Protein AF-0000000066107422 (afdb_homodimer)

Solvent-accessible surface area (backbone atoms only — not comparable to full-atom values): 24363 Å² total; per-residue (Å²): 136,74,78,77,64,65,78,74,56,81,79,60,90,39,56,41,41,38,56,50,73,49,75,28,47,34,22,47,46,73,51,20,26,34,22,22,33,38,38,25,23,24,18,35,95,63,80,58,91,77,55,90,57,65,76,21,37,43,51,81,55,18,46,81,39,45,39,67,58,49,44,53,58,54,55,72,66,58,49,52,28,36,38,39,27,55,30,27,40,70,81,46,43,70,44,45,31,53,36,49,46,55,38,44,73,72,71,43,47,47,34,39,40,36,50,34,53,62,72,50,64,48,86,89,39,56,61,48,77,38,35,34,43,28,33,40,37,42,50,56,67,51,38,82,88,44,48,62,31,70,48,43,58,53,47,24,71,74,63,70,39,45,33,40,39,29,52,30,80,49,68,68,34,48,52,49,43,55,53,51,34,57,73,71,66,51,60,50,72,38,32,29,43,24,66,55,71,68,86,87,60,50,70,71,57,47,40,51,50,45,22,52,49,45,52,49,18,49,76,68,49,26,17,31,21,75,44,44,22,68,72,37,68,48,106,134,74,77,73,64,61,72,69,59,75,71,68,80,34,57,41,42,37,56,50,75,51,74,28,47,34,22,49,47,73,49,20,26,34,20,21,33,37,39,26,22,26,17,36,96,63,79,59,91,76,56,91,56,63,74,21,37,43,49,79,55,19,47,82,39,44,39,68,59,50,44,55,56,52,56,74,65,60,49,52,28,36,38,39,27,55,30,26,39,71,81,45,42,71,44,45,30,54,36,49,46,55,37,45,73,73,70,46,45,48,35,37,40,35,50,34,52,63,74,49,66,50,86,89,38,56,61,47,77,36,35,35,43,29,32,39,36,41,50,57,70,51,38,82,91,44,47,62,30,69,49,43,60,54,46,25,71,74,64,69,39,44,33,38,39,29,52,29,80,48,70,68,36,48,52,49,43,55,52,52,34,57,74,71,66,49,58,49,72,37,32,30,42,22,65,54,70,67,88,86,61,50,71,70,56,47,38,52,50,45,22,53,48,45,51,48,18,49,75,68,50,27,17,32,21,75,44,43,22,69,72,37,70,49,106

Foldseek 3Di:
DPPVPPPVPPLWADKFFWLDWDWDADQWDDRGGFTEIETAGAAAPFDDPLDPQVCRNHNVSGDIDGLVRVLVVRVVSVGQEYEYHHHACCVSVVNVLSNLVSNVVVVHAYEYEHCQQDAQDDPPTSSLQHAYEHEFCCAPVNGPPTDHDLNLLVSCVVHVRYAYEYEDAALVRVVRVLVVCVVSVNDLARYEYEYSDHPPDDLVRLVVSQVRVVVSCVVSVHHYRNSVCVNVVHD/DPVVPPVVPPLFAQKFFWLDWDWDADQWDDRGGFTEIETAGAAAPFDDPLDPQVCRHHNVSGDIDTLVRVLVVRVVSVGQEYEYHHHACCVSVVNVLSNLVSNVVVVHAYEYEHCQQDAQDDPPGSSLQHAYEHEFCCAPVNGPPTDHDLNLLVSCVVHVRYAYEYEDAALVSVVRVLVVCVVSVNDLARYEYEYSDHPPDDLVRLVVSQVRVCVSCVVSVHHYRNSVCVNVVHD

Radius of gyration: 22.93 Å; Cα contacts (8 Å, |Δi|>4): 1049; chains: 2; bounding box: 52×71×66 Å

Structure (mmCIF, N/CA/C/O backbone):
data_AF-0000000066107422-model_v1
#
loop_
_entity.id
_entity.type
_entity.pdbx_description
1 polymer '7-carboxy-7-deazaguanine synthase'
#
loop_
_atom_site.group_PDB
_atom_site.id
_atom_site.type_symbol
_atom_site.label_atom_id
_atom_site.label_alt_id
_atom_site.label_comp_id
_atom_site.label_asym_id
_atom_site.label_entity_id
_atom_site.label_seq_id
_atom_site.pdbx_PDB_ins_code
_atom_site.Cartn_x
_atom_site.Cartn_y
_atom_site.Cartn_z
_atom_site.occupancy
_atom_site.B_iso_or_equiv
_atom_site.auth_seq_id
_atom_site.auth_comp_id
_atom_site.auth_asym_id
_atom_site.auth_atom_id
_atom_site.pdbx_PDB_model_num
ATOM 1 N N . MET A 1 1 ? -28.156 -6.242 -41.25 1 27.08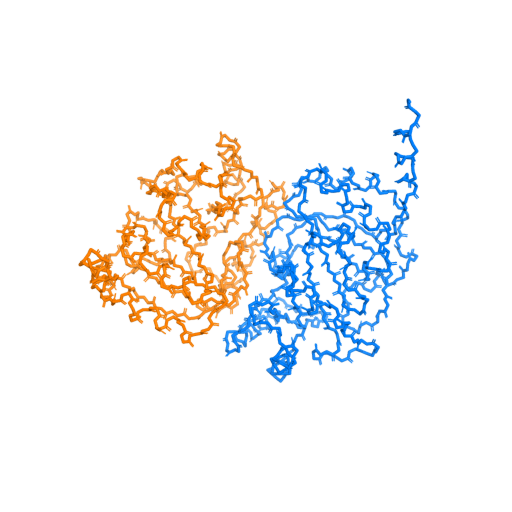 1 MET A N 1
ATOM 2 C CA . MET A 1 1 ? -28.812 -6.539 -39.969 1 27.08 1 MET A CA 1
ATOM 3 C C . MET A 1 1 ? -27.922 -7.426 -39.125 1 27.08 1 MET A C 1
ATOM 5 O O . MET A 1 1 ? -27.969 -7.332 -37.875 1 27.08 1 MET A O 1
ATOM 9 N N . SER A 1 2 ? -27.312 -8.57 -39.625 1 25.22 2 SER A N 1
ATOM 10 C CA . SER A 1 2 ? -27.094 -9.828 -38.938 1 25.22 2 SER A CA 1
ATOM 11 C C . SER A 1 2 ? -25.766 -9.836 -38.188 1 25.22 2 SER A C 1
ATOM 13 O O . SER A 1 2 ? -25.344 -10.867 -37.656 1 25.22 2 SER A O 1
ATOM 15 N N . ARG A 1 3 ? -24.75 -9.016 -38.5 1 35.38 3 ARG A N 1
ATOM 16 C CA . ARG A 1 3 ? -23.375 -9.227 -38.062 1 35.38 3 ARG A CA 1
ATOM 17 C C . ARG A 1 3 ? -23.266 -9.055 -36.531 1 35.38 3 ARG A C 1
ATOM 19 O O . ARG A 1 3 ? -22.172 -9.18 -35.969 1 35.38 3 ARG A O 1
ATOM 26 N N . SER A 1 4 ? -24.156 -8.242 -35.969 1 34.03 4 SER A N 1
ATOM 27 C CA . SER A 1 4 ? -23.953 -7.848 -34.562 1 34.03 4 SER A CA 1
ATOM 28 C C . SER A 1 4 ? -24.141 -9.031 -33.625 1 34.03 4 SER A C 1
ATOM 30 O O . SER A 1 4 ? -23.906 -8.914 -32.438 1 34.03 4 SER A O 1
ATOM 32 N N . ALA A 1 5 ? -24.812 -10.242 -34.125 1 34.47 5 ALA A N 1
ATOM 33 C CA . ALA A 1 5 ? -25.25 -11.344 -33.281 1 34.47 5 ALA A CA 1
ATOM 34 C C . ALA A 1 5 ? -24.062 -12.172 -32.781 1 34.47 5 ALA A C 1
ATOM 36 O O . ALA A 1 5 ? -24.172 -12.891 -31.797 1 34.47 5 ALA A O 1
ATOM 37 N N . ARG A 1 6 ? -22.984 -12.461 -33.625 1 32.84 6 ARG A N 1
ATOM 38 C CA . ARG A 1 6 ? -22.125 -13.625 -33.438 1 32.84 6 ARG A CA 1
ATOM 39 C C . ARG A 1 6 ? -21.172 -13.422 -32.281 1 32.84 6 ARG A C 1
ATOM 41 O O . ARG A 1 6 ? -20.578 -14.375 -31.781 1 32.84 6 ARG A O 1
ATOM 48 N N . ARG A 1 7 ? -20.656 -12.203 -32.125 1 32.81 7 ARG A N 1
ATOM 49 C CA . ARG A 1 7 ? -19.531 -12.172 -31.219 1 32.81 7 ARG A CA 1
ATOM 50 C C . ARG A 1 7 ? -20.016 -12.242 -29.766 1 32.81 7 ARG A C 1
ATOM 52 O O . ARG A 1 7 ? -19.219 -12.172 -28.828 1 32.81 7 ARG A O 1
ATOM 59 N N . LYS A 1 8 ? -21.25 -11.945 -29.562 1 41.28 8 LYS A N 1
ATOM 60 C CA . LYS A 1 8 ? -21.812 -11.992 -28.234 1 41.28 8 LYS A CA 1
ATOM 61 C C . LYS A 1 8 ? -21.781 -13.406 -27.656 1 41.28 8 LYS A C 1
ATOM 63 O O . LYS A 1 8 ? -22.297 -13.656 -26.562 1 41.28 8 LYS A O 1
ATOM 68 N N . THR A 1 9 ? -21.719 -14.438 -28.516 1 36.22 9 THR A N 1
ATOM 69 C CA . THR A 1 9 ? -22.047 -15.82 -28.203 1 36.22 9 THR A CA 1
ATOM 70 C C . THR A 1 9 ? -20.984 -16.422 -27.281 1 36.22 9 THR A C 1
ATOM 72 O O . THR A 1 9 ? -21.312 -17.219 -26.406 1 36.22 9 THR A O 1
ATOM 75 N N . SER A 1 10 ? -19.625 -16.625 -27.734 1 38.47 10 SER A N 1
ATOM 76 C CA . SER A 1 10 ? -18.672 -17.609 -27.25 1 38.47 10 SER A CA 1
ATOM 77 C C . SER A 1 10 ? -18.125 -17.219 -25.875 1 38.47 10 SER A C 1
ATOM 79 O O . SER A 1 10 ? -17.125 -17.797 -25.422 1 38.47 10 SER A O 1
ATOM 81 N N . ALA A 1 11 ? -18.281 -16.109 -25.469 1 44.56 11 ALA A N 1
ATOM 82 C CA . ALA A 1 11 ? -17.766 -15.727 -24.156 1 44.56 11 ALA A CA 1
ATOM 83 C C . ALA A 1 11 ? -18.312 -16.656 -23.062 1 44.56 11 ALA A C 1
ATOM 85 O O . ALA A 1 11 ? -18.266 -16.312 -21.891 1 44.56 11 ALA A O 1
ATOM 86 N N . LEU A 1 12 ? -19.312 -17.438 -23.266 1 48.5 12 LEU A N 1
ATOM 87 C CA . LEU A 1 12 ? -20.203 -18.156 -22.359 1 48.5 12 LEU A CA 1
ATOM 88 C C . LEU A 1 12 ? -19.391 -18.953 -21.328 1 48.5 12 LEU A C 1
ATOM 90 O O . LEU A 1 12 ? -19.625 -18.812 -20.125 1 48.5 12 LEU A O 1
ATOM 94 N N . ASN A 1 13 ? -19.141 -20.391 -21.656 1 58.91 13 ASN A N 1
ATOM 95 C CA . ASN A 1 13 ? -18.938 -21.5 -20.719 1 58.91 13 ASN A CA 1
ATOM 96 C C . ASN A 1 13 ? -17.516 -21.547 -20.203 1 58.91 13 ASN A C 1
ATOM 98 O O . ASN A 1 13 ? -16.922 -22.625 -20.078 1 58.91 13 ASN A O 1
ATOM 102 N N . THR A 1 14 ? -16.875 -20.375 -20.031 1 89 14 THR A N 1
ATOM 103 C CA . THR A 1 14 ? -15.5 -20.484 -19.547 1 89 14 THR A CA 1
ATOM 104 C C . THR A 1 14 ? -15.477 -20.75 -18.047 1 89 14 THR A C 1
ATOM 106 O O . THR A 1 14 ? -16.234 -20.125 -17.297 1 89 14 THR A O 1
ATOM 109 N N . VAL A 1 15 ? -14.766 -21.734 -17.766 1 96.12 15 VAL A N 1
ATOM 110 C CA . VAL A 1 15 ? -14.695 -22.219 -16.391 1 96.12 15 VAL A CA 1
ATOM 111 C C . VAL A 1 15 ? -13.281 -22.031 -15.844 1 96.12 15 VAL A C 1
ATOM 113 O O . VAL A 1 15 ? -12.297 -22.141 -16.578 1 96.12 15 VAL A O 1
ATOM 116 N N . LEU A 1 16 ? -13.25 -21.609 -14.578 1 98.31 16 LEU A N 1
ATOM 117 C CA . LEU A 1 16 ? -12 -21.578 -13.82 1 98.31 16 LEU A CA 1
ATOM 118 C C . LEU A 1 16 ? -12.023 -22.594 -12.695 1 98.31 16 LEU A C 1
ATOM 120 O O . LEU A 1 16 ? -13.078 -22.891 -12.133 1 98.31 16 LEU A O 1
ATOM 124 N N . ARG A 1 17 ? -10.852 -23.156 -12.461 1 98.5 17 ARG A N 1
ATOM 125 C CA . ARG A 1 17 ? -10.695 -23.984 -11.273 1 98.5 17 ARG A CA 1
ATOM 126 C C . ARG A 1 17 ? -10.297 -23.141 -10.07 1 98.5 17 ARG A C 1
ATOM 128 O O . ARG A 1 17 ? -9.164 -22.656 -9.984 1 98.5 17 ARG A O 1
ATOM 135 N N . VAL A 1 18 ? -11.242 -22.984 -9.109 1 98.81 18 VAL A N 1
ATOM 136 C CA . VAL A 1 18 ? -11.102 -22.062 -7.996 1 98.81 18 VAL A CA 1
ATOM 137 C C . VAL A 1 18 ? -11.016 -22.828 -6.684 1 98.81 18 VAL A C 1
ATOM 139 O O . VAL A 1 18 ? -11.875 -23.672 -6.391 1 98.81 18 VAL A O 1
ATOM 142 N N . VAL A 1 19 ? -9.977 -22.578 -5.902 1 98.69 19 VAL A N 1
ATOM 143 C CA . VAL A 1 19 ? -9.789 -23.219 -4.605 1 98.69 19 VAL A CA 1
ATOM 144 C C . VAL A 1 19 ? -10.656 -22.531 -3.555 1 98.69 19 VAL A C 1
ATOM 146 O O . VAL A 1 19 ? -11.344 -23.188 -2.775 1 98.69 19 VAL A O 1
ATOM 149 N N . GLU A 1 20 ? -10.648 -21.188 -3.514 1 98.44 20 GLU A N 1
ATOM 150 C CA . GLU A 1 20 ? -11.438 -20.438 -2.545 1 98.44 20 GLU A CA 1
ATOM 151 C C . GLU A 1 20 ? -11.578 -18.969 -2.969 1 98.44 20 GLU A C 1
ATOM 153 O O . GLU A 1 20 ? -10.781 -18.469 -3.77 1 98.44 20 GLU A O 1
ATOM 158 N N . VAL A 1 21 ? -12.609 -18.359 -2.562 1 98.69 21 VAL A N 1
ATOM 159 C CA . VAL A 1 21 ? -12.883 -16.922 -2.65 1 98.69 21 VAL A CA 1
ATOM 160 C C . VAL A 1 21 ? -13.188 -16.375 -1.26 1 98.69 21 VAL A C 1
ATOM 162 O O . VAL A 1 21 ? -14.062 -16.891 -0.562 1 98.69 21 VAL A O 1
ATOM 165 N N . PHE A 1 22 ? -12.438 -15.336 -0.84 1 98.56 22 PHE A N 1
ATOM 166 C CA . PHE A 1 22 ? -12.68 -14.781 0.489 1 98.56 22 PHE A CA 1
ATOM 167 C C . PHE A 1 22 ? -12.266 -13.32 0.552 1 98.56 22 PHE A C 1
ATOM 169 O O . PHE A 1 22 ? -11.492 -12.852 -0.285 1 98.56 22 PHE A O 1
ATOM 176 N N . ALA A 1 23 ? -12.789 -12.594 1.532 1 98.75 23 ALA A N 1
ATOM 177 C CA . ALA A 1 23 ? -12.453 -11.195 1.757 1 98.75 23 ALA A CA 1
ATOM 178 C C . ALA A 1 23 ? -11.43 -11.047 2.879 1 98.75 23 ALA A C 1
ATOM 180 O O . ALA A 1 23 ? -11.477 -11.773 3.873 1 98.75 23 ALA A O 1
ATOM 181 N N . SER A 1 24 ? -10.508 -10.18 2.732 1 98.81 24 SER A N 1
ATOM 182 C CA . SER A 1 24 ? -9.492 -9.836 3.721 1 98.81 24 SER A CA 1
ATOM 183 C C . SER A 1 24 ? -8.797 -8.523 3.369 1 98.81 24 SER A C 1
ATOM 185 O O . SER A 1 24 ? -9.32 -7.73 2.58 1 98.81 24 SER A O 1
ATOM 187 N N . ILE A 1 25 ? -7.738 -8.219 4.074 1 98.81 25 ILE A N 1
ATOM 188 C CA . ILE A 1 25 ? -6.844 -7.117 3.758 1 98.81 25 ILE A CA 1
ATOM 189 C C . ILE A 1 25 ? -5.645 -7.637 2.969 1 98.81 25 ILE A C 1
ATOM 191 O O . ILE A 1 25 ? -5.043 -8.648 3.334 1 98.81 25 ILE A O 1
ATOM 195 N N . GLN A 1 26 ? -5.395 -7.008 1.803 1 98.81 26 GLN A N 1
ATOM 196 C CA . GLN A 1 26 ? -4.156 -7.332 1.104 1 98.81 26 GLN A CA 1
ATOM 197 C C . GLN A 1 26 ? -2.939 -7.082 1.993 1 98.81 26 GLN A C 1
ATOM 199 O O . GLN A 1 26 ? -2.713 -5.953 2.439 1 98.81 26 GLN A O 1
ATOM 204 N N . GLY A 1 27 ? -2.184 -8.109 2.219 1 98.38 27 GLY A N 1
ATOM 205 C CA . GLY A 1 27 ? -1.102 -7.988 3.184 1 98.38 27 GLY A CA 1
ATOM 206 C C . GLY A 1 27 ? 0.265 -7.875 2.535 1 98.38 27 GLY A C 1
ATOM 207 O O . GLY A 1 27 ? 1.274 -7.719 3.225 1 98.38 27 GLY A O 1
ATOM 208 N N . GLU A 1 28 ? 0.296 -7.93 1.252 1 98.31 28 GLU A N 1
ATOM 209 C CA . GLU A 1 28 ? 1.578 -8.008 0.558 1 98.31 28 GLU A CA 1
ATOM 210 C C . GLU A 1 28 ? 1.649 -6.996 -0.583 1 98.31 28 GLU A C 1
ATOM 212 O O . GLU A 1 28 ? 0.623 -6.621 -1.153 1 98.31 28 GLU A O 1
ATOM 217 N N . GLY A 1 29 ? 2.867 -6.539 -0.801 1 98.44 29 GLY A N 1
ATOM 218 C CA . GLY A 1 29 ? 3.137 -5.805 -2.027 1 98.44 29 GLY A CA 1
ATOM 219 C C . GLY A 1 29 ? 2.646 -4.371 -1.981 1 98.44 29 GLY A C 1
ATOM 220 O O . GLY A 1 29 ? 2.523 -3.783 -0.904 1 98.44 29 GLY A O 1
ATOM 221 N N . PRO A 1 30 ? 2.387 -3.809 -3.188 1 98.62 30 PRO A N 1
ATOM 222 C CA . PRO A 1 30 ? 2.156 -2.367 -3.299 1 98.62 30 PRO A CA 1
ATOM 223 C C . PRO A 1 30 ? 0.781 -1.947 -2.785 1 98.62 30 PRO A C 1
ATOM 225 O O . PRO A 1 30 ? 0.541 -0.76 -2.553 1 98.62 30 PRO A O 1
ATOM 228 N N . PHE A 1 31 ? -0.101 -2.898 -2.596 1 98.69 31 PHE A N 1
ATOM 229 C CA . PHE A 1 31 ? -1.452 -2.529 -2.193 1 98.69 31 PHE A CA 1
ATOM 230 C C . PHE A 1 31 ? -1.746 -3.006 -0.777 1 98.69 31 PHE A C 1
ATOM 232 O O . PHE A 1 31 ? -2.9 -3.26 -0.428 1 98.69 31 PHE A O 1
ATOM 239 N N . THR A 1 32 ? -0.656 -3.133 -0.005 1 98.81 32 THR A N 1
ATOM 240 C CA . THR A 1 32 ? -0.801 -3.508 1.397 1 98.81 32 THR A CA 1
ATOM 241 C C . THR A 1 32 ? -1.798 -2.594 2.102 1 98.81 32 THR A C 1
ATOM 243 O O . THR A 1 32 ? -1.737 -1.371 1.956 1 98.81 32 THR A O 1
ATOM 246 N N . GLY A 1 33 ? -2.793 -3.232 2.799 1 98.81 33 GLY A N 1
ATOM 247 C CA . GLY A 1 33 ? -3.773 -2.482 3.568 1 98.81 33 GLY A CA 1
ATOM 248 C C . GLY A 1 33 ? -5.125 -2.387 2.887 1 98.81 33 GLY A C 1
ATOM 249 O O . GLY A 1 33 ? -6.117 -2.018 3.514 1 98.81 33 GLY A O 1
ATOM 250 N N . THR A 1 34 ? -5.242 -2.734 1.665 1 98.88 34 THR A N 1
ATOM 251 C CA . THR A 1 34 ? -6.453 -2.553 0.872 1 98.88 34 THR A CA 1
ATOM 252 C C . THR A 1 34 ? -7.453 -3.67 1.151 1 98.88 34 THR A C 1
ATOM 254 O O . THR A 1 34 ? -7.086 -4.848 1.188 1 98.88 34 THR A O 1
ATOM 257 N N . TYR A 1 35 ? -8.68 -3.291 1.396 1 98.94 35 TYR A N 1
ATOM 258 C CA . TYR A 1 35 ? -9.75 -4.277 1.477 1 98.94 35 TYR A CA 1
ATOM 259 C C . TYR A 1 35 ? -9.914 -5.016 0.152 1 98.94 35 TYR A C 1
ATOM 261 O O . TYR A 1 35 ? -10.203 -4.398 -0.875 1 98.94 35 TYR A O 1
ATOM 269 N N . SER A 1 36 ? -9.766 -6.375 0.215 1 98.94 36 SER A N 1
ATOM 270 C CA . SER A 1 36 ? -9.664 -7.133 -1.029 1 98.94 36 SER A CA 1
ATOM 271 C C . SER A 1 36 ? -10.469 -8.43 -0.958 1 98.94 36 SER A C 1
ATOM 273 O O . SER A 1 36 ? -10.688 -8.969 0.128 1 98.94 36 SER A O 1
ATOM 275 N N . VAL A 1 37 ? -10.922 -8.828 -2.102 1 98.94 37 VAL A N 1
ATOM 276 C CA . VAL A 1 37 ? -11.398 -10.195 -2.291 1 98.94 37 VAL A CA 1
ATOM 277 C C . VAL A 1 37 ? -10.328 -11.016 -3.012 1 98.94 37 VAL A C 1
ATOM 279 O O . VAL A 1 37 ? -9.82 -10.602 -4.051 1 98.94 37 VAL A O 1
ATOM 282 N N . PHE A 1 38 ? -10.023 -12.109 -2.434 1 98.88 38 PHE A N 1
ATOM 283 C CA . PHE A 1 38 ? -9.016 -13.008 -2.975 1 98.88 38 PHE A CA 1
ATOM 284 C C . PHE A 1 38 ? -9.672 -14.156 -3.742 1 98.88 38 PHE A C 1
ATOM 286 O O . PHE A 1 38 ? -10.609 -14.781 -3.25 1 98.88 38 PHE A O 1
ATOM 293 N N . VAL A 1 39 ? -9.195 -14.32 -4.914 1 98.88 39 VAL A N 1
ATOM 294 C CA . VAL A 1 39 ? -9.547 -15.477 -5.727 1 98.88 39 VAL A CA 1
ATOM 295 C C . VAL A 1 39 ? -8.336 -16.391 -5.895 1 98.88 39 VAL A C 1
ATOM 297 O O . VAL A 1 39 ? -7.414 -16.062 -6.648 1 98.88 39 VAL A O 1
ATOM 300 N N . ARG A 1 40 ? -8.383 -17.469 -5.207 1 98.75 40 ARG A N 1
ATOM 301 C CA . ARG A 1 40 ? -7.273 -18.422 -5.273 1 98.75 40 ARG A CA 1
ATOM 302 C C . ARG A 1 40 ? -7.539 -19.516 -6.305 1 98.75 40 ARG A C 1
ATOM 304 O O . ARG A 1 40 ? -8.445 -20.328 -6.133 1 98.75 40 ARG A O 1
ATOM 311 N N . LEU A 1 41 ? -6.734 -19.531 -7.328 1 98.75 41 LEU A N 1
ATOM 312 C CA . LEU A 1 41 ? -6.91 -20.5 -8.398 1 98.75 41 LEU A CA 1
ATOM 313 C C . LEU A 1 41 ? -6.055 -21.75 -8.148 1 98.75 41 LEU A C 1
ATOM 315 O O . LEU A 1 41 ? -5.031 -21.672 -7.465 1 98.75 41 LEU A O 1
ATOM 319 N N . ALA A 1 42 ? -6.492 -22.781 -8.742 1 98.62 42 ALA A N 1
ATOM 320 C CA . ALA A 1 42 ? -5.816 -24.062 -8.555 1 98.62 42 ALA A CA 1
ATOM 321 C C . ALA A 1 42 ? -4.742 -24.281 -9.625 1 98.62 42 ALA A C 1
ATOM 323 O O . ALA A 1 42 ? -4.812 -23.703 -10.711 1 98.62 42 ALA A O 1
ATOM 324 N N . GLY A 1 43 ? -3.736 -25.125 -9.234 1 98.62 43 GLY A N 1
ATOM 325 C CA . GLY A 1 43 ? -2.676 -25.5 -10.148 1 98.62 43 GLY A CA 1
ATOM 326 C C . GLY A 1 43 ? -1.467 -24.594 -10.078 1 98.62 43 GLY A C 1
ATOM 327 O O . GLY A 1 43 ? -1.605 -23.375 -10.094 1 98.62 43 GLY A O 1
ATOM 328 N N . CYS A 1 44 ? -0.314 -25.188 -9.961 1 98.56 44 CYS A N 1
ATOM 329 C CA . CYS A 1 44 ? 0.926 -24.422 -9.977 1 98.56 44 CYS A CA 1
ATOM 330 C C . CYS A 1 44 ? 2.025 -25.172 -10.719 1 98.56 44 CYS A C 1
ATOM 332 O O . CYS A 1 44 ? 2.123 -26.406 -10.617 1 98.56 44 CYS A O 1
ATOM 334 N N . ASN A 1 45 ? 2.84 -24.516 -11.422 1 98.31 45 ASN A N 1
ATOM 335 C CA . ASN A 1 45 ? 3.932 -25.125 -12.172 1 98.31 45 ASN A CA 1
ATOM 336 C C . ASN A 1 45 ? 5.223 -25.141 -11.367 1 98.31 45 ASN A C 1
ATOM 338 O O . ASN A 1 45 ? 6.281 -25.516 -11.883 1 98.31 45 ASN A O 1
ATOM 342 N N . LEU A 1 46 ? 5.207 -24.672 -10.078 1 98 46 LEU A N 1
ATOM 343 C CA . LEU A 1 46 ? 6.336 -24.734 -9.156 1 98 46 LEU A CA 1
ATOM 344 C C . LEU A 1 46 ? 5.973 -25.516 -7.902 1 98 46 LEU A C 1
ATOM 346 O O . LEU A 1 46 ? 4.793 -25.688 -7.59 1 98 46 LEU A O 1
ATOM 350 N N . ARG A 1 47 ? 6.973 -26.062 -7.328 1 97.38 47 ARG A N 1
ATOM 351 C CA . ARG A 1 47 ? 6.844 -26.719 -6.035 1 97.38 47 ARG A CA 1
ATOM 352 C C . ARG A 1 47 ? 7.762 -26.094 -4.996 1 97.38 47 ARG A C 1
ATOM 354 O O . ARG A 1 47 ? 8.672 -26.75 -4.488 1 97.38 47 ARG A O 1
ATOM 361 N N . CYS A 1 48 ? 7.426 -24.891 -4.672 1 97.25 48 CYS A N 1
ATOM 362 C CA . CYS A 1 48 ? 8.25 -24.156 -3.715 1 97.25 48 CYS A CA 1
ATOM 363 C C . CYS A 1 48 ? 8.219 -24.828 -2.346 1 97.25 48 CYS A C 1
ATOM 365 O O . CYS A 1 48 ? 7.145 -25.094 -1.804 1 97.25 48 CYS A O 1
ATOM 367 N N . PRO A 1 49 ? 9.336 -25.047 -1.731 1 95.44 49 PRO A N 1
ATOM 368 C CA . PRO A 1 49 ? 9.375 -25.734 -0.434 1 95.44 49 PRO A CA 1
ATOM 369 C C . PRO A 1 49 ? 8.781 -24.875 0.69 1 95.44 49 PRO A C 1
ATOM 371 O O . PRO A 1 49 ? 8.383 -25.422 1.729 1 95.44 49 PRO A O 1
ATOM 374 N N . PHE A 1 50 ? 8.672 -23.656 0.541 1 94.94 50 PHE A N 1
ATOM 375 C CA . PHE A 1 50 ? 8.195 -22.734 1.573 1 94.94 50 PHE A CA 1
ATOM 376 C C . PHE A 1 50 ? 6.793 -22.25 1.255 1 94.94 50 PHE A C 1
ATOM 378 O O . PHE A 1 50 ? 6.324 -21.266 1.838 1 94.94 50 PHE A O 1
ATOM 385 N N . CYS A 1 51 ? 6.105 -22.844 0.306 1 95.31 51 CYS A N 1
ATOM 386 C CA . CYS A 1 51 ? 4.781 -22.391 -0.11 1 95.31 51 CYS A CA 1
ATOM 387 C C . CYS A 1 51 ? 3.771 -22.547 1.021 1 95.31 51 CYS A C 1
ATOM 389 O O . CYS A 1 51 ? 3.652 -23.625 1.607 1 95.31 51 CYS A O 1
ATOM 391 N N . ASP A 1 52 ? 3.039 -21.531 1.243 1 90.31 52 ASP A N 1
ATOM 392 C CA . ASP A 1 52 ? 2.066 -21.578 2.33 1 90.31 52 ASP A CA 1
ATOM 393 C C . ASP A 1 52 ? 0.697 -22.016 1.819 1 90.31 52 ASP A C 1
ATOM 395 O O . ASP A 1 52 ? -0.273 -22.062 2.58 1 90.31 52 ASP A O 1
ATOM 399 N N . THR A 1 53 ? 0.559 -22.312 0.521 1 93.06 53 THR A N 1
ATOM 400 C CA . THR A 1 53 ? -0.71 -22.719 -0.075 1 93.06 53 THR A CA 1
ATOM 401 C C . THR A 1 53 ? -0.539 -23.984 -0.918 1 93.06 53 THR A C 1
ATOM 403 O O . THR A 1 53 ? -1.05 -24.062 -2.037 1 93.06 53 THR A O 1
ATOM 406 N N . ARG A 1 54 ? 0.127 -24.906 -0.401 1 94.44 54 ARG A N 1
ATOM 407 C CA . ARG A 1 54 ? 0.401 -26.156 -1.084 1 94.44 54 ARG A CA 1
ATOM 408 C C . ARG A 1 54 ? -0.893 -26.844 -1.506 1 94.44 54 ARG A C 1
ATOM 410 O O . ARG A 1 54 ? -0.92 -27.578 -2.502 1 94.44 54 ARG A O 1
ATOM 417 N N . TYR A 1 55 ? -1.893 -26.578 -0.776 1 95.31 55 TYR A N 1
ATOM 418 C CA . TYR A 1 55 ? -3.186 -27.188 -1.051 1 95.31 55 TYR A CA 1
ATOM 419 C C . TYR A 1 55 ? -3.756 -26.688 -2.375 1 95.31 55 TYR A C 1
ATOM 421 O O . TYR A 1 55 ? -4.719 -27.266 -2.893 1 95.31 55 TYR A O 1
ATOM 429 N N . ALA A 1 56 ? -3.127 -25.703 -2.998 1 96.31 56 ALA A N 1
ATOM 430 C CA . ALA A 1 56 ? -3.592 -25.172 -4.277 1 96.31 56 ALA A CA 1
ATOM 431 C C . ALA A 1 56 ? -2.738 -25.688 -5.43 1 96.31 56 ALA A C 1
ATOM 433 O O . ALA A 1 56 ? -2.969 -25.344 -6.59 1 96.31 56 ALA A O 1
ATOM 434 N N . TRP A 1 57 ? -1.825 -26.562 -5.188 1 97.25 57 TRP A N 1
ATOM 435 C CA . TRP A 1 57 ? -0.844 -27 -6.18 1 97.25 57 TRP A CA 1
ATOM 436 C C . TRP A 1 57 ? -1.518 -27.734 -7.328 1 97.25 57 TRP A C 1
ATOM 438 O O . TRP A 1 57 ? -1.127 -27.594 -8.484 1 97.25 57 TRP A O 1
ATOM 448 N N . SER A 1 58 ? -2.482 -28.547 -6.977 1 97.38 58 SER A N 1
ATOM 449 C CA . SER A 1 58 ? -3.131 -29.391 -7.977 1 97.38 58 SER A CA 1
ATOM 450 C C . SER A 1 58 ? -4.336 -28.688 -8.594 1 97.38 58 SER A C 1
ATOM 452 O O . SER A 1 58 ? -5.098 -28.016 -7.895 1 97.38 58 SER A O 1
ATOM 454 N N . LEU A 1 59 ? -4.473 -28.922 -9.812 1 95.44 59 LEU A N 1
ATOM 455 C CA . LEU A 1 59 ? -5.652 -28.391 -10.484 1 95.44 59 LEU A CA 1
ATOM 456 C C . LEU A 1 59 ? -6.926 -28.969 -9.891 1 95.44 59 LEU A C 1
ATOM 458 O O . LEU A 1 59 ? -7.957 -28.297 -9.828 1 95.44 59 LEU A O 1
ATOM 462 N N . GLU A 1 60 ? -6.816 -30.141 -9.477 1 95.94 60 GLU A N 1
ATOM 463 C CA . GLU A 1 60 ? -7.965 -30.875 -8.945 1 95.94 60 GLU A CA 1
ATOM 464 C C . GLU A 1 60 ? -8.398 -30.312 -7.598 1 95.94 60 GLU A C 1
ATOM 466 O O . GLU A 1 60 ? -9.5 -30.609 -7.121 1 95.94 60 GLU A O 1
ATOM 471 N N . ALA A 1 61 ? -7.535 -29.562 -6.957 1 96.31 61 ALA A N 1
ATOM 472 C CA . ALA A 1 61 ? -7.871 -28.953 -5.672 1 96.31 61 ALA A CA 1
ATOM 473 C C . ALA A 1 61 ? -8.938 -27.875 -5.844 1 96.31 61 ALA A C 1
ATOM 475 O O . ALA A 1 61 ? -9.562 -27.438 -4.867 1 96.31 61 ALA A O 1
ATOM 476 N N . GLY A 1 62 ? -9.18 -27.453 -7.062 1 97.88 62 GLY A N 1
ATOM 477 C CA . GLY A 1 62 ? -10.141 -26.391 -7.32 1 97.88 62 GLY A CA 1
ATOM 478 C C . GLY A 1 62 ? -11.484 -26.906 -7.805 1 97.88 62 GLY A C 1
ATOM 479 O O . GLY A 1 62 ? -11.555 -27.953 -8.469 1 97.88 62 GLY A O 1
ATOM 480 N N . LYS A 1 63 ? -12.492 -26.188 -7.566 1 97.94 63 LYS A N 1
ATOM 481 C CA . LYS A 1 63 ? -13.828 -26.438 -8.117 1 97.94 63 LYS A CA 1
ATOM 482 C C . LYS A 1 63 ? -14.062 -25.641 -9.391 1 97.94 63 LYS A C 1
ATOM 484 O O . LYS A 1 63 ? -13.68 -24.469 -9.461 1 97.94 63 LYS A O 1
ATOM 489 N N . PRO A 1 64 ? -14.695 -26.328 -10.336 1 97.88 64 PRO A N 1
ATOM 490 C CA . PRO A 1 64 ? -15.031 -25.562 -11.547 1 97.88 64 PRO A CA 1
ATOM 491 C C . PRO A 1 64 ? -16.109 -24.516 -11.297 1 97.88 64 PRO A C 1
ATOM 493 O O . PRO A 1 64 ? -17.188 -24.828 -10.789 1 97.88 64 PRO A O 1
ATOM 496 N N . LEU A 1 65 ? -15.844 -23.266 -11.578 1 97.75 65 LEU A N 1
ATOM 497 C CA . LEU A 1 65 ? -16.797 -22.156 -11.484 1 97.75 65 LEU A CA 1
ATOM 498 C C . LEU A 1 65 ? -16.859 -21.375 -12.789 1 97.75 65 LEU A C 1
ATOM 500 O O . LEU A 1 65 ? -15.82 -21.078 -13.391 1 97.75 65 LEU A O 1
ATOM 504 N N . GLY A 1 66 ? -18.078 -21.109 -13.234 1 98 66 GLY A N 1
ATOM 505 C CA . GLY A 1 66 ? -18.234 -20.25 -14.391 1 98 66 GLY A CA 1
ATOM 506 C C . GLY A 1 66 ? -17.781 -18.828 -14.133 1 98 66 GLY A C 1
ATOM 507 O O . GLY A 1 66 ? -17.922 -18.312 -13.016 1 98 66 GLY A O 1
ATOM 508 N N . VAL A 1 67 ? -17.266 -18.203 -15.156 1 98.12 67 VAL A N 1
ATOM 509 C CA . VAL A 1 67 ? -16.734 -16.859 -15.039 1 98.12 67 VAL A CA 1
ATOM 510 C C . VAL A 1 67 ? -17.828 -15.898 -14.578 1 98.12 67 VAL A C 1
ATOM 512 O O . VAL A 1 67 ? -17.609 -15.078 -13.688 1 98.12 67 VAL A O 1
ATOM 515 N N . GLU A 1 68 ? -18.984 -15.992 -15.156 1 97.12 68 GLU A N 1
ATOM 516 C CA . GLU A 1 68 ? -20.094 -15.109 -14.797 1 97.12 68 GLU A CA 1
ATOM 517 C C . GLU A 1 68 ? -20.484 -15.281 -13.328 1 97.12 68 GLU A C 1
ATOM 519 O O . GLU A 1 68 ? -20.703 -14.297 -12.617 1 97.12 68 GLU A O 1
ATOM 524 N N . GLU A 1 69 ? -20.547 -16.516 -12.961 1 97.56 69 GLU A N 1
ATOM 525 C CA . GLU A 1 69 ? -20.859 -16.812 -11.57 1 97.56 69 GLU A CA 1
ATOM 526 C C . GLU A 1 69 ? -19.812 -16.234 -10.633 1 97.56 69 GLU A C 1
ATOM 528 O O . GLU A 1 69 ? -20.141 -15.672 -9.586 1 97.56 69 GLU A O 1
ATOM 533 N N . LEU A 1 70 ? -18.656 -16.406 -10.961 1 98.5 70 LEU A N 1
ATOM 534 C CA . LEU A 1 70 ? -17.547 -15.922 -10.148 1 98.5 70 LEU A CA 1
ATOM 535 C C . LEU A 1 70 ? -17.562 -14.398 -10.078 1 98.5 70 LEU A C 1
ATOM 537 O O . LEU A 1 70 ? -17.328 -13.82 -9.016 1 98.5 70 LEU A O 1
ATOM 541 N N . VAL A 1 71 ? -17.812 -13.695 -11.172 1 98.69 71 VAL A N 1
ATOM 542 C CA . VAL A 1 71 ? -17.906 -12.242 -11.203 1 98.69 71 VAL A CA 1
ATOM 543 C C . VAL A 1 71 ? -19 -11.773 -10.242 1 98.69 71 VAL A C 1
ATOM 545 O O . VAL A 1 71 ? -18.781 -10.844 -9.453 1 98.69 71 VAL A O 1
ATOM 548 N N . GLU A 1 72 ? -20.109 -12.438 -10.297 1 98.25 72 GLU A N 1
ATOM 549 C CA . GLU A 1 72 ? -21.219 -12.078 -9.422 1 98.25 72 GLU A CA 1
ATOM 550 C C . GLU A 1 72 ? -20.859 -12.281 -7.953 1 98.25 72 GLU A C 1
ATOM 552 O O . GLU A 1 72 ? -21.172 -11.438 -7.109 1 98.25 72 GLU A O 1
ATOM 557 N N . GLU A 1 73 ? -20.234 -13.375 -7.703 1 98.5 73 GLU A N 1
ATOM 558 C CA . GLU A 1 73 ? -19.812 -13.664 -6.336 1 98.5 73 GLU A CA 1
ATOM 559 C C . GLU A 1 73 ? -18.859 -12.602 -5.812 1 98.5 73 GLU A C 1
ATOM 561 O O . GLU A 1 73 ? -19.047 -12.086 -4.707 1 98.5 73 GLU A O 1
ATOM 566 N N . ILE A 1 74 ? -17.891 -12.258 -6.566 1 98.81 74 ILE A N 1
ATOM 567 C CA . ILE A 1 74 ? -16.891 -11.281 -6.18 1 98.81 74 ILE A CA 1
ATOM 568 C C . ILE A 1 74 ? -17.547 -9.922 -5.957 1 98.81 74 ILE A C 1
ATOM 570 O O . ILE A 1 74 ? -17.234 -9.234 -4.977 1 98.81 74 ILE A O 1
ATOM 574 N N . ALA A 1 75 ? -18.469 -9.555 -6.812 1 98.5 75 ALA A N 1
ATOM 575 C CA . ALA A 1 75 ? -19.109 -8.242 -6.777 1 98.5 75 ALA A CA 1
ATOM 576 C C . ALA A 1 75 ? -19.891 -8.055 -5.477 1 98.5 75 ALA A C 1
ATOM 578 O O . ALA A 1 75 ? -19.984 -6.934 -4.969 1 98.5 75 ALA A O 1
ATOM 579 N N . ARG A 1 76 ? -20.344 -9.133 -4.918 1 98.12 76 ARG A N 1
ATOM 580 C CA . ARG A 1 76 ? -21.156 -9.062 -3.701 1 98.12 76 ARG A CA 1
ATOM 581 C C . ARG A 1 76 ? -20.312 -8.586 -2.518 1 98.12 76 ARG A C 1
ATOM 583 O O . ARG A 1 76 ? -20.859 -8.016 -1.565 1 98.12 76 ARG A O 1
ATOM 590 N N . TYR A 1 77 ? -19.047 -8.75 -2.566 1 98.5 77 TYR A N 1
ATOM 591 C CA . TYR A 1 77 ? -18.156 -8.336 -1.488 1 98.5 77 TYR A CA 1
ATOM 592 C C . TYR A 1 77 ? -17.891 -6.836 -1.555 1 98.5 77 TYR A C 1
ATOM 594 O O . TYR A 1 77 ? -17.375 -6.246 -0.601 1 98.5 77 TYR A O 1
ATOM 602 N N . GLU A 1 78 ? -18.141 -6.152 -2.75 1 97.94 78 GLU A N 1
ATOM 603 C CA . GLU A 1 78 ? -17.859 -4.738 -2.969 1 97.94 78 GLU A CA 1
ATOM 604 C C . GLU A 1 78 ? -16.406 -4.398 -2.623 1 97.94 78 GLU A C 1
ATOM 606 O O . GLU A 1 78 ? -16.156 -3.475 -1.852 1 97.94 78 GLU A O 1
ATOM 611 N N . PRO A 1 79 ? -15.508 -5.117 -3.27 1 98.56 79 PRO A N 1
ATOM 612 C CA . PRO A 1 79 ? -14.102 -4.953 -2.9 1 98.56 79 PRO A CA 1
ATOM 613 C C . PRO A 1 79 ? -13.492 -3.668 -3.455 1 98.56 79 PRO A C 1
ATOM 615 O O . PRO A 1 79 ? -13.93 -3.168 -4.492 1 98.56 79 PRO A O 1
ATOM 618 N N . SER A 1 80 ? -12.477 -3.16 -2.705 1 98.62 80 SER A N 1
ATOM 619 C CA . SER A 1 80 ? -11.617 -2.113 -3.256 1 98.62 80 SER A CA 1
ATOM 620 C C . SER A 1 80 ? -10.633 -2.684 -4.273 1 98.62 80 SER A C 1
ATOM 622 O O . SER A 1 80 ? -10.141 -1.959 -5.137 1 98.62 80 SER A O 1
ATOM 624 N N . LEU A 1 81 ? -10.344 -3.922 -4.172 1 98.88 81 LEU A N 1
ATOM 625 C CA . LEU A 1 81 ? -9.367 -4.617 -5.004 1 98.88 81 LEU A CA 1
ATOM 626 C C . LEU A 1 81 ? -9.695 -6.102 -5.098 1 98.88 81 LEU A C 1
ATOM 628 O O . LEU A 1 81 ? -10.078 -6.723 -4.105 1 98.88 81 LEU A O 1
ATOM 632 N N . VAL A 1 82 ? -9.617 -6.664 -6.258 1 98.94 82 VAL A N 1
ATOM 633 C CA . VAL A 1 82 ? -9.672 -8.109 -6.441 1 98.94 82 VAL A CA 1
ATOM 634 C C . VAL A 1 82 ? -8.266 -8.656 -6.664 1 98.94 82 VAL A C 1
ATOM 636 O O . VAL A 1 82 ? -7.551 -8.211 -7.566 1 98.94 82 VAL A O 1
ATOM 639 N N . VAL A 1 83 ? -7.891 -9.555 -5.805 1 98.94 83 VAL A N 1
ATOM 640 C CA . VAL A 1 83 ? -6.57 -10.164 -5.914 1 98.94 83 VAL A CA 1
ATOM 641 C C . VAL A 1 83 ? -6.711 -11.594 -6.43 1 98.94 83 VAL A C 1
ATOM 643 O O . VAL A 1 83 ? -7.281 -12.453 -5.75 1 98.94 83 VAL A O 1
ATOM 646 N N . ILE A 1 84 ? -6.219 -11.812 -7.621 1 98.94 84 ILE A N 1
ATOM 647 C CA . ILE A 1 84 ? -6.188 -13.156 -8.195 1 98.94 84 ILE A CA 1
ATOM 648 C C . ILE A 1 84 ? -4.844 -13.82 -7.883 1 98.94 84 ILE A C 1
ATOM 650 O O . ILE A 1 84 ? -3.791 -13.305 -8.273 1 98.94 84 ILE A O 1
ATOM 654 N N . THR A 1 85 ? -4.93 -14.844 -7.121 1 98.5 85 THR A N 1
ATOM 655 C CA . THR A 1 85 ? -3.75 -15.547 -6.637 1 98.5 85 THR A CA 1
ATOM 656 C C . THR A 1 85 ? -3.957 -17.062 -6.703 1 98.5 85 THR A C 1
ATOM 658 O O . THR A 1 85 ? -4.738 -17.547 -7.52 1 98.5 85 THR A O 1
ATOM 661 N N . GLY A 1 86 ? -3.172 -17.859 -6.008 1 97.38 86 GLY A N 1
ATOM 662 C CA . GLY A 1 86 ? -3.297 -19.297 -5.965 1 97.38 86 GLY A CA 1
ATOM 663 C C . GLY A 1 86 ? -1.996 -20.031 -6.266 1 97.38 86 GLY A C 1
ATOM 664 O O . GLY A 1 86 ? -0.957 -19.703 -5.684 1 97.38 86 GLY A O 1
ATOM 665 N N . GLY A 1 87 ? -2.273 -21.172 -6.941 1 97.19 87 GLY A N 1
ATOM 666 C CA . GLY A 1 87 ? -1.032 -21.672 -7.52 1 97.19 87 GLY A CA 1
ATOM 667 C C . GLY A 1 87 ? -0.387 -20.688 -8.477 1 97.19 87 GLY A C 1
ATOM 668 O O . GLY A 1 87 ? 0.106 -19.641 -8.062 1 97.19 87 GLY A O 1
ATOM 669 N N . GLU A 1 88 ? -0.45 -21.016 -9.695 1 98.62 88 GLU A N 1
ATOM 670 C CA . GLU A 1 88 ? -0.069 -20.078 -10.75 1 98.62 88 GLU A CA 1
ATOM 671 C C . GLU A 1 88 ? -1.267 -19.703 -11.625 1 98.62 88 GLU A C 1
ATOM 673 O O . GLU A 1 88 ? -1.629 -20.453 -12.531 1 98.62 88 GLU A O 1
ATOM 678 N N . PRO A 1 89 ? -1.842 -18.5 -11.328 1 98.62 89 PRO A N 1
ATOM 679 C CA . PRO A 1 89 ? -3.068 -18.109 -12.023 1 98.62 89 PRO A CA 1
ATOM 680 C C . PRO A 1 89 ? -2.918 -18.141 -13.547 1 98.62 89 PRO A C 1
ATOM 682 O O . PRO A 1 89 ? -3.875 -18.453 -14.258 1 98.62 89 PRO A O 1
ATOM 685 N N . LEU A 1 90 ? -1.762 -17.859 -14.039 1 98.69 90 LEU A N 1
ATOM 686 C CA . LEU A 1 90 ? -1.573 -17.734 -15.477 1 98.69 90 LEU A CA 1
ATOM 687 C C . LEU A 1 90 ? -1.678 -19.078 -16.172 1 98.69 90 LEU A C 1
ATOM 689 O O . LEU A 1 90 ? -1.755 -19.156 -17.406 1 98.69 90 LEU A O 1
ATOM 693 N N . LEU A 1 91 ? -1.699 -20.188 -15.422 1 98.38 91 LEU A N 1
ATOM 694 C CA . LEU A 1 91 ? -1.985 -21.5 -16 1 98.38 91 LEU A CA 1
ATOM 695 C C . LEU A 1 91 ? -3.406 -21.547 -16.547 1 98.38 91 LEU A C 1
ATOM 697 O O . LEU A 1 91 ? -3.719 -22.406 -17.391 1 98.38 91 LEU A O 1
ATOM 701 N N . GLN A 1 92 ? -4.223 -20.703 -16.062 1 98.12 92 GLN A N 1
ATOM 702 C CA . GLN A 1 92 ? -5.602 -20.594 -16.531 1 98.12 92 GLN A CA 1
ATOM 703 C C . GLN A 1 92 ? -5.844 -19.266 -17.25 1 98.12 92 GLN A C 1
ATOM 705 O O . GLN A 1 92 ? -6.895 -18.656 -17.094 1 98.12 92 GLN A O 1
ATOM 710 N N . ARG A 1 93 ? -4.953 -18.906 -18.047 1 97.88 93 ARG A N 1
ATOM 711 C CA . ARG A 1 93 ? -4.816 -17.594 -18.656 1 97.88 93 ARG A CA 1
ATOM 712 C C . ARG A 1 93 ? -6.059 -17.234 -19.469 1 97.88 93 ARG A C 1
ATOM 714 O O . ARG A 1 93 ? -6.582 -16.125 -19.359 1 97.88 93 ARG A O 1
ATOM 721 N N . HIS A 1 94 ? -6.586 -18.125 -20.297 1 96.25 94 HIS A N 1
ATOM 722 C CA . HIS A 1 94 ? -7.699 -17.812 -21.188 1 96.25 94 HIS A CA 1
ATOM 723 C C . HIS A 1 94 ? -8.953 -17.453 -20.391 1 96.25 94 HIS A C 1
ATOM 725 O O . HIS A 1 94 ? -9.484 -16.359 -20.531 1 96.25 94 HIS A O 1
ATOM 731 N N . PRO A 1 95 ? -9.391 -18.375 -19.578 1 97.56 95 PRO A N 1
ATOM 732 C CA . PRO A 1 95 ? -10.57 -18 -18.797 1 97.56 95 PRO A CA 1
ATOM 733 C C . PRO A 1 95 ? -10.297 -16.828 -17.844 1 97.56 95 PRO A C 1
ATOM 735 O O . PRO A 1 95 ? -11.211 -16.078 -17.5 1 97.56 95 PRO A O 1
ATOM 738 N N . LEU A 1 96 ? -9.094 -16.672 -17.422 1 98.12 96 LEU A N 1
ATOM 739 C CA . LEU A 1 96 ? -8.719 -15.562 -16.547 1 98.12 96 LEU A CA 1
ATOM 740 C C . LEU A 1 96 ? -8.953 -14.227 -17.25 1 98.12 96 LEU A C 1
ATOM 742 O O . LEU A 1 96 ? -9.414 -13.266 -16.625 1 98.12 96 LEU A O 1
ATOM 746 N N . ASN A 1 97 ? -8.594 -14.141 -18.5 1 98.62 97 ASN A N 1
ATOM 747 C CA . ASN A 1 97 ? -8.875 -12.922 -19.266 1 98.62 97 ASN A CA 1
ATOM 748 C C . ASN A 1 97 ? -10.367 -12.594 -19.266 1 98.62 97 ASN A C 1
ATOM 750 O O . ASN A 1 97 ? -10.75 -11.43 -19.141 1 98.62 97 ASN A O 1
ATOM 754 N N . SER A 1 98 ? -11.188 -13.594 -19.391 1 98.31 98 SER A N 1
ATOM 755 C CA . SER A 1 98 ? -12.633 -13.391 -19.359 1 98.31 98 SER A CA 1
ATOM 756 C C . SER A 1 98 ? -13.078 -12.883 -17.984 1 98.31 98 SER A C 1
ATOM 758 O O . SER A 1 98 ? -13.938 -12.008 -17.891 1 98.31 98 SER A O 1
ATOM 760 N N . LEU A 1 99 ? -12.523 -13.461 -16.984 1 98.69 99 LEU A N 1
ATOM 761 C CA . LEU A 1 99 ? -12.844 -13.016 -15.633 1 98.69 99 LEU A CA 1
ATOM 762 C C . LEU A 1 99 ? -12.5 -11.547 -15.453 1 98.69 99 LEU A C 1
ATOM 764 O O . LEU A 1 99 ? -13.32 -10.766 -14.961 1 98.69 99 LEU A O 1
ATOM 768 N N . VAL A 1 100 ? -11.32 -11.156 -15.859 1 98.62 100 VAL A N 1
ATOM 769 C CA . VAL A 1 100 ? -10.844 -9.789 -15.711 1 98.62 100 VAL A CA 1
ATOM 770 C C . VAL A 1 100 ? -11.758 -8.836 -16.484 1 98.62 100 VAL A C 1
ATOM 772 O O . VAL A 1 100 ? -12.094 -7.758 -16 1 98.62 100 VAL A O 1
ATOM 775 N N . GLU A 1 101 ? -12.18 -9.234 -17.641 1 98.25 101 GLU A N 1
ATOM 776 C CA . GLU A 1 101 ? -13.109 -8.43 -18.438 1 98.25 101 GLU A CA 1
ATOM 777 C C . GLU A 1 101 ? -14.398 -8.164 -17.672 1 98.25 101 GLU A C 1
ATOM 779 O O . GLU A 1 101 ? -14.883 -7.027 -17.641 1 98.25 101 GLU A O 1
ATOM 784 N N . GLY A 1 102 ? -14.922 -9.203 -17.156 1 98.19 102 GLY A N 1
ATOM 785 C CA . GLY A 1 102 ? -16.141 -9.055 -16.359 1 98.19 102 GLY A CA 1
ATOM 786 C C . GLY A 1 102 ? -15.969 -8.148 -15.164 1 98.19 102 GLY A C 1
ATOM 787 O O . GLY A 1 102 ? -16.828 -7.305 -14.891 1 98.19 102 GLY A O 1
ATOM 788 N N . LEU A 1 103 ? -14.867 -8.289 -14.438 1 98.56 103 LEU A N 1
ATOM 789 C CA . LEU A 1 103 ? -14.609 -7.48 -13.25 1 98.56 103 LEU A CA 1
ATOM 790 C C . LEU A 1 103 ? -14.398 -6.02 -13.625 1 98.56 103 LEU A C 1
ATOM 792 O O . LEU A 1 103 ? -14.914 -5.121 -12.953 1 98.56 103 LEU A O 1
ATOM 796 N N . GLU A 1 104 ? -13.656 -5.793 -14.703 1 97.81 104 GLU A N 1
ATOM 797 C CA . GLU A 1 104 ? -13.398 -4.43 -15.164 1 97.81 104 GLU A CA 1
ATOM 798 C C . GLU A 1 104 ? -14.688 -3.742 -15.594 1 97.81 104 GLU A C 1
ATOM 800 O O . GLU A 1 104 ? -14.836 -2.529 -15.43 1 97.81 104 GLU A O 1
ATOM 805 N N . SER A 1 105 ? -15.578 -4.469 -16.172 1 97.75 105 SER A N 1
ATOM 806 C CA . SER A 1 105 ? -16.844 -3.898 -16.609 1 97.75 105 SER A CA 1
ATOM 807 C C . SER A 1 105 ? -17.641 -3.352 -15.438 1 97.75 105 SER A C 1
ATOM 809 O O . SER A 1 105 ? -18.516 -2.492 -15.609 1 97.75 105 SER A O 1
ATOM 811 N N . LEU A 1 106 ? -17.359 -3.85 -14.281 1 97.69 106 LEU A N 1
ATOM 812 C CA . LEU A 1 106 ? -18.031 -3.381 -13.07 1 97.69 106 LEU A CA 1
ATOM 813 C C . LEU A 1 106 ? -17.219 -2.273 -12.398 1 97.69 106 LEU A C 1
ATOM 815 O O . LEU A 1 106 ? -17.562 -1.812 -11.312 1 97.69 106 LEU A O 1
ATOM 819 N N . GLY A 1 107 ? -16.062 -1.888 -12.961 1 96.62 107 GLY A N 1
ATOM 820 C CA . GLY A 1 107 ? -15.227 -0.833 -12.406 1 96.62 107 GLY A CA 1
ATOM 821 C C . GLY A 1 107 ? -14.312 -1.315 -11.305 1 96.62 107 GLY A C 1
ATOM 822 O O . GLY A 1 107 ? -13.766 -0.51 -10.547 1 96.62 107 GLY A O 1
ATOM 823 N N . LEU A 1 108 ? -14.109 -2.615 -11.18 1 98 108 LEU A N 1
ATOM 824 C CA . LEU A 1 108 ? -13.289 -3.16 -10.102 1 98 108 LEU A CA 1
ATOM 825 C C . LEU A 1 108 ? -11.82 -3.188 -10.5 1 98 108 LEU A C 1
ATOM 827 O O . LEU A 1 108 ? -11.484 -3.486 -11.648 1 98 108 LEU A O 1
ATOM 831 N N . ARG A 1 109 ? -10.992 -2.811 -9.547 1 98.06 109 ARG A N 1
ATOM 832 C CA . ARG A 1 109 ? -9.539 -2.91 -9.711 1 98.06 109 ARG A CA 1
ATOM 833 C C . ARG A 1 109 ? -9.062 -4.34 -9.484 1 98.06 109 ARG A C 1
ATOM 835 O O . ARG A 1 109 ? -9.523 -5.016 -8.562 1 98.06 109 ARG A O 1
ATOM 842 N N . VAL A 1 110 ? -8.102 -4.832 -10.344 1 98.88 110 VAL A N 1
ATOM 843 C CA . VAL A 1 110 ? -7.668 -6.223 -10.281 1 98.88 110 VAL A CA 1
ATOM 844 C C . VAL A 1 110 ? -6.145 -6.281 -10.188 1 98.88 110 VAL A C 1
ATOM 846 O O . VAL A 1 110 ? -5.445 -5.551 -10.891 1 98.88 110 VAL A O 1
ATOM 849 N N . GLN A 1 111 ? -5.668 -7.074 -9.297 1 98.94 111 GLN A N 1
ATOM 850 C CA . GLN A 1 111 ? -4.258 -7.422 -9.172 1 98.94 111 GLN A CA 1
ATOM 851 C C . GLN A 1 111 ? -4.039 -8.922 -9.352 1 98.94 111 GLN A C 1
ATOM 853 O O . GLN A 1 111 ? -4.766 -9.734 -8.773 1 98.94 111 GLN A O 1
ATOM 858 N N . LEU A 1 112 ? -3.104 -9.305 -10.148 1 98.88 112 LEU A N 1
ATOM 859 C CA . LEU A 1 112 ? -2.697 -10.695 -10.305 1 98.88 112 LEU A CA 1
ATOM 860 C C . LEU A 1 112 ? -1.352 -10.953 -9.633 1 98.88 112 LEU A C 1
ATOM 862 O O . LEU A 1 112 ? -0.411 -10.172 -9.805 1 98.88 112 LEU A O 1
ATOM 866 N N . GLU A 1 113 ? -1.281 -11.984 -8.844 1 98.75 113 GLU A N 1
ATOM 867 C CA . GLU A 1 113 ? -0.021 -12.484 -8.305 1 98.75 113 GLU A CA 1
ATOM 868 C C . GLU A 1 113 ? 0.504 -13.664 -9.117 1 98.75 113 GLU A C 1
ATOM 870 O O . GLU A 1 113 ? -0.217 -14.633 -9.344 1 98.75 113 GLU A O 1
ATOM 875 N N . THR A 1 114 ? 1.729 -13.648 -9.547 1 98.88 114 THR A N 1
ATOM 876 C CA . THR A 1 114 ? 2.295 -14.672 -10.422 1 98.88 114 THR A CA 1
ATOM 877 C C . THR A 1 114 ? 3.758 -14.93 -10.07 1 98.88 114 THR A C 1
ATOM 879 O O . THR A 1 114 ? 4.453 -14.039 -9.578 1 98.88 114 THR A O 1
ATOM 882 N N . ASN A 1 115 ? 4.191 -16.172 -10.328 1 98.69 115 ASN A N 1
ATOM 883 C CA . ASN A 1 115 ? 5.605 -16.469 -10.133 1 98.69 115 ASN A CA 1
ATOM 884 C C . ASN A 1 115 ? 6.449 -15.969 -11.305 1 98.69 115 ASN A C 1
ATOM 886 O O . ASN A 1 115 ? 7.68 -15.961 -11.227 1 98.69 115 ASN A O 1
ATOM 890 N N . GLY A 1 116 ? 5.859 -15.531 -12.359 1 98.81 116 GLY A N 1
ATOM 891 C CA . GLY A 1 116 ? 6.531 -14.82 -13.43 1 98.81 116 GLY A CA 1
ATOM 892 C C . GLY A 1 116 ? 7.238 -15.742 -14.406 1 98.81 116 GLY A C 1
ATOM 893 O O . GLY A 1 116 ? 7.988 -15.281 -15.273 1 98.81 116 GLY A O 1
ATOM 894 N N . ILE A 1 117 ? 6.973 -17.062 -14.289 1 98.75 117 ILE A N 1
ATOM 895 C CA . ILE A 1 117 ? 7.613 -18.031 -15.18 1 98.75 117 ILE A CA 1
ATOM 896 C C . ILE A 1 117 ? 6.965 -17.969 -16.562 1 98.75 117 ILE A C 1
ATOM 898 O O . ILE A 1 117 ? 7.656 -18.047 -17.578 1 98.75 117 ILE A O 1
ATOM 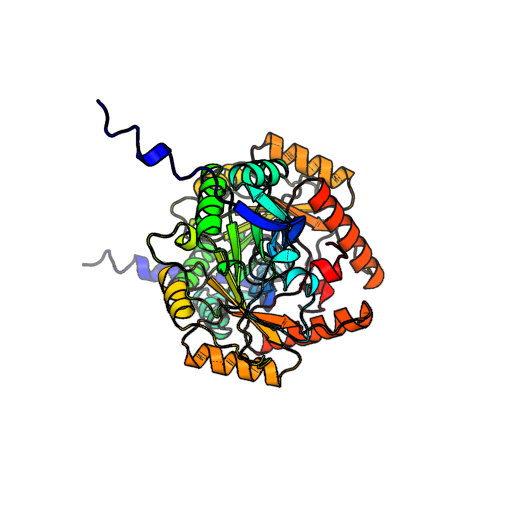902 N N . LEU A 1 118 ? 5.641 -17.875 -16.609 1 98.81 118 LEU A N 1
ATOM 903 C CA . LEU A 1 118 ? 4.914 -17.734 -17.875 1 98.81 118 LEU A CA 1
ATOM 904 C C . LEU A 1 118 ? 4.988 -16.297 -18.391 1 98.81 118 LEU A C 1
ATOM 906 O O . LEU A 1 118 ? 5.195 -15.359 -17.609 1 98.81 118 LEU A O 1
ATOM 910 N N . PRO A 1 119 ? 4.785 -16.094 -19.625 1 98.81 119 PRO A N 1
ATOM 911 C CA . PRO A 1 119 ? 4.945 -14.758 -20.203 1 98.81 119 PRO A CA 1
ATOM 912 C C . PRO A 1 119 ? 3.941 -13.75 -19.656 1 98.81 119 PRO A C 1
ATOM 914 O O . PRO A 1 119 ? 2.826 -14.125 -19.297 1 98.81 119 PRO A O 1
ATOM 917 N N . ALA A 1 120 ? 4.418 -12.477 -19.656 1 98.88 120 ALA A N 1
ATOM 918 C CA . ALA A 1 120 ? 3.523 -11.375 -19.312 1 98.88 120 ALA A CA 1
ATOM 919 C C . ALA A 1 120 ? 2.406 -11.234 -20.344 1 98.88 120 ALA A C 1
ATOM 921 O O . ALA A 1 120 ? 2.512 -11.758 -21.453 1 98.88 120 ALA A O 1
ATOM 922 N N . PRO A 1 121 ? 1.33 -10.586 -19.938 1 98.69 121 PRO A N 1
ATOM 923 C CA . PRO A 1 121 ? 0.215 -10.422 -20.875 1 98.69 121 PRO A CA 1
ATOM 924 C C . PRO A 1 121 ? 0.605 -9.641 -22.125 1 98.69 121 PRO A C 1
ATOM 926 O O . PRO A 1 121 ? 1.418 -8.719 -22.062 1 98.69 121 PRO A O 1
ATOM 929 N N . ALA A 1 122 ? -0.025 -10.016 -23.172 1 98.12 122 ALA A N 1
ATOM 930 C CA . ALA A 1 122 ? 0.112 -9.273 -24.422 1 98.12 122 ALA A CA 1
ATOM 931 C C . ALA A 1 122 ? -0.82 -8.062 -24.453 1 98.12 122 ALA A C 1
ATOM 933 O O . ALA A 1 122 ? -1.786 -8 -23.688 1 98.12 122 ALA A O 1
ATOM 934 N N . ARG A 1 123 ? -0.581 -7.164 -25.359 1 97.69 123 ARG A N 1
ATOM 935 C CA . ARG A 1 123 ? -1.281 -5.883 -25.406 1 97.69 123 ARG A CA 1
ATOM 936 C C . ARG A 1 123 ? -2.77 -6.086 -25.672 1 97.69 123 ARG A C 1
ATOM 938 O O . ARG A 1 123 ? -3.598 -5.281 -25.25 1 97.69 123 ARG A O 1
ATOM 945 N N . ASP A 1 124 ? -3.162 -7.113 -26.344 1 97.38 124 ASP A N 1
ATOM 946 C CA . ASP A 1 124 ? -4.555 -7.324 -26.734 1 97.38 124 ASP A CA 1
ATOM 947 C C . ASP A 1 124 ? -5.301 -8.133 -25.672 1 97.38 124 ASP A C 1
ATOM 949 O O . ASP A 1 124 ? -6.5 -8.383 -25.797 1 97.38 124 ASP A O 1
ATOM 953 N N . GLU A 1 125 ? -4.602 -8.555 -24.656 1 98.12 125 GLU A N 1
ATOM 954 C CA . GLU A 1 125 ? -5.211 -9.281 -23.547 1 98.12 125 GLU A CA 1
ATOM 955 C C . GLU A 1 125 ? -5.773 -8.32 -22.5 1 98.12 125 GLU A C 1
ATOM 957 O O . GLU A 1 125 ? -5.188 -7.266 -22.234 1 98.12 125 GLU A O 1
ATOM 962 N N . GLN A 1 126 ? -6.902 -8.734 -21.875 1 98.12 126 GLN A N 1
ATOM 963 C CA . GLN A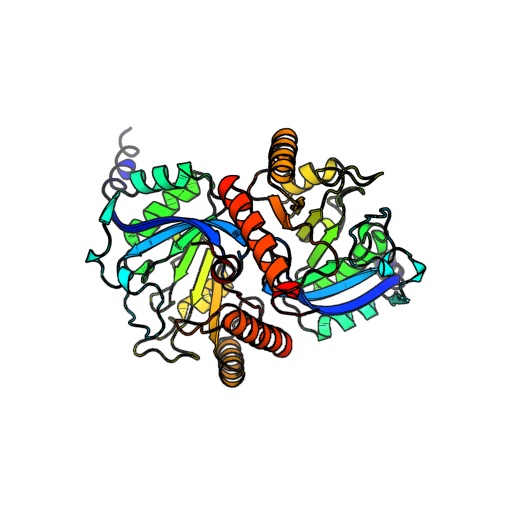 1 126 ? -7.457 -7.949 -20.766 1 98.12 126 GLN A CA 1
ATOM 964 C C . GLN A 1 126 ? -6.477 -7.863 -19.609 1 98.12 126 GLN A C 1
ATOM 966 O O . GLN A 1 126 ? -6.398 -6.836 -18.922 1 98.12 126 GLN A O 1
ATOM 971 N N . LEU A 1 127 ? -5.699 -8.867 -19.422 1 98.69 127 LEU A N 1
ATOM 972 C CA . LEU A 1 127 ? -4.711 -8.938 -18.344 1 98.69 127 LEU A CA 1
ATOM 973 C C . LEU A 1 127 ? -3.656 -7.848 -18.5 1 98.69 127 LEU A C 1
ATOM 975 O O . LEU A 1 127 ? -2.93 -7.535 -17.562 1 98.69 127 LEU A O 1
ATOM 979 N N . TRP A 1 128 ? -3.551 -7.289 -19.641 1 98.62 128 TRP A N 1
ATOM 980 C CA . TRP A 1 128 ? -2.584 -6.227 -19.906 1 98.62 128 TRP A CA 1
ATOM 981 C C . TRP A 1 128 ? -2.924 -4.973 -19.109 1 98.62 128 TRP A C 1
ATOM 983 O O . TRP A 1 128 ? -2.043 -4.164 -18.797 1 98.62 128 TRP A O 1
ATOM 993 N N . ARG A 1 129 ? -4.141 -4.859 -18.688 1 97.81 129 ARG A N 1
ATOM 994 C CA . ARG A 1 129 ? -4.645 -3.596 -18.172 1 97.81 129 ARG A CA 1
ATOM 995 C C . ARG A 1 129 ? -4.719 -3.631 -16.641 1 97.81 129 ARG A C 1
ATOM 997 O O . ARG A 1 129 ? -5.082 -2.637 -16.016 1 97.81 129 ARG A O 1
ATOM 1004 N N . VAL A 1 130 ? -4.387 -4.734 -16.062 1 98.62 130 VAL A N 1
ATOM 1005 C CA . VAL A 1 130 ? -4.527 -4.84 -14.617 1 98.62 130 VAL A CA 1
ATOM 1006 C C . VAL A 1 130 ? -3.152 -4.801 -13.961 1 98.62 130 VAL A C 1
ATOM 1008 O O . VAL A 1 130 ? -2.133 -4.672 -14.641 1 98.62 130 VAL A O 1
ATOM 1011 N N . TYR A 1 131 ? -3.133 -4.758 -12.648 1 98.88 131 TYR A N 1
ATOM 1012 C CA . TYR A 1 131 ? -1.881 -4.715 -11.898 1 98.88 131 TYR A CA 1
ATOM 1013 C C . TYR A 1 131 ? -1.324 -6.117 -11.688 1 98.88 131 TYR A C 1
ATOM 1015 O O . TYR A 1 131 ? -2.084 -7.082 -11.555 1 98.88 131 TYR A O 1
ATOM 1023 N N . HIS A 1 132 ? 0.018 -6.199 -11.68 1 98.94 132 HIS A N 1
ATOM 1024 C CA . HIS A 1 132 ? 0.675 -7.484 -11.469 1 98.94 132 HIS A CA 1
ATOM 1025 C C . HIS A 1 132 ? 1.756 -7.387 -10.398 1 98.94 132 HIS A C 1
ATOM 1027 O O . HIS A 1 132 ? 2.539 -6.434 -10.391 1 98.94 132 HIS A O 1
ATOM 1033 N N . VAL A 1 133 ? 1.731 -8.281 -9.484 1 98.94 133 VAL A N 1
ATOM 1034 C CA . VAL A 1 133 ? 2.863 -8.5 -8.594 1 98.94 133 VAL A CA 1
ATOM 1035 C C . VAL A 1 133 ? 3.559 -9.812 -8.953 1 98.94 133 VAL A C 1
ATOM 1037 O O . VAL A 1 133 ? 2.979 -10.891 -8.805 1 98.94 133 VAL A O 1
ATOM 1040 N N . VAL A 1 134 ? 4.762 -9.68 -9.461 1 98.94 134 VAL A N 1
ATOM 1041 C CA . VAL A 1 134 ? 5.566 -10.812 -9.914 1 98.94 134 VAL A CA 1
ATOM 1042 C C . VAL A 1 134 ? 6.551 -11.219 -8.828 1 98.94 134 VAL A C 1
ATOM 1044 O O . VAL A 1 134 ? 7.297 -10.383 -8.305 1 98.94 134 VAL A O 1
ATOM 1047 N N . SER A 1 135 ? 6.504 -12.477 -8.477 1 98.81 135 SER A N 1
ATOM 1048 C CA . SER A 1 135 ? 7.395 -12.977 -7.434 1 98.81 135 SER A CA 1
ATOM 1049 C C . SER A 1 135 ? 8.367 -14.008 -7.988 1 98.81 135 SER A C 1
ATOM 1051 O O . SER A 1 135 ? 8.133 -15.219 -7.875 1 98.81 135 SER A O 1
ATOM 1053 N N . PRO A 1 136 ? 9.5 -13.508 -8.531 1 98.81 136 PRO A N 1
ATOM 1054 C CA . PRO A 1 136 ? 10.484 -14.461 -9.055 1 98.81 136 PRO A CA 1
ATOM 1055 C C . PRO A 1 136 ? 11.008 -15.414 -7.984 1 98.81 136 PRO A C 1
ATOM 1057 O O . PRO A 1 136 ? 11.234 -15.008 -6.84 1 98.81 136 PRO A O 1
ATOM 1060 N N . LYS A 1 137 ? 11.164 -16.672 -8.414 1 98.69 137 LYS A N 1
ATOM 1061 C CA . LYS A 1 137 ? 11.625 -17.688 -7.477 1 98.69 137 LYS A CA 1
ATOM 1062 C C . LYS A 1 137 ? 13 -18.203 -7.871 1 98.69 137 LYS A C 1
ATOM 1064 O O . LYS A 1 137 ? 13.5 -19.156 -7.27 1 98.69 137 LYS A O 1
ATOM 1069 N N . ASP A 1 138 ? 13.594 -17.641 -8.875 1 98.69 138 ASP A N 1
ATOM 1070 C CA . ASP A 1 138 ? 14.945 -18.016 -9.281 1 98.69 138 ASP A CA 1
ATOM 1071 C C . ASP A 1 138 ? 15.992 -17.297 -8.438 1 98.69 138 ASP A C 1
ATOM 1073 O O . ASP A 1 138 ? 17.109 -17.781 -8.273 1 98.69 138 ASP A O 1
ATOM 1077 N N . VAL A 1 139 ? 15.664 -16.094 -7.91 1 98.31 139 VAL A N 1
ATOM 1078 C CA . VAL A 1 139 ? 16.516 -15.336 -7 1 98.31 139 VAL A CA 1
ATOM 1079 C C . VAL A 1 139 ? 15.68 -14.758 -5.863 1 98.31 139 VAL A C 1
ATOM 1081 O O . VAL A 1 139 ? 14.57 -14.266 -6.086 1 98.31 139 VAL A O 1
ATOM 1084 N N . PRO A 1 140 ? 16.094 -14.711 -4.676 1 98.5 140 PRO A N 1
ATOM 1085 C CA . PRO A 1 140 ? 17.297 -15.383 -4.18 1 98.5 140 PRO A CA 1
ATOM 1086 C C . PRO A 1 140 ? 17.016 -16.812 -3.713 1 98.5 140 PRO A C 1
ATOM 1088 O O . PRO A 1 140 ? 17.953 -17.531 -3.336 1 98.5 140 PRO A O 1
ATOM 1091 N N . VAL A 1 141 ? 15.781 -17.281 -3.777 1 98.12 141 VAL A N 1
ATOM 1092 C CA . VAL A 1 141 ? 15.391 -18.516 -3.107 1 98.12 141 VAL A CA 1
ATOM 1093 C C . VAL A 1 141 ? 15.719 -19.719 -4 1 98.12 141 VAL A C 1
ATOM 1095 O O . VAL A 1 141 ? 15.766 -20.859 -3.529 1 98.12 141 VAL A O 1
ATOM 1098 N N . ARG A 1 142 ? 15.945 -19.594 -5.25 1 98.12 142 ARG A N 1
ATOM 1099 C CA . ARG A 1 142 ? 16.484 -20.578 -6.191 1 98.12 142 ARG A CA 1
ATOM 1100 C C . ARG A 1 142 ? 15.633 -21.844 -6.207 1 98.12 142 ARG A C 1
ATOM 1102 O O . ARG A 1 142 ? 16.156 -22.953 -6.059 1 98.12 142 ARG A O 1
ATOM 1109 N N . VAL A 1 143 ? 14.352 -21.719 -6.402 1 98.12 143 VAL A N 1
ATOM 1110 C CA . VAL A 1 143 ? 13.461 -22.859 -6.555 1 98.12 143 VAL A CA 1
ATOM 1111 C C . VAL A 1 143 ? 13.742 -23.562 -7.879 1 98.12 143 VAL A C 1
ATOM 1113 O O . VAL A 1 143 ? 13.828 -22.922 -8.93 1 98.12 143 VAL A O 1
ATOM 1116 N N . PRO A 1 144 ? 13.898 -24.891 -7.852 1 97.88 144 PRO A N 1
ATOM 1117 C CA . PRO A 1 144 ? 14.156 -25.609 -9.094 1 97.88 144 PRO A CA 1
ATOM 1118 C C . PRO A 1 144 ? 13.094 -25.359 -10.164 1 97.88 144 PRO A C 1
ATOM 1120 O O . PRO A 1 144 ? 11.898 -25.406 -9.859 1 97.88 144 PRO A O 1
ATOM 1123 N N . GLY A 1 145 ? 13.555 -25.016 -11.336 1 97.25 145 GLY A N 1
ATOM 1124 C CA . GLY A 1 145 ? 12.648 -24.812 -12.445 1 97.25 145 GLY A CA 1
ATOM 1125 C C . GLY A 1 145 ? 12.188 -23.375 -12.594 1 97.25 145 GLY A C 1
ATOM 1126 O O . GLY A 1 145 ? 11.547 -23.031 -13.594 1 97.25 145 GLY A O 1
ATOM 1127 N N . ALA A 1 146 ? 12.539 -22.594 -11.641 1 98.38 146 ALA A N 1
ATOM 1128 C CA . ALA A 1 146 ? 12.086 -21.203 -11.68 1 98.38 146 ALA A CA 1
ATOM 1129 C C . ALA A 1 146 ? 13.031 -20.344 -12.508 1 98.38 146 ALA A C 1
ATOM 1131 O O . ALA A 1 146 ? 14.258 -20.422 -12.352 1 98.38 146 ALA A O 1
ATOM 1132 N N . LYS A 1 147 ? 12.453 -19.625 -13.398 1 98.5 147 LYS A N 1
ATOM 1133 C CA . LYS A 1 147 ? 13.141 -18.594 -14.172 1 98.5 147 LYS A CA 1
ATOM 1134 C C . LYS A 1 147 ? 12.172 -17.5 -14.609 1 98.5 147 LYS A C 1
ATOM 1136 O O . LYS A 1 147 ? 11.172 -17.766 -15.281 1 98.5 147 LYS A O 1
ATOM 1141 N N . LEU A 1 148 ? 12.461 -16.312 -14.227 1 98.75 148 LEU A N 1
ATOM 1142 C CA . LEU A 1 148 ? 11.602 -15.188 -14.617 1 98.75 148 LEU A CA 1
ATOM 1143 C C . LEU A 1 148 ? 11.578 -15.023 -16.125 1 98.75 148 LEU A C 1
ATOM 1145 O O . LEU A 1 148 ? 12.625 -14.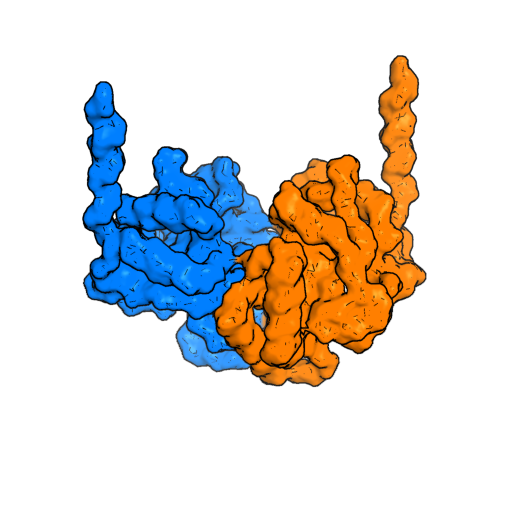961 -16.766 1 98.75 148 LEU A O 1
ATOM 1149 N N . HIS A 1 149 ? 10.406 -15.055 -16.688 1 98.81 149 HIS A N 1
ATOM 1150 C CA . HIS A 1 149 ? 10.289 -14.766 -18.109 1 98.81 149 HIS A CA 1
ATOM 1151 C C . HIS A 1 149 ? 10.688 -13.32 -18.406 1 98.81 149 HIS A C 1
ATOM 1153 O O . HIS A 1 149 ? 10.195 -12.391 -17.766 1 98.81 149 HIS A O 1
ATOM 1159 N N . PRO A 1 150 ? 11.477 -13.031 -19.391 1 97.94 150 PRO A N 1
ATOM 1160 C CA . PRO A 1 150 ? 12.016 -11.688 -19.641 1 97.94 150 PRO A CA 1
ATOM 1161 C C . PRO A 1 150 ? 10.93 -10.68 -20.016 1 97.94 150 PRO A C 1
ATOM 1163 O O . PRO A 1 150 ? 11.109 -9.477 -19.828 1 97.94 150 PRO A O 1
ATOM 1166 N N . SER A 1 151 ? 9.82 -11.164 -20.5 1 98.81 151 SER A N 1
ATOM 1167 C CA . SER A 1 151 ? 8.766 -10.258 -20.938 1 98.81 151 SER A CA 1
ATOM 1168 C C . SER A 1 151 ? 8.195 -9.445 -19.781 1 98.81 151 SER A C 1
ATOM 1170 O O . SER A 1 151 ? 7.535 -8.43 -19.984 1 98.81 151 SER A O 1
ATOM 1172 N N . TRP A 1 152 ? 8.422 -9.906 -18.562 1 98.88 152 TRP A N 1
ATOM 1173 C CA . TRP A 1 152 ? 7.855 -9.203 -17.422 1 98.88 152 TRP A CA 1
ATOM 1174 C C . TRP A 1 152 ? 8.555 -7.867 -17.203 1 98.88 152 TRP A C 1
ATOM 1176 O O . TRP A 1 152 ? 7.926 -6.891 -16.797 1 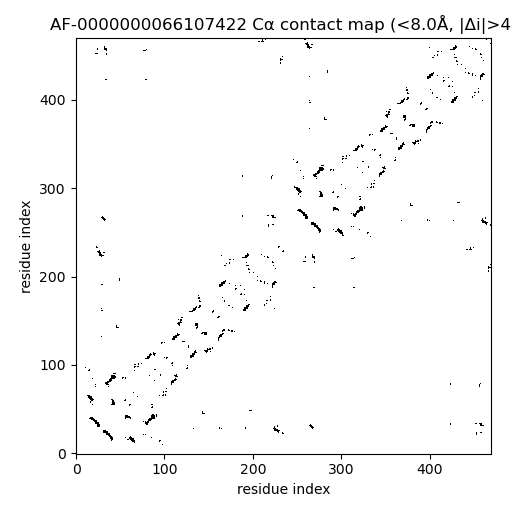98.88 152 TRP A O 1
ATOM 1186 N N . VAL A 1 153 ? 9.844 -7.828 -17.469 1 98.75 153 VAL A N 1
ATOM 1187 C CA . VAL A 1 153 ? 10.586 -6.578 -17.344 1 98.75 153 VAL A CA 1
ATOM 1188 C C . VAL A 1 153 ? 10.102 -5.586 -18.391 1 98.75 153 VAL A C 1
ATOM 1190 O O . VAL A 1 153 ? 9.859 -4.414 -18.094 1 98.75 153 VAL A O 1
ATOM 1193 N N . ASP A 1 154 ? 9.891 -6.07 -19.578 1 98.44 154 ASP A N 1
ATOM 1194 C CA . ASP A 1 154 ? 9.367 -5.23 -20.641 1 98.44 154 ASP A CA 1
ATOM 1195 C C . ASP A 1 154 ? 7.961 -4.742 -20.328 1 98.44 154 ASP A C 1
ATOM 1197 O O . ASP A 1 154 ? 7.633 -3.576 -20.547 1 98.44 154 ASP A O 1
ATOM 1201 N N . TYR A 1 155 ? 7.195 -5.645 -19.875 1 98.75 155 TYR A N 1
ATOM 1202 C CA . TYR A 1 155 ? 5.828 -5.309 -19.5 1 98.75 155 TYR A CA 1
ATOM 1203 C C . TYR A 1 155 ? 5.805 -4.215 -18.438 1 98.75 155 TYR A C 1
ATOM 1205 O O . TYR A 1 155 ? 5.055 -3.242 -18.547 1 98.75 155 TYR A O 1
ATOM 1213 N N . ALA A 1 156 ? 6.648 -4.379 -17.422 1 98.5 156 ALA A N 1
ATOM 1214 C CA . ALA A 1 156 ? 6.719 -3.387 -16.344 1 98.5 156 ALA A CA 1
ATOM 1215 C C . ALA A 1 156 ? 7.121 -2.02 -16.891 1 98.5 156 ALA A C 1
ATOM 1217 O O . ALA A 1 156 ? 6.539 -0.999 -16.516 1 98.5 156 ALA A O 1
ATOM 1218 N N . ARG A 1 157 ? 8.031 -1.996 -17.75 1 97.31 157 ARG A N 1
ATOM 1219 C CA . ARG A 1 157 ? 8.516 -0.758 -18.344 1 97.31 157 ARG A CA 1
ATOM 1220 C C . ARG A 1 157 ? 7.438 -0.101 -19.203 1 97.31 157 ARG A C 1
ATOM 1222 O O . ARG A 1 157 ? 7.254 1.116 -19.141 1 97.31 157 ARG A O 1
ATOM 1229 N N . ALA A 1 158 ? 6.707 -0.895 -19.891 1 98 158 ALA A N 1
ATOM 1230 C CA . ALA A 1 158 ? 5.734 -0.392 -20.859 1 98 158 ALA A CA 1
ATOM 1231 C C . ALA A 1 158 ? 4.48 0.121 -20.156 1 98 158 ALA A C 1
ATOM 1233 O O . ALA A 1 158 ? 3.842 1.067 -20.625 1 98 158 ALA A O 1
ATOM 1234 N N . THR A 1 159 ? 4.129 -0.492 -19.062 1 98 159 THR A N 1
ATOM 1235 C CA . THR A 1 159 ? 2.795 -0.229 -18.531 1 98 159 THR A CA 1
ATOM 1236 C C . THR A 1 159 ? 2.881 0.47 -17.188 1 98 159 THR A C 1
ATOM 1238 O O . THR A 1 159 ? 1.924 1.114 -16.75 1 98 159 THR A O 1
ATOM 1241 N N . GLY A 1 160 ? 3.934 0.29 -16.5 1 97.19 160 GLY A N 1
ATOM 1242 C CA . GLY A 1 160 ? 4.016 0.763 -15.125 1 97.19 160 GLY A CA 1
ATOM 1243 C C . GLY A 1 160 ? 3.08 0.029 -14.18 1 97.19 160 GLY A C 1
ATOM 1244 O O . GLY A 1 160 ? 2.787 0.512 -13.086 1 97.19 160 GLY A O 1
ATOM 1245 N N . ARG A 1 161 ? 2.623 -1.192 -14.586 1 98.31 161 ARG A N 1
ATOM 1246 C CA . ARG A 1 161 ? 1.569 -1.854 -13.82 1 98.31 161 ARG A CA 1
ATOM 1247 C C . ARG A 1 161 ? 2.078 -3.145 -13.188 1 98.31 161 ARG A C 1
ATOM 1249 O O . ARG A 1 161 ? 1.29 -3.955 -12.695 1 98.31 161 ARG A O 1
ATOM 1256 N N . ALA A 1 162 ? 3.455 -3.344 -13.141 1 98.81 162 ALA A N 1
ATOM 1257 C CA . ALA A 1 162 ? 4.016 -4.539 -12.516 1 98.81 162 ALA A CA 1
ATOM 1258 C C . ALA A 1 162 ? 5.07 -4.172 -11.477 1 98.81 162 ALA A C 1
ATOM 1260 O O . ALA A 1 162 ? 5.859 -3.248 -11.68 1 98.81 162 ALA A O 1
ATOM 1261 N N . TRP A 1 163 ? 5.047 -4.863 -10.383 1 98.94 163 TRP A N 1
ATOM 1262 C CA . TRP A 1 163 ? 6.078 -4.836 -9.352 1 98.94 163 TRP A CA 1
ATOM 1263 C C . TRP A 1 163 ? 6.688 -6.223 -9.156 1 98.94 163 TRP A C 1
ATOM 1265 O O . TRP A 1 163 ? 6.062 -7.234 -9.484 1 98.94 163 TRP A O 1
ATOM 1275 N N . PHE A 1 164 ? 7.895 -6.219 -8.664 1 98.94 164 PHE A N 1
ATOM 1276 C CA . PHE A 1 164 ? 8.617 -7.457 -8.398 1 98.94 164 PHE A CA 1
ATOM 1277 C C . PHE A 1 164 ? 8.852 -7.641 -6.906 1 98.94 164 PHE A C 1
ATOM 1279 O O . PHE A 1 164 ? 9.414 -6.766 -6.246 1 98.94 164 PHE A O 1
ATOM 1286 N N . LYS A 1 165 ? 8.367 -8.734 -6.426 1 98.94 165 LYS A N 1
ATOM 1287 C CA . LYS A 1 165 ? 8.453 -9.039 -4.996 1 98.94 165 LYS A CA 1
ATOM 1288 C C . LYS A 1 165 ? 9.312 -10.273 -4.746 1 98.94 165 LYS A C 1
ATOM 1290 O O . LYS A 1 165 ? 9.008 -11.352 -5.254 1 98.94 165 LYS A O 1
ATOM 1295 N N . PHE A 1 166 ? 10.328 -10.109 -3.963 1 98.94 166 PHE A N 1
ATOM 1296 C CA . PHE A 1 166 ? 11.281 -11.18 -3.707 1 98.94 166 PHE A CA 1
ATOM 1297 C C . PHE A 1 166 ? 11.211 -11.625 -2.252 1 98.94 166 PHE A C 1
ATOM 1299 O O . PHE A 1 166 ? 11.102 -10.797 -1.348 1 98.94 166 PHE A O 1
ATOM 1306 N N . LEU A 1 167 ? 11.297 -12.93 -2.074 1 98.75 167 LEU A N 1
ATOM 1307 C CA . LEU A 1 167 ? 11.406 -13.492 -0.735 1 98.75 167 LEU A CA 1
ATOM 1308 C C . LEU A 1 167 ? 12.852 -13.484 -0.258 1 98.75 167 LEU A C 1
ATOM 1310 O O . LEU A 1 167 ? 13.75 -13.945 -0.967 1 98.75 167 LEU A O 1
ATOM 1314 N N . VAL A 1 168 ? 13.039 -12.93 0.997 1 98.88 168 VAL A N 1
ATOM 1315 C CA . VAL A 1 168 ? 14.414 -12.836 1.484 1 98.88 168 VAL A CA 1
ATOM 1316 C C . VAL A 1 168 ? 14.477 -13.297 2.938 1 98.88 168 VAL A C 1
ATOM 1318 O O . VAL A 1 168 ? 13.547 -13.055 3.715 1 98.88 168 VAL A O 1
ATOM 1321 N N . ALA A 1 169 ? 15.625 -13.875 3.301 1 97.25 169 ALA A N 1
ATOM 1322 C CA . ALA A 1 169 ? 15.805 -14.383 4.656 1 97.25 169 ALA A CA 1
ATOM 1323 C C . ALA A 1 169 ? 16.875 -13.594 5.402 1 97.25 169 ALA A C 1
ATOM 1325 O O . ALA A 1 169 ? 16.906 -13.586 6.633 1 97.25 169 ALA A O 1
ATOM 1326 N N . ASN A 1 170 ? 17.797 -13.008 4.668 1 97.75 170 ASN A N 1
ATOM 1327 C CA . ASN A 1 170 ? 18.953 -12.344 5.258 1 97.75 170 ASN A CA 1
ATOM 1328 C C . ASN A 1 170 ? 19.547 -11.297 4.312 1 97.75 170 ASN A C 1
ATOM 1330 O O . ASN A 1 170 ? 19.016 -11.07 3.223 1 97.75 170 ASN A O 1
ATOM 1334 N N . GLU A 1 171 ? 20.594 -10.625 4.742 1 98.69 171 GLU A N 1
ATOM 1335 C CA . GLU A 1 171 ? 21.156 -9.523 3.969 1 98.69 171 GLU A CA 1
ATOM 1336 C C . GLU A 1 171 ? 21.781 -10.031 2.674 1 98.69 171 GLU A C 1
ATOM 1338 O O . GLU A 1 171 ? 21.781 -9.328 1.659 1 98.69 171 GLU A O 1
ATOM 1343 N N . GLN A 1 172 ? 22.344 -11.234 2.768 1 98.75 172 GLN A N 1
ATOM 1344 C CA . GLN A 1 172 ? 22.891 -11.812 1.541 1 98.75 172 GLN A CA 1
ATOM 1345 C C . GLN A 1 172 ? 21.812 -11.945 0.469 1 98.75 172 GLN A C 1
ATOM 1347 O O . GLN A 1 172 ? 22.047 -11.625 -0.699 1 98.75 172 GLN A O 1
ATOM 1352 N N . HIS A 1 173 ? 20.641 -12.461 0.845 1 98.88 173 HIS A N 1
ATOM 1353 C CA . HIS A 1 173 ? 19.516 -12.523 -0.078 1 98.88 173 HIS A CA 1
ATOM 1354 C C . HIS A 1 173 ? 19.188 -11.156 -0.659 1 98.88 173 HIS A C 1
ATOM 1356 O O . HIS A 1 173 ? 18.953 -11.023 -1.862 1 98.88 173 HIS A O 1
ATOM 1362 N N . VAL A 1 174 ? 19.188 -10.125 0.177 1 98.94 174 VAL A N 1
ATOM 1363 C CA . VAL A 1 174 ? 18.844 -8.773 -0.251 1 98.94 174 VAL A CA 1
ATOM 1364 C C . VAL A 1 174 ? 19.875 -8.281 -1.258 1 98.94 174 VAL A C 1
ATOM 1366 O O . VAL A 1 174 ? 19.531 -7.676 -2.273 1 98.94 174 VAL A O 1
ATOM 1369 N N . ARG A 1 175 ? 21.109 -8.516 -0.949 1 98.81 175 ARG A N 1
ATOM 1370 C CA . ARG A 1 175 ? 22.188 -8.148 -1.865 1 98.81 175 ARG A CA 1
ATOM 1371 C C . ARG A 1 175 ? 22 -8.805 -3.227 1 98.81 175 ARG A C 1
ATOM 1373 O O . ARG A 1 175 ? 22.156 -8.156 -4.262 1 98.81 175 ARG A O 1
ATOM 1380 N N . GLU A 1 176 ? 21.672 -10.078 -3.248 1 98.88 176 GLU A N 1
ATOM 1381 C CA . GLU A 1 176 ? 21.438 -10.805 -4.492 1 98.88 176 GLU A CA 1
ATOM 1382 C C . GLU A 1 176 ? 20.266 -10.203 -5.273 1 98.88 176 GLU A C 1
ATOM 1384 O O . GLU A 1 176 ? 20.344 -10.086 -6.5 1 98.88 176 GLU A O 1
ATOM 1389 N N . VAL A 1 177 ? 19.234 -9.859 -4.578 1 98.94 177 VAL A N 1
ATOM 1390 C CA . VAL A 1 177 ? 18.094 -9.227 -5.211 1 98.94 177 VAL A CA 1
ATOM 1391 C C . VAL A 1 177 ? 18.5 -7.891 -5.828 1 98.94 177 VAL A C 1
ATOM 1393 O O . VAL A 1 177 ? 18.172 -7.602 -6.98 1 98.94 177 VAL A O 1
ATOM 1396 N N . ALA A 1 178 ? 19.234 -7.078 -5.031 1 98.81 178 ALA A N 1
ATOM 1397 C CA . ALA A 1 178 ? 19.688 -5.766 -5.496 1 98.81 178 ALA A CA 1
ATOM 1398 C C . ALA A 1 178 ? 20.5 -5.891 -6.773 1 98.81 178 ALA A C 1
ATOM 1400 O O . ALA A 1 178 ? 20.312 -5.133 -7.727 1 98.81 178 ALA A O 1
ATOM 1401 N N . GLU A 1 179 ? 21.375 -6.859 -6.832 1 98.75 179 GLU A N 1
ATOM 1402 C CA . GLU A 1 179 ? 22.219 -7.09 -8.008 1 98.75 179 GLU A CA 1
ATOM 1403 C C . GLU A 1 179 ? 21.375 -7.57 -9.188 1 98.75 179 GLU A C 1
ATOM 1405 O O . GLU A 1 179 ? 21.594 -7.129 -10.32 1 98.75 179 GLU A O 1
ATOM 1410 N N . TYR A 1 180 ? 20.5 -8.5 -8.93 1 98.81 180 TYR A N 1
ATOM 1411 C CA . TYR A 1 180 ? 19.625 -9.086 -9.938 1 98.81 180 TYR A CA 1
ATOM 1412 C C . TYR A 1 180 ? 18.797 -8.016 -10.633 1 98.81 180 TYR A C 1
ATOM 1414 O O . TYR A 1 180 ? 18.766 -7.953 -11.859 1 98.81 180 TYR A O 1
ATOM 1422 N N . VAL A 1 181 ? 18.141 -7.137 -9.852 1 98.56 181 VAL A N 1
ATOM 1423 C CA . VAL A 1 181 ? 17.234 -6.152 -10.43 1 98.56 181 VAL A CA 1
ATOM 1424 C C . VAL A 1 181 ? 18.047 -5.07 -11.148 1 98.56 181 VAL A C 1
ATOM 1426 O O . VAL A 1 181 ? 17.594 -4.523 -12.156 1 98.56 181 VAL A O 1
ATOM 1429 N N . ALA A 1 182 ? 19.234 -4.723 -10.648 1 98.44 182 ALA A N 1
ATOM 1430 C CA . ALA A 1 182 ? 20.109 -3.787 -11.344 1 98.44 182 ALA A CA 1
ATOM 1431 C C . ALA A 1 182 ? 20.5 -4.32 -12.719 1 98.44 182 ALA A C 1
ATOM 1433 O O . ALA A 1 182 ? 20.453 -3.588 -13.711 1 98.44 182 ALA A O 1
ATOM 1434 N N . LYS A 1 183 ? 20.828 -5.57 -12.805 1 98.44 183 LYS A N 1
ATOM 1435 C CA . LYS A 1 183 ? 21.234 -6.203 -14.055 1 98.44 183 LYS A CA 1
ATOM 1436 C C . LYS A 1 183 ? 20.094 -6.188 -15.07 1 98.44 183 LYS A C 1
ATOM 1438 O O . LYS A 1 183 ? 20.328 -6.008 -16.266 1 98.44 183 LYS A O 1
ATOM 1443 N N . LEU A 1 184 ? 18.906 -6.383 -14.609 1 98.31 184 LEU A N 1
ATOM 1444 C CA . LEU A 1 184 ? 17.75 -6.469 -15.492 1 98.31 184 LEU A CA 1
ATOM 1445 C C . LEU A 1 184 ? 17.203 -5.082 -15.805 1 98.31 184 LEU A C 1
ATOM 1447 O O . LEU A 1 184 ? 16.297 -4.938 -16.625 1 98.31 184 LEU A O 1
ATOM 1451 N N . GLY A 1 185 ? 17.672 -4.059 -15.086 1 97.69 185 GLY A N 1
ATOM 1452 C CA . GLY A 1 185 ? 17.203 -2.703 -15.297 1 97.69 185 GLY A CA 1
ATOM 1453 C C . GLY A 1 185 ? 15.852 -2.434 -14.664 1 97.69 185 GLY A C 1
ATOM 1454 O O . GLY A 1 185 ? 15.094 -1.595 -15.148 1 97.69 185 GLY A O 1
ATOM 1455 N N . ILE A 1 186 ? 15.5 -3.154 -13.68 1 98.12 186 ILE A N 1
ATOM 1456 C CA . ILE A 1 186 ? 14.266 -2.928 -12.938 1 98.12 186 ILE A CA 1
ATOM 1457 C C . ILE A 1 186 ? 14.477 -1.819 -11.906 1 98.12 186 ILE A C 1
ATOM 1459 O O . ILE A 1 186 ? 15.336 -1.935 -11.031 1 98.12 186 ILE A O 1
ATOM 1463 N N . PRO A 1 187 ? 13.711 -0.732 -12 1 96.81 187 PRO A N 1
ATOM 1464 C CA . PRO A 1 187 ? 13.875 0.322 -11 1 96.81 187 PRO A CA 1
ATOM 1465 C C . PRO A 1 187 ? 13.586 -0.163 -9.578 1 96.81 187 PRO A C 1
ATOM 1467 O O . PRO A 1 187 ? 12.672 -0.964 -9.367 1 96.81 187 PRO A O 1
ATOM 1470 N N . ARG A 1 188 ? 14.242 0.36 -8.617 1 97.31 188 ARG A N 1
ATOM 1471 C CA . ARG A 1 188 ? 14.094 -0.032 -7.215 1 97.31 188 ARG A CA 1
ATOM 1472 C C . ARG A 1 188 ? 12.695 0.302 -6.703 1 97.31 188 ARG A C 1
ATOM 1474 O O . ARG A 1 188 ? 12.164 -0.395 -5.832 1 97.31 188 ARG A O 1
ATOM 1481 N N . SER A 1 189 ? 12.102 1.311 -7.293 1 97.69 189 SER A N 1
ATOM 1482 C CA . SER A 1 189 ? 10.758 1.715 -6.879 1 97.69 189 SER A CA 1
ATOM 1483 C C . SER A 1 189 ? 9.734 0.636 -7.203 1 97.69 189 SER A C 1
ATOM 1485 O O . SER A 1 189 ? 8.609 0.662 -6.684 1 97.69 189 SER A O 1
ATOM 1487 N N . ARG A 1 190 ? 10.125 -0.326 -8.008 1 98.38 190 ARG A N 1
ATOM 1488 C CA . ARG A 1 190 ? 9.211 -1.391 -8.406 1 98.38 190 ARG A CA 1
ATOM 1489 C C . ARG A 1 190 ? 9.555 -2.699 -7.703 1 98.38 190 ARG A C 1
ATOM 1491 O O . ARG A 1 190 ? 9.008 -3.752 -8.039 1 98.38 190 ARG A O 1
ATOM 1498 N N . VAL A 1 191 ? 10.43 -2.645 -6.742 1 98.94 191 VAL A N 1
ATOM 1499 C CA . VAL A 1 191 ? 10.93 -3.863 -6.117 1 98.94 191 VAL A CA 1
ATOM 1500 C C . VAL A 1 191 ? 10.523 -3.893 -4.645 1 98.94 191 VAL A C 1
ATOM 1502 O O . VAL A 1 191 ? 10.758 -2.93 -3.91 1 98.94 191 VAL A O 1
ATOM 1505 N N . TYR A 1 192 ? 9.906 -4.949 -4.258 1 98.94 192 TYR A N 1
ATOM 1506 C CA . TYR A 1 192 ? 9.609 -5.238 -2.859 1 98.94 192 TYR A CA 1
ATOM 1507 C C . TYR A 1 192 ? 10.391 -6.449 -2.373 1 98.94 192 TYR A C 1
ATOM 1509 O O . TYR A 1 192 ? 10.555 -7.43 -3.105 1 98.94 192 TYR A O 1
ATOM 1517 N N . ILE A 1 193 ? 10.883 -6.359 -1.11 1 98.94 193 ILE A N 1
ATOM 1518 C CA . ILE A 1 193 ? 11.383 -7.559 -0.454 1 98.94 193 ILE A CA 1
ATOM 1519 C C . ILE A 1 193 ? 10.438 -7.965 0.674 1 98.94 193 ILE A C 1
ATOM 1521 O O . ILE A 1 193 ? 9.867 -7.109 1.352 1 98.94 193 ILE A O 1
ATOM 1525 N N . MET A 1 194 ? 10.273 -9.219 0.777 1 98.88 194 MET A N 1
ATOM 1526 C CA . MET A 1 194 ? 9.352 -9.812 1.738 1 98.88 194 MET A CA 1
ATOM 1527 C C . MET A 1 194 ? 10.047 -10.898 2.557 1 98.88 194 MET A C 1
ATOM 1529 O O . MET A 1 194 ? 10.789 -11.719 2.012 1 98.88 194 MET A O 1
ATOM 1533 N N . PRO A 1 195 ? 9.797 -10.914 3.904 1 98.38 195 PRO A N 1
ATOM 1534 C CA . PRO A 1 195 ? 10.422 -11.961 4.719 1 98.38 195 PRO A CA 1
ATOM 1535 C C . PRO A 1 195 ? 10.023 -13.367 4.273 1 98.38 195 PRO A C 1
ATOM 1537 O O . PRO A 1 195 ? 8.836 -13.656 4.113 1 98.38 195 PRO A O 1
ATOM 1540 N N . LEU A 1 196 ? 11.047 -14.117 3.963 1 97.44 196 LEU A N 1
ATOM 1541 C CA . LEU A 1 196 ? 10.82 -15.555 3.869 1 97.44 196 LEU A CA 1
ATOM 1542 C C . LEU A 1 196 ? 10.453 -16.141 5.23 1 97.44 196 LEU A C 1
ATOM 1544 O O . LEU A 1 196 ? 11.32 -16.328 6.086 1 97.44 196 LEU A O 1
ATOM 1548 N N . THR A 1 197 ? 9.203 -16.438 5.422 1 92.19 197 THR A N 1
ATOM 1549 C CA . THR A 1 197 ? 8.688 -16.766 6.746 1 92.19 197 THR A CA 1
ATOM 1550 C C . THR A 1 197 ? 8.578 -18.281 6.93 1 92.19 197 THR A C 1
ATOM 1552 O O . THR A 1 197 ? 7.727 -18.922 6.32 1 92.19 197 THR A O 1
ATOM 1555 N N . PRO A 1 198 ? 9.484 -18.75 7.723 1 87.06 198 PRO A N 1
ATOM 1556 C CA . PRO A 1 198 ? 9.344 -20.188 8.031 1 87.06 198 PRO A CA 1
ATOM 1557 C C . PRO A 1 198 ? 7.996 -20.516 8.68 1 87.06 198 PRO A C 1
ATOM 1559 O O . PRO A 1 198 ? 7.359 -19.641 9.266 1 87.06 198 PRO A O 1
ATOM 1562 N N . GLU A 1 199 ? 7.703 -21.781 8.523 1 82.75 199 GLU A N 1
ATOM 1563 C CA . GLU A 1 199 ? 6.48 -22.25 9.172 1 82.75 199 GLU A CA 1
ATOM 1564 C C . GLU A 1 199 ? 6.633 -22.281 10.688 1 82.75 199 GLU A C 1
ATOM 1566 O O . GLU A 1 199 ? 7.738 -22.453 11.203 1 82.75 199 GLU A O 1
ATOM 1571 N N . LYS A 1 200 ? 5.672 -21.906 11.516 1 84.31 200 LYS A N 1
ATOM 1572 C CA . LYS A 1 200 ? 5.551 -22.141 12.953 1 84.31 200 LYS A CA 1
ATOM 1573 C C . LYS A 1 200 ? 6.242 -21.047 13.75 1 84.31 200 LYS A C 1
ATOM 1575 O O . LYS A 1 200 ? 6.672 -21.281 14.883 1 84.31 200 LYS A O 1
ATOM 1580 N N . LEU A 1 201 ? 6.523 -19.953 13.172 1 90.75 201 LEU A N 1
ATOM 1581 C CA . LEU A 1 201 ? 7.027 -18.844 13.984 1 90.75 201 LEU A CA 1
ATOM 1582 C C . LEU A 1 201 ? 5.949 -18.328 14.93 1 90.75 201 LEU A C 1
ATOM 1584 O O . LEU A 1 201 ? 4.781 -18.219 14.547 1 90.75 201 LEU A O 1
ATOM 1588 N N . ASP A 1 202 ? 6.426 -18.109 16.125 1 93.94 202 ASP A N 1
ATOM 1589 C CA . ASP A 1 202 ? 5.492 -17.375 16.984 1 93.94 202 ASP A CA 1
ATOM 1590 C C . ASP A 1 202 ? 5.523 -15.875 16.672 1 93.94 202 ASP A C 1
ATOM 1592 O O . ASP A 1 202 ? 6.32 -15.43 15.844 1 93.94 202 ASP A O 1
ATOM 1596 N N . MET A 1 203 ? 4.664 -15.156 17.297 1 95.12 203 MET A N 1
ATOM 1597 C CA . MET A 1 203 ? 4.48 -13.75 16.953 1 95.12 203 MET A CA 1
ATOM 1598 C C . MET A 1 203 ? 5.738 -12.945 17.25 1 95.12 203 MET A C 1
ATOM 1600 O O . MET A 1 203 ? 6.098 -12.047 16.5 1 95.12 203 MET A O 1
ATOM 1604 N N . LYS A 1 204 ? 6.344 -13.25 18.359 1 95.31 204 LYS A N 1
ATOM 1605 C CA . LYS A 1 204 ? 7.57 -12.539 18.719 1 95.31 204 LYS A CA 1
ATOM 1606 C C . LYS A 1 204 ? 8.648 -12.758 17.656 1 95.31 204 LYS A C 1
ATOM 1608 O O . LYS A 1 204 ? 9.297 -11.805 17.219 1 95.31 204 LYS A O 1
ATOM 1613 N N . GLU A 1 205 ? 8.852 -13.984 17.281 1 96 205 GLU A N 1
ATOM 1614 C CA . GLU A 1 205 ? 9.828 -14.328 16.25 1 96 205 GLU A CA 1
ATOM 1615 C C . GLU A 1 20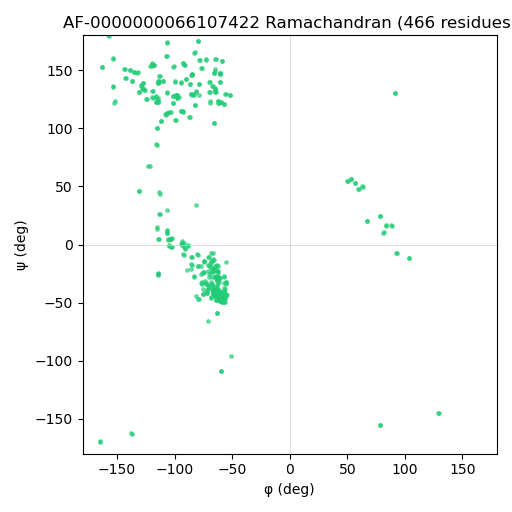5 ? 9.469 -13.703 14.914 1 96 205 GLU A C 1
ATOM 1617 O O . GLU A 1 205 ? 10.344 -13.234 14.18 1 96 205 GLU A O 1
ATOM 1622 N N . LEU A 1 206 ? 8.211 -13.75 14.602 1 96.44 206 LEU A N 1
ATOM 1623 C CA . LEU A 1 206 ? 7.723 -13.156 13.359 1 96.44 206 LEU A CA 1
ATOM 1624 C C . LEU A 1 206 ? 8.031 -11.664 13.312 1 96.44 206 LEU A C 1
ATOM 1626 O O . LEU A 1 206 ? 8.539 -11.164 12.297 1 96.44 206 LEU A O 1
ATOM 1630 N N . LEU A 1 207 ? 7.809 -10.977 14.391 1 97.06 207 LEU A N 1
ATOM 1631 C CA . LEU A 1 207 ? 8.047 -9.547 14.461 1 97.06 207 LEU A CA 1
ATOM 1632 C C . LEU A 1 207 ? 9.539 -9.234 14.344 1 97.06 207 LEU A C 1
ATOM 1634 O O . LEU A 1 207 ? 9.93 -8.258 13.703 1 97.06 207 LEU A O 1
ATOM 1638 N N . GLU A 1 208 ? 10.344 -10.039 14.953 1 97.25 208 GLU A N 1
ATOM 1639 C CA . GLU A 1 208 ? 11.789 -9.859 14.859 1 97.25 208 GLU A CA 1
ATOM 1640 C C . GLU A 1 208 ? 12.273 -10.008 13.422 1 97.25 208 GLU A C 1
ATOM 1642 O O . GLU A 1 208 ? 13.102 -9.219 12.953 1 97.25 208 GLU A O 1
ATOM 1647 N N . LEU A 1 209 ? 11.781 -11.031 12.797 1 97.31 209 LEU A N 1
ATOM 1648 C CA . LEU A 1 209 ? 12.125 -11.25 11.398 1 97.31 209 LEU A CA 1
ATOM 1649 C C . LEU A 1 209 ? 11.68 -10.062 10.547 1 97.31 209 LEU A C 1
ATOM 1651 O O . LEU A 1 209 ? 12.445 -9.57 9.711 1 97.31 209 LEU A O 1
ATOM 1655 N N . HIS A 1 210 ? 10.492 -9.602 10.758 1 98.19 210 HIS A N 1
ATOM 1656 C CA . HIS A 1 210 ? 9.953 -8.469 10.008 1 98.19 210 HIS A CA 1
ATOM 1657 C C . HIS A 1 210 ? 10.789 -7.215 10.234 1 98.19 210 HIS A C 1
ATOM 1659 O O . HIS A 1 210 ? 11.102 -6.488 9.289 1 98.19 210 HIS A O 1
ATOM 1665 N N . SER A 1 211 ? 11.125 -6.965 11.453 1 98.5 211 SER A N 1
ATOM 1666 C CA . SER A 1 211 ? 11.938 -5.797 11.781 1 98.5 211 SER A CA 1
ATOM 1667 C C . SER A 1 211 ? 13.297 -5.852 11.086 1 98.5 211 SER A C 1
ATOM 1669 O O . SER A 1 211 ? 13.758 -4.844 10.547 1 98.5 211 SER A O 1
ATOM 1671 N N . ARG A 1 212 ? 13.883 -6.98 11.125 1 98.38 212 ARG A N 1
ATOM 1672 C CA . ARG A 1 212 ? 15.18 -7.16 10.484 1 98.38 212 ARG A CA 1
ATOM 1673 C C . ARG A 1 212 ? 15.094 -6.91 8.984 1 98.38 212 ARG A C 1
ATOM 1675 O O . ARG A 1 212 ? 15.906 -6.164 8.43 1 98.38 212 ARG A O 1
ATOM 1682 N N . ILE A 1 213 ? 14.125 -7.492 8.359 1 98.75 213 ILE A N 1
ATOM 1683 C CA . ILE A 1 213 ? 14.008 -7.371 6.906 1 98.75 213 ILE A CA 1
ATOM 1684 C C . ILE A 1 213 ? 13.594 -5.949 6.539 1 98.75 213 ILE A C 1
ATOM 1686 O O . ILE A 1 213 ? 14.047 -5.406 5.527 1 98.75 213 ILE A O 1
ATOM 1690 N N . ALA A 1 214 ? 12.727 -5.328 7.312 1 98.88 214 ALA A N 1
ATOM 1691 C CA . ALA A 1 214 ? 12.352 -3.938 7.078 1 98.88 214 ALA A CA 1
ATOM 1692 C C . ALA A 1 214 ? 13.57 -3.023 7.156 1 98.88 214 ALA A C 1
ATOM 1694 O O . ALA A 1 214 ? 13.727 -2.117 6.336 1 98.88 214 ALA A O 1
ATOM 1695 N N . SER A 1 215 ? 14.391 -3.236 8.148 1 98.81 215 SER A N 1
ATOM 1696 C CA . SER A 1 215 ? 15.617 -2.457 8.281 1 98.81 215 SER A CA 1
ATOM 1697 C C . SER A 1 215 ? 16.531 -2.639 7.074 1 98.81 215 SER A C 1
ATOM 1699 O O . SER A 1 215 ? 17.156 -1.682 6.609 1 98.81 215 SER A O 1
ATOM 1701 N N . LEU A 1 216 ? 16.609 -3.854 6.609 1 98.88 216 LEU A N 1
ATOM 1702 C CA . LEU A 1 216 ? 17.422 -4.121 5.422 1 98.88 216 LEU A CA 1
ATOM 1703 C C . LEU A 1 216 ? 16.812 -3.439 4.199 1 98.88 216 LEU A C 1
ATOM 1705 O O . LEU A 1 216 ? 17.547 -2.982 3.316 1 98.88 216 LEU A O 1
ATOM 1709 N N . ALA A 1 217 ? 15.508 -3.412 4.102 1 98.94 217 ALA A N 1
ATOM 1710 C CA . ALA A 1 217 ? 14.859 -2.699 3.006 1 98.94 217 ALA A CA 1
ATOM 1711 C C . ALA A 1 217 ? 15.297 -1.236 2.971 1 98.94 217 ALA A C 1
ATOM 1713 O O . ALA A 1 217 ? 15.641 -0.712 1.91 1 98.94 217 ALA A O 1
ATOM 1714 N N . VAL A 1 218 ? 15.305 -0.582 4.094 1 98.81 218 VAL A N 1
ATOM 1715 C CA . VAL A 1 218 ? 15.719 0.815 4.176 1 98.81 218 VAL A CA 1
ATOM 1716 C C . VAL A 1 218 ? 17.188 0.941 3.793 1 98.81 218 VAL A C 1
ATOM 1718 O O . VAL A 1 218 ? 17.562 1.777 2.961 1 98.81 218 VAL A O 1
ATOM 1721 N N . LYS A 1 219 ? 18 0.084 4.363 1 98.62 219 LYS A N 1
ATOM 1722 C CA . LYS A 1 219 ? 19.453 0.111 4.121 1 98.62 219 LYS A CA 1
ATOM 1723 C C . LYS A 1 219 ? 19.75 -0.011 2.633 1 98.62 219 LYS A C 1
ATOM 1725 O O . LYS A 1 219 ? 20.656 0.656 2.125 1 98.62 219 LYS A O 1
ATOM 1730 N N . TRP A 1 220 ? 19 -0.803 1.957 1 98.69 220 TRP A N 1
ATOM 1731 C CA . TRP A 1 220 ? 19.297 -1.104 0.56 1 98.69 220 TRP A CA 1
ATOM 1732 C C . TRP A 1 220 ? 18.359 -0.341 -0.372 1 98.69 220 TRP A C 1
ATOM 1734 O O . TRP A 1 220 ? 18.344 -0.575 -1.583 1 98.69 220 TRP A O 1
ATOM 1744 N N . ARG A 1 221 ? 17.531 0.507 0.17 1 98.69 221 ARG A N 1
ATOM 1745 C CA . ARG A 1 221 ? 16.641 1.396 -0.571 1 98.69 221 ARG A CA 1
ATOM 1746 C C . ARG A 1 221 ? 15.672 0.602 -1.445 1 98.69 221 ARG A C 1
ATOM 1748 O O . ARG A 1 221 ? 15.523 0.891 -2.635 1 98.69 221 ARG A O 1
ATOM 1755 N N . LEU A 1 222 ? 15.062 -0.404 -0.852 1 98.88 222 LEU A N 1
ATOM 1756 C CA . LEU A 1 222 ? 14.023 -1.224 -1.464 1 98.88 222 LEU A CA 1
ATOM 1757 C C . LEU A 1 222 ? 12.711 -1.103 -0.694 1 98.88 222 LEU A C 1
ATOM 1759 O O . LEU A 1 222 ? 12.703 -0.723 0.479 1 98.88 222 LEU A O 1
ATOM 1763 N N . ASN A 1 223 ? 11.602 -1.337 -1.398 1 98.94 223 ASN A N 1
ATOM 1764 C CA . ASN A 1 223 ? 10.32 -1.377 -0.703 1 98.94 223 ASN A CA 1
ATOM 1765 C C . ASN A 1 223 ? 10.18 -2.646 0.129 1 98.94 223 ASN A C 1
ATOM 1767 O O . ASN A 1 223 ? 10.898 -3.623 -0.089 1 98.94 223 ASN A O 1
ATOM 1771 N N . PHE A 1 224 ? 9.305 -2.574 1.102 1 98.94 224 PHE A N 1
ATOM 1772 C CA . PHE A 1 224 ? 9.109 -3.652 2.062 1 98.94 224 PHE A CA 1
ATOM 1773 C C . PHE A 1 224 ? 7.688 -4.191 1.987 1 98.94 224 PHE A C 1
ATOM 1775 O O . PHE A 1 224 ? 6.727 -3.424 2.012 1 98.94 224 PHE A O 1
ATOM 1782 N N . SER A 1 225 ? 7.512 -5.48 1.802 1 98.88 225 SER A N 1
ATOM 1783 C CA . SER A 1 225 ? 6.23 -6.176 1.839 1 98.88 225 SER A CA 1
ATOM 1784 C C . SER A 1 225 ? 6.059 -6.941 3.146 1 98.88 225 SER A C 1
ATOM 1786 O O . SER A 1 225 ? 6.699 -7.973 3.357 1 98.88 225 SER A O 1
ATOM 1788 N N . PRO A 1 226 ? 5.133 -6.629 4.043 1 97.62 226 PRO A N 1
ATOM 1789 C CA . PRO A 1 226 ? 5.145 -7.094 5.434 1 97.62 226 PRO A CA 1
ATOM 1790 C C . PRO A 1 226 ? 4.348 -8.383 5.629 1 97.62 226 PRO A C 1
ATOM 1792 O O . PRO A 1 226 ? 4.402 -8.992 6.703 1 97.62 226 PRO A O 1
ATOM 1795 N N . ARG A 1 227 ? 3.604 -8.867 4.621 1 96.25 227 ARG A N 1
ATOM 1796 C CA . ARG A 1 227 ? 2.631 -9.922 4.898 1 96.25 227 ARG A CA 1
ATOM 1797 C C . ARG A 1 227 ? 1.744 -9.555 6.082 1 96.25 227 ARG A C 1
ATOM 1799 O O . ARG A 1 227 ? 1.596 -10.336 7.023 1 96.25 227 ARG A O 1
ATOM 1806 N N . LEU A 1 228 ? 1.139 -8.461 6.027 1 97.5 228 LEU A N 1
ATOM 1807 C CA . LEU A 1 228 ? 0.42 -7.785 7.098 1 97.5 228 LEU A CA 1
ATOM 1808 C C . LEU A 1 228 ? -0.655 -8.695 7.691 1 97.5 228 LEU A C 1
ATOM 1810 O O . LEU A 1 228 ? -0.913 -8.648 8.898 1 97.5 228 LEU A O 1
ATOM 1814 N N . HIS A 1 229 ? -1.281 -9.562 6.863 1 95.88 229 HIS A N 1
ATOM 1815 C CA . HIS A 1 229 ? -2.361 -10.438 7.316 1 95.88 229 HIS A CA 1
ATOM 1816 C C . HIS A 1 229 ? -1.883 -11.383 8.414 1 95.88 229 HIS A C 1
ATOM 1818 O O . HIS A 1 229 ? -2.65 -11.734 9.305 1 95.88 229 HIS A O 1
ATOM 1824 N N . LEU A 1 230 ? -0.615 -11.75 8.438 1 94.62 230 LEU A N 1
ATOM 1825 C CA . LEU A 1 230 ? -0.068 -12.594 9.5 1 94.62 230 LEU A CA 1
ATOM 1826 C C . LEU A 1 230 ? 0.037 -11.82 10.812 1 94.62 230 LEU A C 1
ATOM 1828 O O . LEU A 1 230 ? -0.279 -12.352 11.875 1 94.62 230 LEU A O 1
ATOM 1832 N N . LEU A 1 231 ? 0.477 -10.57 10.734 1 95.19 231 LEU A N 1
ATOM 1833 C CA . LEU A 1 231 ? 0.693 -9.742 11.914 1 95.19 231 LEU A CA 1
ATOM 1834 C C . LEU A 1 231 ? -0.631 -9.406 12.594 1 95.19 231 LEU A C 1
ATOM 1836 O O . LEU A 1 231 ? -0.705 -9.352 13.82 1 95.19 231 LEU A O 1
ATOM 1840 N N . VAL A 1 232 ? -1.672 -9.242 11.758 1 95.5 232 VAL A N 1
ATOM 1841 C CA . VAL A 1 232 ? -2.945 -8.828 12.336 1 95.5 232 VAL A CA 1
ATOM 1842 C C . VAL A 1 232 ? -3.908 -10.008 12.375 1 95.5 232 VAL A C 1
ATOM 1844 O O . VAL A 1 232 ? -5.102 -9.836 12.633 1 95.5 232 VAL A O 1
ATOM 1847 N N . GLN A 1 233 ? -3.48 -11.156 12.008 1 93.5 233 GLN A N 1
ATOM 1848 C CA . GLN A 1 233 ? -4.184 -12.43 12.148 1 93.5 233 GLN A CA 1
ATOM 1849 C C . GLN A 1 233 ? -5.48 -12.438 11.344 1 93.5 233 GLN A C 1
ATOM 1851 O O . GLN A 1 233 ? -6.543 -12.773 11.867 1 93.5 233 GLN A O 1
ATOM 1856 N N . LEU A 1 234 ? -5.363 -12.086 10.18 1 95.12 234 LEU A N 1
ATOM 1857 C CA . LEU A 1 234 ? -6.422 -12.203 9.188 1 95.12 234 LEU A CA 1
ATOM 1858 C C . LEU A 1 234 ? -6.117 -13.312 8.188 1 95.12 234 LEU A C 1
ATOM 1860 O O . LEU A 1 234 ? -4.98 -13.789 8.117 1 95.12 234 LEU A O 1
ATOM 1864 N N . PRO A 1 235 ? -7.219 -13.695 7.512 1 89.88 235 PRO A N 1
ATOM 1865 C CA . PRO A 1 235 ? -6.934 -14.672 6.461 1 89.88 235 PRO A CA 1
ATOM 1866 C C . PRO A 1 235 ? -6.055 -14.109 5.348 1 89.88 235 PRO A C 1
ATOM 1868 O O . PRO A 1 235 ? -6.074 -12.898 5.098 1 89.88 235 PRO A O 1
ATOM 1871 N N . MET B 1 1 ? 12.93 40.344 -25.766 1 29.56 1 MET B N 1
ATOM 1872 C CA . MET B 1 1 ? 13.992 39.5 -25.234 1 29.56 1 MET B CA 1
ATOM 1873 C C . MET B 1 1 ? 13.789 39.25 -23.734 1 29.56 1 MET B C 1
ATOM 1875 O O . MET B 1 1 ? 14.305 38.281 -23.188 1 29.56 1 MET B O 1
ATOM 1879 N N . SER B 1 2 ? 13.352 40.312 -22.953 1 26.17 2 SER B N 1
ATOM 1880 C CA . SER B 1 2 ? 13.648 40.531 -21.547 1 26.17 2 SER B CA 1
ATOM 1881 C C . SER B 1 2 ? 12.664 39.781 -20.656 1 26.17 2 SER B C 1
ATOM 1883 O O . SER B 1 2 ? 12.695 39.906 -19.438 1 26.17 2 SER B O 1
ATOM 1885 N N . ARG B 1 3 ? 11.43 39.375 -21.094 1 37.88 3 ARG B N 1
ATOM 1886 C CA . ARG B 1 3 ? 10.359 38.938 -20.203 1 37.88 3 ARG B CA 1
ATOM 1887 C C . ARG B 1 3 ? 10.656 37.562 -19.641 1 37.88 3 ARG B C 1
ATOM 1889 O O . ARG B 1 3 ? 9.93 37.062 -18.766 1 37.88 3 ARG B O 1
ATOM 1896 N N . SER B 1 4 ? 11.398 36.719 -20.484 1 34.72 4 SER B N 1
ATOM 1897 C CA . SER B 1 4 ? 11.516 35.312 -20.078 1 34.72 4 SER B CA 1
ATOM 1898 C C . SER B 1 4 ? 12.406 35.156 -18.859 1 34.72 4 SER B C 1
ATOM 1900 O O . SER B 1 4 ? 12.344 34.156 -18.156 1 34.72 4 SER B O 1
ATOM 1902 N N . ALA B 1 5 ? 13.422 36.188 -18.609 1 37.16 5 ALA B N 1
ATOM 1903 C CA . ALA B 1 5 ? 14.445 36.062 -17.578 1 37.16 5 ALA B CA 1
ATOM 1904 C C . ALA B 1 5 ? 13.867 36.344 -16.188 1 37.16 5 ALA B C 1
ATOM 1906 O O . ALA B 1 5 ? 14.508 36.094 -15.18 1 37.16 5 ALA B O 1
ATOM 1907 N N . ARG B 1 6 ? 12.914 37.031 -16.047 1 34.88 6 ARG B N 1
ATOM 1908 C CA . ARG B 1 6 ? 12.516 37.469 -14.711 1 34.88 6 ARG B CA 1
ATOM 1909 C C . ARG B 1 6 ? 11.844 36.312 -13.953 1 34.88 6 ARG B C 1
ATOM 1911 O O . ARG B 1 6 ? 11.648 36.406 -12.742 1 34.88 6 ARG B O 1
ATOM 1918 N N . ARG B 1 7 ? 11.094 35.406 -14.633 1 35.88 7 ARG B N 1
ATOM 1919 C CA . ARG B 1 7 ? 10.352 34.375 -13.914 1 35.88 7 ARG B CA 1
ATOM 1920 C C . ARG B 1 7 ? 11.297 33.344 -13.32 1 35.88 7 ARG B C 1
ATOM 1922 O O . ARG B 1 7 ? 10.859 32.438 -12.586 1 35.88 7 ARG B O 1
ATOM 1929 N N . LYS B 1 8 ? 12.461 33.188 -13.812 1 43.47 8 LYS B N 1
ATOM 1930 C CA . LYS B 1 8 ? 13.445 32.25 -13.312 1 43.47 8 LYS B CA 1
ATOM 1931 C C . LYS B 1 8 ? 13.992 32.688 -11.953 1 43.47 8 LYS B C 1
ATOM 1933 O O . LYS B 1 8 ? 14.688 31.906 -11.289 1 43.47 8 LYS B O 1
ATOM 1938 N N . THR B 1 9 ? 14.039 33.938 -11.594 1 37.06 9 THR B N 1
ATOM 1939 C CA . THR B 1 9 ? 14.781 34.531 -10.492 1 37.06 9 THR B CA 1
ATOM 1940 C C . THR B 1 9 ? 14.023 34.344 -9.172 1 37.06 9 THR B C 1
ATOM 1942 O O . THR B 1 9 ? 14.633 34.344 -8.102 1 37.06 9 THR B O 1
ATOM 1945 N N . SER B 1 10 ? 12.641 34.562 -9.023 1 38.72 10 SER B N 1
ATOM 1946 C CA . SER B 1 10 ? 11.906 34.688 -7.766 1 38.72 10 SER B CA 1
ATOM 1947 C C . SER B 1 10 ? 11.727 33.344 -7.086 1 38.72 10 SER B C 1
ATOM 1949 O O . SER B 1 10 ? 11.148 33.25 -6.004 1 38.72 10 SER B O 1
ATOM 1951 N N . ALA B 1 11 ? 11.766 32.281 -7.738 1 46.31 11 ALA B N 1
ATOM 1952 C CA . ALA B 1 11 ? 11.656 30.891 -7.277 1 46.31 11 ALA B CA 1
ATOM 1953 C C . ALA B 1 11 ? 12.797 30.531 -6.332 1 46.31 11 ALA B C 1
ATOM 1955 O O . ALA B 1 11 ? 12.773 29.484 -5.684 1 46.31 11 ALA B O 1
ATOM 1956 N N . LEU B 1 12 ? 13.977 31.141 -6.387 1 48.72 12 LEU B N 1
ATOM 1957 C CA . LEU B 1 12 ? 15.297 30.844 -5.852 1 48.72 12 LEU B CA 1
ATOM 1958 C C . LEU B 1 12 ? 15.312 31 -4.332 1 48.72 12 LEU B C 1
ATOM 1960 O O . LEU B 1 12 ? 16.094 30.328 -3.648 1 48.72 12 LEU B O 1
ATOM 1964 N N . ASN B 1 13 ? 14.609 31.938 -3.779 1 60.56 13 ASN B N 1
ATOM 1965 C CA . ASN B 1 13 ? 14.883 32.188 -2.367 1 60.56 13 ASN B CA 1
ATOM 1966 C C . ASN B 1 13 ? 13.75 31.656 -1.481 1 60.56 13 ASN B C 1
ATOM 1968 O O . ASN B 1 13 ? 13.453 32.25 -0.439 1 60.56 13 ASN B O 1
ATOM 1972 N N . THR B 1 14 ? 13.031 30.578 -1.917 1 89.25 14 THR B N 1
ATOM 1973 C CA . THR B 1 14 ? 11.922 30.094 -1.099 1 89.25 14 THR B CA 1
ATOM 1974 C C . THR B 1 14 ? 12.422 29.141 -0.019 1 89.25 14 THR B C 1
ATOM 1976 O O . THR B 1 14 ? 13.258 28.281 -0.286 1 89.25 14 THR B O 1
ATOM 1979 N N . VAL B 1 15 ? 11.992 29.469 1.158 1 96.12 15 VAL B N 1
ATOM 1980 C CA . VAL B 1 15 ? 12.445 28.75 2.34 1 96.12 15 VAL B CA 1
ATOM 1981 C C . VAL B 1 15 ? 11.266 28 2.965 1 96.12 15 VAL B C 1
ATOM 1983 O O . VAL B 1 15 ? 10.133 28.484 2.941 1 96.12 15 VAL B O 1
ATOM 1986 N N . LEU B 1 16 ? 11.586 26.766 3.412 1 98.31 16 LEU B N 1
ATOM 1987 C CA . LEU B 1 16 ? 10.656 26 4.223 1 98.31 16 LEU B CA 1
ATOM 1988 C C . LEU B 1 16 ? 11.195 25.812 5.637 1 98.31 16 LEU B C 1
ATOM 1990 O O . LEU B 1 16 ? 12.406 25.734 5.844 1 98.31 16 LEU B O 1
ATOM 1994 N N . ARG B 1 17 ? 10.258 25.828 6.562 1 98.5 17 ARG B N 1
ATOM 1995 C CA . ARG B 1 17 ? 10.609 25.438 7.926 1 98.5 17 ARG B CA 1
ATOM 1996 C C . ARG B 1 17 ? 10.5 23.922 8.117 1 98.5 17 ARG B C 1
ATOM 1998 O O . ARG B 1 17 ? 9.398 23.375 8.172 1 98.5 17 ARG B O 1
ATOM 2005 N N . VAL B 1 18 ? 11.68 23.266 8.258 1 98.81 18 VAL B N 1
ATOM 2006 C CA . VAL B 1 18 ? 11.766 21.812 8.242 1 98.81 18 VAL B CA 1
ATOM 2007 C C . VAL B 1 18 ? 12.219 21.297 9.609 1 98.81 18 VAL B C 1
ATOM 2009 O O . VAL B 1 18 ? 13.242 21.75 10.141 1 98.81 18 VAL B O 1
ATOM 2012 N N . VAL B 1 19 ? 11.453 20.406 10.219 1 98.69 19 VAL B N 1
ATOM 2013 C CA . VAL B 1 19 ? 11.789 19.812 11.508 1 98.69 19 VAL B CA 1
ATOM 2014 C C . VAL B 1 19 ? 12.828 18.703 11.312 1 98.69 19 VAL B C 1
ATOM 2016 O O . VAL B 1 19 ? 13.828 18.656 12.047 1 98.69 19 VAL B O 1
ATOM 2019 N N . GLU B 1 20 ? 12.633 17.812 10.336 1 98.38 20 GLU B N 1
ATOM 2020 C CA . GLU B 1 20 ? 13.562 16.719 10.07 1 98.38 20 GLU B CA 1
ATOM 2021 C C . GLU B 1 20 ? 13.336 16.125 8.688 1 98.38 20 GLU B C 1
ATOM 2023 O O . GLU B 1 20 ? 12.258 16.281 8.102 1 98.38 20 GLU B O 1
ATOM 2028 N N . VAL B 1 21 ? 14.344 15.586 8.125 1 98.69 21 VAL B N 1
ATOM 2029 C CA . VAL B 1 21 ? 14.344 14.766 6.914 1 98.69 21 VAL B CA 1
ATOM 2030 C C . VAL B 1 21 ? 14.992 13.414 7.207 1 98.69 21 VAL B C 1
ATOM 2032 O O . VAL B 1 21 ? 16.109 13.352 7.719 1 98.69 21 VAL B O 1
ATOM 2035 N N . PHE B 1 22 ? 14.273 12.328 6.914 1 98.56 22 PHE B N 1
ATOM 2036 C CA . PHE B 1 22 ? 14.836 11.016 7.191 1 98.56 22 PHE B CA 1
ATOM 2037 C C . PHE B 1 22 ? 14.25 9.961 6.258 1 98.56 22 PHE B C 1
ATOM 2039 O O . PHE B 1 22 ? 13.188 10.172 5.668 1 98.56 22 PHE B O 1
ATOM 2046 N N . ALA B 1 23 ? 14.945 8.836 6.113 1 98.75 23 ALA B N 1
ATOM 2047 C CA . ALA B 1 23 ? 14.492 7.715 5.297 1 98.75 23 ALA B CA 1
ATOM 2048 C C . ALA B 1 23 ? 13.867 6.621 6.16 1 98.75 23 ALA B C 1
ATOM 2050 O O . ALA B 1 23 ? 14.344 6.348 7.266 1 98.75 23 ALA B O 1
ATOM 2051 N N . SER B 1 24 ? 12.828 6.027 5.719 1 98.81 24 SER B N 1
ATOM 2052 C CA . SER B 1 24 ? 12.141 4.906 6.355 1 98.81 24 SER B CA 1
ATOM 2053 C C . SER B 1 24 ? 11.188 4.223 5.387 1 98.81 24 SER B C 1
ATOM 2055 O O . SER B 1 24 ? 11.305 4.387 4.172 1 98.81 24 SER B O 1
ATOM 2057 N N . ILE B 1 25 ? 10.359 3.346 5.906 1 98.81 25 ILE B N 1
ATOM 2058 C CA . ILE B 1 25 ? 9.258 2.736 5.172 1 98.81 25 ILE B CA 1
ATOM 2059 C C . ILE B 1 25 ? 7.961 3.479 5.488 1 98.81 25 ILE B C 1
ATOM 2061 O O . ILE B 1 25 ? 7.664 3.758 6.652 1 98.81 25 ILE B O 1
ATOM 2065 N N . GLN B 1 26 ? 7.266 3.904 4.426 1 98.81 26 GLN B N 1
ATOM 2066 C CA . GLN B 1 26 ? 5.934 4.449 4.66 1 98.81 26 GLN B CA 1
ATOM 2067 C C . GLN B 1 26 ? 5.043 3.434 5.371 1 98.81 26 GLN B C 1
ATOM 2069 O O . GLN B 1 26 ? 4.805 2.338 4.855 1 98.81 26 GLN B O 1
ATOM 2074 N N . GLY B 1 27 ? 4.562 3.812 6.527 1 98.44 27 GLY B N 1
ATOM 2075 C CA . GLY B 1 27 ? 3.846 2.846 7.344 1 98.44 27 GLY B CA 1
ATOM 2076 C C . GLY B 1 27 ? 2.342 3.051 7.328 1 98.44 27 GLY B C 1
ATOM 2077 O O . GLY B 1 27 ? 1.601 2.289 7.949 1 98.44 27 GLY B O 1
ATOM 2078 N N . GLU B 1 28 ? 1.904 4.035 6.621 1 98.38 28 GLU B N 1
ATOM 2079 C CA . GLU B 1 28 ? 0.495 4.41 6.688 1 98.38 28 GLU B CA 1
ATOM 2080 C C . GLU B 1 28 ? -0.09 4.609 5.293 1 98.38 28 GLU B C 1
ATOM 2082 O O . GLU B 1 28 ? 0.631 4.953 4.355 1 98.38 28 GLU B O 1
ATOM 2087 N N . GLY B 1 29 ? -1.365 4.285 5.211 1 98.5 29 GLY B N 1
ATOM 2088 C CA . GLY B 1 29 ? -2.123 4.695 4.039 1 98.5 29 GLY B CA 1
ATOM 2089 C C . GLY B 1 29 ? -1.867 3.818 2.828 1 98.5 29 GLY B C 1
ATOM 2090 O O . GLY B 1 29 ? -1.499 2.65 2.967 1 98.5 29 GLY B O 1
ATOM 2091 N N . PRO B 1 30 ? -2.092 4.41 1.625 1 98.62 30 PRO B N 1
ATOM 2092 C CA . PRO B 1 30 ? -2.131 3.609 0.401 1 98.62 30 PRO B CA 1
ATOM 2093 C C . PRO B 1 30 ? -0.743 3.164 -0.057 1 98.62 30 PRO B C 1
ATOM 2095 O O . PRO B 1 30 ? -0.624 2.27 -0.898 1 98.62 30 PRO B O 1
ATOM 2098 N N . PHE B 1 31 ? 0.289 3.756 0.489 1 98.69 31 PHE B N 1
ATOM 2099 C CA . PHE B 1 31 ? 1.625 3.424 0.011 1 98.69 31 PHE B CA 1
ATOM 2100 C C . PHE B 1 31 ? 2.426 2.709 1.094 1 98.69 31 PHE B C 1
ATOM 2102 O O . PHE B 1 31 ? 3.656 2.783 1.115 1 98.69 31 PHE B O 1
ATOM 2109 N N . THR B 1 32 ? 1.67 2.047 1.987 1 98.81 32 THR B N 1
ATOM 2110 C CA . THR B 1 32 ? 2.311 1.26 3.035 1 98.81 32 THR B CA 1
ATOM 2111 C C . THR B 1 32 ? 3.33 0.293 2.438 1 98.81 32 THR B C 1
ATOM 2113 O O . THR B 1 32 ? 3.041 -0.392 1.455 1 98.81 32 THR B O 1
ATOM 2116 N N . GLY B 1 33 ? 4.578 0.33 3.008 1 98.81 33 GLY B N 1
ATOM 2117 C CA . GLY B 1 33 ? 5.625 -0.581 2.576 1 98.81 33 GLY B CA 1
ATOM 2118 C C . GLY B 1 33 ? 6.652 0.078 1.678 1 98.81 33 GLY B C 1
ATOM 2119 O O . GLY B 1 33 ? 7.727 -0.48 1.443 1 98.81 33 GLY B O 1
ATOM 2120 N N . THR B 1 34 ? 6.43 1.235 1.191 1 98.88 34 THR B N 1
ATOM 2121 C CA . THR B 1 34 ? 7.281 1.899 0.21 1 98.88 34 THR B CA 1
ATOM 2122 C C . THR B 1 34 ? 8.477 2.562 0.89 1 98.88 34 THR B C 1
ATOM 2124 O O . THR B 1 34 ? 8.32 3.238 1.909 1 98.88 34 THR B O 1
ATOM 2127 N N . TYR B 1 35 ? 9.648 2.33 0.358 1 98.94 35 TYR B N 1
ATOM 2128 C CA . TYR B 1 35 ? 10.82 3.068 0.805 1 98.94 35 TYR B CA 1
ATOM 2129 C C . TYR B 1 35 ? 10.664 4.559 0.537 1 98.94 35 TYR B C 1
ATOM 2131 O O . TYR B 1 35 ? 10.508 4.977 -0.613 1 98.94 35 TYR B O 1
ATOM 2139 N N . SER B 1 36 ? 10.758 5.359 1.645 1 98.94 36 SER B N 1
ATOM 2140 C CA . SER B 1 36 ? 10.375 6.766 1.525 1 98.94 36 SER B CA 1
ATOM 2141 C C . SER B 1 36 ? 11.344 7.668 2.283 1 98.94 36 SER B C 1
ATOM 2143 O O . SER B 1 36 ? 11.977 7.234 3.252 1 98.94 36 SER B O 1
ATOM 2145 N N . VAL B 1 37 ? 11.469 8.859 1.774 1 98.94 37 VAL B N 1
ATOM 2146 C CA . VAL B 1 37 ? 12.055 9.953 2.539 1 98.94 37 VAL B CA 1
ATOM 2147 C C . VAL B 1 37 ? 10.953 10.859 3.08 1 98.94 37 VAL B C 1
ATOM 2149 O O . VAL B 1 37 ? 10.078 11.297 2.33 1 98.94 37 VAL B O 1
ATOM 2152 N N . PHE B 1 38 ? 11.016 11.07 4.34 1 98.88 38 PHE B N 1
ATOM 2153 C CA . PHE B 1 38 ? 10.039 11.906 5.027 1 98.88 38 PHE B CA 1
ATOM 2154 C C . PHE B 1 38 ? 10.578 13.32 5.234 1 98.88 38 PHE B C 1
ATOM 2156 O O . PHE B 1 38 ? 11.711 13.492 5.688 1 98.88 38 PHE B O 1
ATOM 2163 N N . VAL B 1 39 ? 9.781 14.234 4.832 1 98.88 39 VAL B N 1
ATOM 2164 C CA . VAL B 1 39 ? 10.031 15.648 5.117 1 98.88 39 VAL B CA 1
ATOM 2165 C C . VAL B 1 39 ? 8.984 16.172 6.094 1 98.88 39 VAL B C 1
ATOM 2167 O O . VAL B 1 39 ? 7.828 16.391 5.715 1 98.88 39 VAL B O 1
ATOM 2170 N N . ARG B 1 40 ? 9.414 16.359 7.297 1 98.75 40 ARG B N 1
ATOM 2171 C CA . ARG B 1 40 ? 8.492 16.844 8.32 1 98.75 40 ARG B CA 1
ATOM 2172 C C . ARG B 1 40 ? 8.57 18.359 8.461 1 98.75 40 ARG B C 1
ATOM 2174 O O . ARG B 1 40 ? 9.602 18.891 8.883 1 98.75 40 ARG B O 1
ATOM 2181 N N . LEU B 1 41 ? 7.504 19.016 8.133 1 98.75 41 LEU B N 1
ATOM 2182 C CA . LEU B 1 41 ? 7.469 20.469 8.188 1 98.75 41 LEU B CA 1
ATOM 2183 C C . LEU B 1 41 ? 6.938 20.953 9.539 1 98.75 41 LEU B C 1
ATOM 2185 O O . LEU B 1 41 ? 6.18 20.234 10.195 1 98.75 41 LEU B O 1
ATOM 2189 N N . ALA B 1 42 ? 7.316 22.125 9.844 1 98.62 42 ALA B N 1
ATOM 2190 C CA . ALA B 1 42 ? 6.934 22.703 11.133 1 98.62 42 ALA B CA 1
ATOM 2191 C C . ALA B 1 42 ? 5.625 23.484 11.016 1 98.62 42 ALA B C 1
ATOM 2193 O O . ALA B 1 42 ? 5.254 23.938 9.93 1 98.62 42 ALA B O 1
ATOM 2194 N N . GLY B 1 43 ? 4.938 23.578 12.195 1 98.62 43 GLY B N 1
ATOM 2195 C CA . GLY B 1 43 ? 3.711 24.344 12.289 1 98.62 43 GLY B CA 1
ATOM 2196 C C . GLY B 1 43 ? 2.463 23.531 12.031 1 98.62 43 GLY B C 1
ATOM 2197 O O . GLY B 1 43 ? 2.402 22.766 11.062 1 98.62 43 GLY B O 1
ATOM 2198 N N . CYS B 1 44 ? 1.515 23.656 12.914 1 98.56 44 CYS B N 1
ATOM 2199 C CA . CYS B 1 44 ? 0.234 22.984 12.727 1 98.56 44 CYS B CA 1
ATOM 2200 C C . CYS B 1 44 ? -0.917 23.859 13.219 1 98.56 44 CYS B C 1
ATOM 2202 O O . CYS B 1 44 ? -0.789 24.547 14.227 1 98.56 44 CYS B O 1
ATOM 2204 N N . ASN B 1 45 ? -2.006 23.844 12.57 1 98.25 45 ASN B N 1
ATOM 2205 C CA . ASN B 1 45 ? -3.174 24.625 12.945 1 98.25 45 ASN B CA 1
ATOM 2206 C C . ASN B 1 45 ? -4.117 23.844 13.852 1 98.25 45 ASN B C 1
ATOM 2208 O O . ASN B 1 45 ? -5.207 24.312 14.18 1 98.25 45 ASN B O 1
ATOM 2212 N N . LEU B 1 46 ? -3.764 22.578 14.219 1 98 46 LEU B N 1
ATOM 2213 C CA . LEU B 1 46 ? -4.516 21.734 15.156 1 98 46 LEU B CA 1
ATOM 2214 C C . LEU B 1 46 ? -3.656 21.359 16.359 1 98 46 LEU B C 1
ATOM 2216 O O . LEU B 1 46 ? -2.428 21.406 16.281 1 98 46 LEU B O 1
ATOM 2220 N N . ARG B 1 47 ? -4.344 21.109 17.406 1 97.38 47 ARG B N 1
ATOM 2221 C CA . ARG B 1 47 ? -3.705 20.594 18.609 1 97.38 47 ARG B CA 1
ATOM 2222 C C . ARG B 1 47 ? -4.332 19.266 19.031 1 97.38 47 ARG B C 1
ATOM 2224 O O . ARG B 1 47 ? -4.926 19.172 20.109 1 97.38 47 ARG B O 1
ATOM 2231 N N . CYS B 1 48 ? -4.102 18.297 18.219 1 97.25 48 CYS B N 1
ATOM 2232 C CA . CYS B 1 48 ? -4.68 16.984 18.484 1 97.25 48 CYS B CA 1
ATOM 2233 C C . CYS B 1 48 ? -4.117 16.391 19.766 1 97.25 48 CYS B C 1
ATOM 2235 O O . CYS B 1 48 ? -2.898 16.312 19.938 1 97.25 48 CYS B O 1
ATOM 2237 N N . PRO B 1 49 ? -4.926 15.906 20.641 1 95.5 49 PRO B N 1
ATOM 2238 C CA . PRO B 1 49 ? -4.441 15.359 21.906 1 95.5 49 PRO B CA 1
ATOM 2239 C C . PRO B 1 49 ? -3.654 14.062 21.734 1 95.5 49 PRO B C 1
ATOM 2241 O O . PRO B 1 49 ? -2.871 13.688 22.609 1 95.5 49 PRO B O 1
ATOM 2244 N N . PHE B 1 50 ? -3.789 13.398 20.688 1 95 50 PHE B N 1
ATOM 2245 C CA . PHE B 1 50 ? -3.15 12.109 20.438 1 95 50 PHE B CA 1
ATOM 2246 C C . PHE B 1 50 ? -2.014 12.25 19.438 1 95 50 PHE B C 1
ATOM 2248 O O . PHE B 1 50 ? -1.533 11.258 18.891 1 95 50 PHE B O 1
ATOM 2255 N N . CYS B 1 51 ? -1.59 13.445 19.125 1 95.38 51 CYS B N 1
ATOM 2256 C CA . CYS B 1 51 ? -0.552 13.672 18.125 1 95.38 51 CYS B CA 1
ATOM 2257 C C . CYS B 1 51 ? 0.777 13.078 18.578 1 95.38 51 CYS B C 1
ATOM 2259 O O . CYS B 1 51 ? 1.235 13.344 19.688 1 95.38 51 CYS B O 1
ATOM 2261 N N . ASP B 1 52 ? 1.39 12.375 17.688 1 90.38 52 ASP B N 1
ATOM 2262 C CA . ASP B 1 52 ? 2.654 11.742 18.047 1 90.38 52 ASP B CA 1
ATOM 2263 C C . ASP B 1 52 ? 3.84 12.617 17.656 1 90.38 52 ASP B C 1
ATOM 2265 O O . ASP B 1 52 ? 4.996 12.219 17.828 1 90.38 52 ASP B O 1
ATOM 2269 N N . THR B 1 53 ? 3.6 13.797 17.078 1 92.94 53 THR B N 1
ATOM 2270 C CA . THR B 1 53 ? 4.66 14.695 16.641 1 92.94 53 THR B CA 1
ATOM 2271 C C . THR B 1 53 ? 4.422 16.109 17.141 1 92.94 53 THR B C 1
ATOM 2273 O O . THR B 1 53 ? 4.562 17.078 16.391 1 92.94 53 THR B O 1
ATOM 2276 N N . ARG B 1 54 ? 4.102 16.219 18.359 1 94.38 54 ARG B N 1
ATOM 2277 C CA . ARG B 1 54 ? 3.818 17.5 18.984 1 94.38 54 ARG B CA 1
ATOM 2278 C C . ARG B 1 54 ? 5 18.453 18.844 1 94.38 54 ARG B C 1
ATOM 2280 O O . ARG B 1 54 ? 4.816 19.672 18.812 1 94.38 54 ARG B O 1
ATOM 2287 N N . TYR B 1 55 ? 6.125 17.859 18.734 1 95.25 55 TYR B N 1
ATOM 2288 C CA . TYR B 1 55 ? 7.34 18.672 18.641 1 95.25 55 TYR B CA 1
ATOM 2289 C C . TYR B 1 55 ? 7.379 19.438 17.312 1 95.25 55 TYR B C 1
ATOM 2291 O O . TYR B 1 55 ? 8.203 20.328 17.141 1 95.25 55 TYR B O 1
ATOM 2299 N N . ALA B 1 56 ? 6.441 19.156 16.422 1 96.25 56 ALA B N 1
ATOM 2300 C CA . ALA B 1 56 ? 6.391 19.844 15.133 1 96.25 56 ALA B CA 1
ATOM 2301 C C . ALA B 1 56 ? 5.305 20.922 15.133 1 96.25 56 ALA B C 1
ATOM 2303 O O . ALA B 1 56 ? 5.102 21.609 14.125 1 96.25 56 ALA B O 1
ATOM 2304 N N . TRP B 1 57 ? 4.668 21.172 16.219 1 97.19 57 TRP B N 1
ATOM 2305 C CA . TRP B 1 57 ? 3.498 22.047 16.281 1 97.19 57 TRP B CA 1
ATOM 2306 C C . TRP B 1 57 ? 3.877 23.484 15.961 1 97.19 57 TRP B C 1
ATOM 2308 O O . TRP B 1 57 ? 3.123 24.203 15.297 1 97.19 57 TRP B O 1
ATOM 2318 N N . SER B 1 58 ? 5.004 23.891 16.469 1 97.31 58 SER B N 1
ATOM 2319 C CA . SER B 1 58 ? 5.422 25.281 16.328 1 97.31 58 SER B CA 1
ATOM 2320 C C . SER B 1 58 ? 6.242 25.469 15.062 1 97.31 58 SER B C 1
ATOM 2322 O O . SER B 1 58 ? 7.074 24.641 14.719 1 97.31 58 SER B O 1
ATOM 2324 N N . LEU B 1 59 ? 6.012 26.562 14.477 1 95.38 59 LEU B N 1
ATOM 2325 C CA . LEU B 1 59 ? 6.82 26.891 13.312 1 95.38 59 LEU B CA 1
ATOM 2326 C C . LEU B 1 59 ? 8.297 27.031 13.695 1 95.38 59 LEU B C 1
ATOM 2328 O O . LEU B 1 59 ? 9.172 26.703 12.891 1 95.38 59 LEU B O 1
ATOM 2332 N N . GLU B 1 60 ? 8.5 27.438 14.844 1 95.88 60 GLU B N 1
ATOM 2333 C CA . GLU B 1 60 ? 9.852 27.672 15.336 1 95.88 60 GLU B CA 1
ATOM 2334 C C . GLU B 1 60 ? 10.609 26.375 15.555 1 95.88 60 GLU B C 1
ATOM 2336 O O . GLU B 1 60 ? 11.836 26.375 15.703 1 95.88 60 GLU B O 1
ATOM 2341 N N . ALA B 1 61 ? 9.891 25.281 15.633 1 96.31 61 ALA B N 1
ATOM 2342 C CA . ALA B 1 61 ? 10.523 23.969 15.797 1 96.31 61 ALA B CA 1
ATOM 2343 C C . ALA B 1 61 ? 11.305 23.578 14.547 1 96.31 61 ALA B C 1
ATOM 2345 O O . ALA B 1 61 ? 12.133 22.672 14.594 1 96.31 61 ALA B O 1
ATOM 2346 N N . GLY B 1 62 ? 11.078 24.266 13.453 1 97.75 62 GLY B N 1
ATOM 2347 C CA . GLY B 1 62 ? 11.734 23.922 12.195 1 97.75 62 GLY B CA 1
ATOM 2348 C C . GLY B 1 62 ? 12.906 24.828 11.875 1 97.75 62 GLY B C 1
ATOM 2349 O O . GLY B 1 62 ? 12.922 26 12.258 1 97.75 62 GLY B O 1
ATOM 2350 N N . LYS B 1 63 ? 13.828 24.344 11.156 1 97.88 63 LYS B N 1
ATOM 2351 C CA . LYS B 1 63 ? 14.93 25.125 10.609 1 97.88 63 LYS B CA 1
ATOM 2352 C C . LYS B 1 63 ? 14.625 25.594 9.188 1 97.88 63 LYS B C 1
ATOM 2354 O O . LYS B 1 63 ? 14.062 24.844 8.391 1 97.88 63 LYS B O 1
ATOM 2359 N N . PRO B 1 64 ? 15.023 26.844 8.945 1 97.81 64 PRO B N 1
ATOM 2360 C CA . PRO B 1 64 ? 14.836 27.312 7.57 1 97.81 64 PRO B CA 1
ATOM 2361 C C . PRO B 1 64 ? 15.758 26.625 6.574 1 97.81 64 PRO B C 1
ATOM 2363 O O . PRO B 1 64 ? 16.984 26.594 6.766 1 97.81 64 PRO B O 1
ATOM 2366 N N . LEU B 1 65 ? 15.227 25.984 5.574 1 97.75 65 LEU B N 1
ATOM 2367 C CA . LEU B 1 65 ? 15.977 25.344 4.5 1 97.75 65 LEU B CA 1
ATOM 2368 C C . LEU B 1 65 ? 15.5 25.844 3.137 1 97.75 65 LEU B C 1
ATOM 2370 O O . LEU B 1 65 ? 14.297 25.938 2.895 1 97.75 65 LEU B O 1
ATOM 2374 N N . GLY B 1 66 ? 16.469 26.188 2.291 1 98 66 GLY B N 1
ATOM 2375 C CA . GLY B 1 66 ? 16.109 26.531 0.923 1 98 66 GLY B CA 1
ATOM 2376 C C . GLY B 1 66 ? 15.555 25.344 0.148 1 98 66 GLY B C 1
ATOM 2377 O O . GLY B 1 66 ? 15.969 24.203 0.36 1 98 66 GLY B O 1
ATOM 2378 N N . VAL B 1 67 ? 14.656 25.641 -0.737 1 98.12 67 VAL B N 1
ATOM 2379 C CA . VAL B 1 67 ? 13.984 24.609 -1.522 1 98.12 67 VAL B CA 1
ATOM 2380 C C . VAL B 1 67 ? 15.023 23.828 -2.322 1 98.12 67 VAL B C 1
ATOM 2382 O O . VAL B 1 67 ? 14.977 22.594 -2.359 1 98.12 67 VAL B O 1
ATOM 2385 N N . GLU B 1 68 ? 15.938 24.5 -2.943 1 97.19 68 GLU B N 1
ATOM 2386 C CA . GLU B 1 68 ? 16.938 23.828 -3.754 1 97.19 68 GLU B CA 1
ATOM 2387 C C . GLU B 1 68 ? 17.797 22.891 -2.904 1 97.19 68 GLU B C 1
ATOM 2389 O O . GLU B 1 68 ? 18.094 21.766 -3.309 1 97.19 68 GLU B O 1
ATOM 2394 N N . GLU B 1 69 ? 18.156 23.422 -1.787 1 97.62 69 GLU B N 1
ATOM 2395 C CA . GLU B 1 69 ? 18.953 22.609 -0.858 1 97.62 69 GLU B CA 1
ATOM 2396 C C . GLU B 1 69 ? 18.172 21.375 -0.416 1 97.62 69 GLU B C 1
ATOM 2398 O O . GLU B 1 69 ? 18.734 20.281 -0.346 1 97.62 69 GLU B O 1
ATOM 2403 N N . LEU B 1 70 ? 17.016 21.547 -0.107 1 98.5 70 LEU B N 1
ATOM 2404 C CA . LEU B 1 70 ? 16.156 20.453 0.343 1 98.5 70 LEU B CA 1
ATOM 2405 C C . LEU B 1 70 ? 15.961 19.438 -0.766 1 98.5 70 LEU B C 1
ATOM 2407 O O . LEU B 1 70 ? 16.016 18.219 -0.515 1 98.5 70 LEU B O 1
ATOM 2411 N N . VAL B 1 71 ? 15.75 19.844 -2.002 1 98.69 71 VAL B N 1
ATOM 2412 C CA . VAL B 1 71 ? 15.609 18.953 -3.143 1 98.69 71 VAL B CA 1
ATOM 2413 C C . VAL B 1 71 ? 16.859 18.094 -3.289 1 98.69 71 VAL B C 1
ATOM 2415 O O . VAL B 1 71 ? 16.766 16.875 -3.467 1 98.69 71 VAL B O 1
ATOM 2418 N N . GLU B 1 72 ? 17.984 18.734 -3.17 1 98.31 72 GLU B N 1
ATOM 2419 C CA . GLU B 1 72 ? 19.25 18.016 -3.293 1 98.31 72 GLU B CA 1
ATOM 2420 C C . GLU B 1 72 ? 19.422 16.984 -2.176 1 98.31 72 GLU B C 1
ATOM 2422 O O . GLU B 1 72 ? 19.844 15.859 -2.422 1 98.31 72 GLU B O 1
ATOM 2427 N N . GLU B 1 73 ? 19.078 17.406 -1.007 1 98.5 73 GLU B N 1
ATOM 2428 C CA . GLU B 1 73 ? 19.156 16.5 0.134 1 98.5 73 GLU B CA 1
ATOM 2429 C C . GLU B 1 73 ? 18.266 15.273 -0.059 1 98.5 73 GLU B C 1
ATOM 2431 O O . GLU B 1 73 ? 18.719 14.141 0.136 1 98.5 73 GLU B O 1
ATOM 2436 N N . ILE B 1 74 ? 17.078 15.484 -0.445 1 98.81 74 ILE B N 1
ATOM 2437 C CA . ILE B 1 74 ? 16.109 14.406 -0.631 1 98.81 74 ILE B CA 1
ATOM 2438 C C . ILE B 1 74 ? 16.594 13.469 -1.735 1 98.81 74 ILE B C 1
ATOM 2440 O O . ILE B 1 74 ? 16.516 12.242 -1.592 1 98.81 74 ILE B O 1
ATOM 2444 N N . ALA B 1 75 ? 17.109 14.016 -2.801 1 98.5 75 ALA B N 1
ATOM 2445 C CA . ALA B 1 75 ? 17.531 13.242 -3.969 1 98.5 75 ALA B CA 1
ATOM 2446 C C . ALA B 1 75 ? 18.641 12.258 -3.611 1 98.5 75 ALA B C 1
ATOM 2448 O O . ALA B 1 75 ? 18.734 11.18 -4.191 1 98.5 75 ALA B O 1
ATOM 2449 N N . ARG B 1 76 ? 19.422 12.602 -2.623 1 98.12 76 ARG B N 1
ATOM 2450 C CA . ARG B 1 76 ? 20.547 11.766 -2.23 1 98.12 76 ARG B CA 1
ATOM 2451 C C . ARG B 1 76 ? 20.078 10.445 -1.641 1 98.12 76 ARG B C 1
ATOM 2453 O O . ARG B 1 76 ? 20.797 9.438 -1.693 1 98.12 76 ARG B O 1
ATOM 2460 N N . TYR B 1 77 ? 18.906 10.398 -1.142 1 98.5 77 TYR B N 1
ATOM 2461 C CA . TYR B 1 77 ? 18.359 9.18 -0.551 1 98.5 77 TYR B CA 1
ATOM 2462 C C . TYR B 1 77 ? 17.859 8.227 -1.63 1 98.5 77 TYR B C 1
ATOM 2464 O O . TYR B 1 77 ? 17.594 7.055 -1.354 1 98.5 77 TYR B O 1
ATOM 2472 N N . GLU B 1 78 ? 17.609 8.719 -2.902 1 97.94 78 GLU B N 1
ATOM 2473 C CA . GLU B 1 78 ? 17.062 7.938 -4.004 1 97.94 78 GLU B CA 1
ATOM 2474 C C . GLU B 1 78 ? 15.773 7.242 -3.598 1 97.94 78 GLU B C 1
ATOM 2476 O O . GLU B 1 78 ? 15.633 6.027 -3.768 1 97.94 78 GLU B O 1
ATOM 2481 N N . PRO B 1 79 ? 14.82 8.047 -3.148 1 98.56 79 PRO B N 1
ATOM 2482 C CA . PRO B 1 79 ? 13.602 7.449 -2.609 1 98.56 79 PRO B CA 1
ATOM 2483 C C . PRO B 1 79 ? 12.656 6.949 -3.701 1 98.56 79 PRO B C 1
ATOM 2485 O O . PRO B 1 79 ? 12.664 7.477 -4.816 1 98.56 79 PRO B O 1
ATOM 2488 N N . SER B 1 80 ? 11.867 5.906 -3.33 1 98.62 80 SER B N 1
ATOM 2489 C CA . SER B 1 80 ? 10.734 5.516 -4.16 1 98.62 80 SER B CA 1
ATOM 2490 C C . SER B 1 80 ? 9.57 6.492 -4 1 98.62 80 SER B C 1
ATOM 2492 O O . SER B 1 80 ? 8.711 6.594 -4.879 1 98.62 80 SER B O 1
ATOM 2494 N N . LEU B 1 81 ? 9.516 7.168 -2.91 1 98.88 81 LEU B N 1
ATOM 2495 C CA . LEU B 1 81 ? 8.445 8.094 -2.557 1 98.88 81 LEU B CA 1
ATOM 2496 C C . LEU B 1 81 ? 8.945 9.164 -1.6 1 98.88 81 LEU B C 1
ATOM 2498 O O . LEU B 1 81 ? 9.711 8.875 -0.68 1 98.88 81 LEU B O 1
ATOM 2502 N N . VAL B 1 82 ? 8.586 10.391 -1.822 1 98.94 82 VAL B N 1
ATOM 2503 C CA . VAL B 1 82 ? 8.797 11.469 -0.86 1 98.94 82 VAL B CA 1
ATOM 2504 C C . VAL B 1 82 ? 7.492 11.766 -0.128 1 98.94 82 VAL B C 1
ATOM 2506 O O . VAL B 1 82 ? 6.469 12.055 -0.759 1 98.94 82 VAL B O 1
ATOM 2509 N N . VAL B 1 83 ? 7.555 11.641 1.16 1 98.94 83 VAL B N 1
ATOM 2510 C CA . VAL B 1 83 ? 6.379 11.914 1.979 1 98.94 83 VAL B CA 1
ATOM 2511 C C . VAL B 1 83 ? 6.562 13.242 2.713 1 98.94 83 VAL B C 1
ATOM 2513 O O . VAL B 1 83 ? 7.445 13.367 3.566 1 98.94 83 VAL B O 1
ATOM 2516 N N . ILE B 1 84 ? 5.75 14.203 2.344 1 98.94 84 ILE B N 1
ATOM 2517 C CA . ILE B 1 84 ? 5.742 15.484 3.033 1 98.94 84 ILE B CA 1
ATOM 2518 C C . ILE B 1 84 ? 4.688 15.477 4.137 1 98.94 84 ILE B C 1
ATOM 2520 O O . ILE B 1 84 ? 3.5 15.281 3.863 1 98.94 84 ILE B O 1
ATOM 2524 N N . THR B 1 85 ? 5.168 15.562 5.32 1 98.5 85 THR B N 1
ATOM 2525 C CA . THR B 1 85 ? 4.324 15.469 6.508 1 98.5 85 THR B CA 1
ATOM 2526 C C . THR B 1 85 ? 4.727 16.516 7.539 1 98.5 85 THR B C 1
ATOM 2528 O O . THR B 1 85 ? 5.273 17.562 7.184 1 98.5 85 THR B O 1
ATOM 2531 N N . GLY B 1 86 ? 4.328 16.391 8.781 1 97.25 86 GLY B N 1
ATOM 2532 C CA . GLY B 1 86 ? 4.676 17.312 9.852 1 97.25 86 GLY B CA 1
ATOM 2533 C C . GLY B 1 86 ? 3.475 17.797 10.641 1 97.25 86 GLY B C 1
ATOM 2534 O O . GLY B 1 86 ? 2.648 17 11.078 1 97.25 86 GLY B O 1
ATOM 2535 N N . GLY B 1 87 ? 3.691 19.094 11.016 1 97.19 87 GLY B N 1
ATOM 2536 C CA . GLY B 1 87 ? 2.422 19.656 11.453 1 97.19 87 GLY B CA 1
ATOM 2537 C C . GLY B 1 87 ? 1.363 19.641 10.367 1 97.19 87 GLY B C 1
ATOM 2538 O O . GLY B 1 87 ? 0.875 18.578 9.969 1 97.19 87 GLY B O 1
ATOM 2539 N N . GLU B 1 88 ? 1.078 20.766 9.891 1 98.62 88 GLU B N 1
ATOM 2540 C CA . GLU B 1 88 ? 0.247 20.906 8.695 1 98.62 88 GLU B CA 1
ATOM 2541 C C . GLU B 1 88 ? 1.036 21.516 7.543 1 98.62 88 GLU B C 1
ATOM 2543 O O . GLU B 1 88 ? 1.199 22.734 7.465 1 98.62 88 GLU B O 1
ATOM 2548 N N . PRO B 1 89 ? 1.485 20.609 6.621 1 98.62 89 PRO B N 1
ATOM 2549 C CA . PRO B 1 89 ? 2.354 21.062 5.535 1 98.62 89 PRO B CA 1
ATOM 2550 C C . PRO B 1 89 ? 1.734 22.203 4.727 1 98.62 89 PRO B C 1
ATOM 2552 O O . PRO B 1 89 ? 2.451 23.094 4.246 1 98.62 89 PRO B O 1
ATOM 2555 N N . LEU B 1 90 ? 0.453 22.219 4.602 1 98.69 90 LEU B N 1
ATOM 2556 C CA . LEU B 1 90 ? -0.204 23.188 3.727 1 98.69 90 LEU B CA 1
ATOM 2557 C C . LEU B 1 90 ? -0.124 24.594 4.309 1 98.69 90 LEU B C 1
ATOM 2559 O O . LEU B 1 90 ? -0.435 25.578 3.625 1 98.69 90 LEU B O 1
ATOM 2563 N N . LEU B 1 91 ? 0.306 24.734 5.566 1 98.38 91 LEU B N 1
ATOM 2564 C CA . LEU B 1 91 ? 0.585 26.062 6.125 1 98.38 91 LEU B CA 1
ATOM 2565 C C . LEU B 1 91 ? 1.744 26.719 5.391 1 98.38 91 LEU B C 1
ATOM 2567 O O . LEU B 1 91 ? 1.895 27.953 5.441 1 98.38 91 LEU B O 1
ATOM 2571 N N . GLN B 1 92 ? 2.539 25.938 4.766 1 98.12 92 GLN B N 1
ATOM 2572 C CA . GLN B 1 92 ? 3.664 26.438 3.98 1 98.12 92 GLN B CA 1
ATOM 2573 C C . GLN B 1 92 ? 3.461 26.156 2.492 1 98.12 92 GLN B C 1
ATOM 2575 O O . GLN B 1 92 ? 4.406 25.812 1.786 1 98.12 92 GLN B O 1
ATOM 2580 N N . ARG B 1 93 ? 2.322 26.406 2.047 1 97.88 93 ARG B N 1
ATOM 2581 C CA . ARG B 1 93 ? 1.8 25.984 0.747 1 97.88 93 ARG B CA 1
ATOM 2582 C C . ARG B 1 93 ? 2.65 26.547 -0.387 1 97.88 93 ARG B C 1
ATOM 2584 O O . ARG B 1 93 ? 3.004 25.828 -1.322 1 97.88 93 ARG B O 1
ATOM 2591 N N . HIS B 1 94 ? 3.006 27.828 -0.366 1 96.25 94 HIS B N 1
ATOM 2592 C CA . HIS B 1 94 ? 3.721 28.469 -1.472 1 96.25 94 HIS B CA 1
ATOM 2593 C C . HIS B 1 94 ? 5.09 27.828 -1.675 1 96.25 94 HIS B C 1
ATOM 2595 O O . HIS B 1 94 ? 5.383 27.297 -2.75 1 96.25 94 HIS B O 1
ATOM 2601 N N . PRO B 1 95 ? 5.902 27.875 -0.644 1 97.56 95 PRO B N 1
ATOM 2602 C CA . PRO B 1 95 ? 7.199 27.219 -0.855 1 97.56 95 PRO B CA 1
ATOM 2603 C C . PRO B 1 95 ? 7.07 25.719 -1.095 1 97.56 95 PRO B C 1
ATOM 2605 O O . PRO B 1 95 ? 7.922 25.125 -1.756 1 97.56 95 PRO B O 1
ATOM 2608 N N . LEU B 1 96 ? 6.059 25.109 -0.583 1 98.19 96 LEU B N 1
ATOM 2609 C CA . LEU B 1 96 ? 5.816 23.688 -0.801 1 98.19 96 LEU B CA 1
ATOM 2610 C C . LEU B 1 96 ? 5.613 23.391 -2.283 1 98.19 96 LEU B C 1
ATOM 2612 O O . LEU B 1 96 ? 6.098 22.375 -2.791 1 98.19 96 LEU B O 1
ATOM 2616 N N . ASN B 1 97 ? 4.859 24.219 -2.953 1 98.62 97 ASN B N 1
ATOM 2617 C CA . ASN B 1 97 ? 4.691 24.062 -4.395 1 98.62 97 ASN B CA 1
ATOM 2618 C C . ASN B 1 97 ? 6.031 24.094 -5.121 1 98.62 97 ASN B C 1
ATOM 2620 O O . ASN B 1 97 ? 6.258 23.297 -6.043 1 98.62 97 ASN B O 1
ATOM 2624 N N . SER B 1 98 ? 6.902 24.953 -4.707 1 98.31 98 SER B N 1
ATOM 2625 C CA . SER B 1 98 ? 8.234 25.016 -5.301 1 98.31 98 SER B CA 1
ATOM 2626 C C . SER B 1 98 ? 9.016 23.734 -5.031 1 98.31 98 SER B C 1
ATOM 2628 O O . SER B 1 98 ? 9.719 23.234 -5.91 1 98.31 98 SER B O 1
ATOM 2630 N N . LEU B 1 99 ? 8.906 23.266 -3.838 1 98.69 99 LEU B N 1
ATOM 2631 C CA . LEU B 1 99 ? 9.57 22.016 -3.498 1 98.69 99 LEU B CA 1
ATOM 2632 C C . LEU B 1 99 ? 9.086 20.875 -4.391 1 98.69 99 LEU B C 1
ATOM 2634 O O . LEU B 1 99 ? 9.891 20.125 -4.953 1 98.69 99 LEU B O 1
ATOM 2638 N N . VAL B 1 100 ? 7.801 20.75 -4.535 1 98.62 100 VAL B N 1
ATOM 2639 C CA . VAL B 1 100 ? 7.195 19.688 -5.332 1 98.62 100 VAL B CA 1
ATOM 2640 C C . VAL B 1 100 ? 7.656 19.797 -6.785 1 98.62 100 VAL B C 1
ATOM 2642 O O . VAL B 1 100 ? 7.965 18.797 -7.426 1 98.62 100 VAL B O 1
ATOM 2645 N N . GLU B 1 101 ? 7.742 20.984 -7.285 1 98.31 101 GLU B N 1
ATOM 2646 C CA . GLU B 1 101 ? 8.227 21.203 -8.648 1 98.31 101 GLU B CA 1
ATOM 2647 C C . GLU B 1 101 ? 9.641 20.656 -8.82 1 98.31 101 GLU B C 1
ATOM 2649 O O . GLU B 1 101 ? 9.93 19.969 -9.805 1 98.31 101 GLU B O 1
ATOM 2654 N N . GLY B 1 102 ? 10.469 21.016 -7.906 1 98.19 102 GLY B N 1
ATOM 2655 C CA . GLY B 1 102 ? 11.828 20.516 -7.949 1 98.19 102 GLY B CA 1
ATOM 2656 C C . GLY B 1 102 ? 11.914 19 -7.883 1 98.19 102 GLY B C 1
ATOM 2657 O O . GLY B 1 102 ? 12.672 18.391 -8.625 1 98.19 102 GLY B O 1
ATOM 2658 N N . LEU B 1 103 ? 11.141 18.391 -7.004 1 98.62 103 LEU B N 1
ATOM 2659 C CA . LEU B 1 103 ? 11.148 16.938 -6.84 1 98.62 103 LEU B CA 1
ATOM 2660 C C . LEU B 1 103 ? 10.617 16.25 -8.094 1 98.62 103 LEU B C 1
ATOM 2662 O O . LEU B 1 103 ? 11.18 15.25 -8.539 1 98.62 103 LEU B O 1
ATOM 2666 N N . GLU B 1 104 ? 9.539 16.797 -8.641 1 97.81 104 GLU B N 1
ATOM 2667 C CA . GLU B 1 104 ? 8.945 16.234 -9.852 1 97.81 104 GLU B CA 1
ATOM 2668 C C . GLU B 1 104 ? 9.914 16.312 -11.031 1 97.81 104 GLU B C 1
ATOM 2670 O O . GLU B 1 104 ? 9.922 15.43 -11.891 1 97.81 104 GLU B O 1
ATOM 2675 N N . SER B 1 105 ? 10.664 17.344 -11.094 1 97.75 105 SER B N 1
ATOM 2676 C CA . SER B 1 105 ? 11.625 17.5 -12.18 1 97.75 105 SER B CA 1
ATOM 2677 C C . SER B 1 105 ? 12.664 16.391 -12.164 1 97.75 105 SER B C 1
ATOM 2679 O O . SER B 1 105 ? 13.289 16.109 -13.188 1 97.75 105 SER B O 1
ATOM 2681 N N . LEU B 1 106 ? 12.852 15.805 -11.031 1 97.69 106 LEU B N 1
ATOM 2682 C CA . LEU B 1 106 ? 13.789 14.695 -10.891 1 97.69 106 LEU B CA 1
ATOM 2683 C C . LEU B 1 106 ? 13.078 13.359 -11.086 1 97.69 106 LEU B C 1
ATOM 2685 O O . LEU B 1 106 ? 13.688 12.297 -10.922 1 97.69 106 LEU B O 1
ATOM 2689 N N . GLY B 1 107 ? 11.766 13.352 -11.328 1 96.69 107 GLY B N 1
ATOM 2690 C CA . GLY B 1 107 ? 11 12.133 -11.539 1 96.69 107 GLY B CA 1
ATOM 2691 C C . GLY B 1 107 ? 10.57 11.469 -10.25 1 96.69 107 GLY B C 1
ATOM 2692 O O . GLY B 1 107 ? 10.188 10.297 -10.242 1 96.69 107 GLY B O 1
ATOM 2693 N N . LEU B 1 108 ? 10.609 12.18 -9.133 1 98 108 LEU B N 1
ATOM 2694 C CA . LEU B 1 108 ? 10.273 11.594 -7.84 1 98 108 LEU B CA 1
ATOM 2695 C C . LEU B 1 108 ? 8.773 11.68 -7.582 1 98 108 LEU B C 1
ATOM 2697 O O . LEU B 1 108 ? 8.141 12.688 -7.914 1 98 108 LEU B O 1
ATOM 2701 N N . ARG B 1 109 ? 8.25 10.594 -7.051 1 98.12 109 ARG B N 1
ATOM 2702 C CA . ARG B 1 109 ? 6.863 10.555 -6.609 1 98.12 109 ARG B CA 1
ATOM 2703 C C . ARG B 1 109 ? 6.699 11.234 -5.25 1 98.12 109 ARG B C 1
ATOM 2705 O O . ARG B 1 109 ? 7.527 11.047 -4.355 1 98.12 109 ARG B O 1
ATOM 2712 N N . VAL B 1 110 ? 5.598 12.047 -5.078 1 98.88 110 VAL B N 1
ATOM 2713 C CA . VAL B 1 110 ? 5.418 12.82 -3.857 1 98.88 110 VAL B CA 1
ATOM 2714 C C . VAL B 1 110 ? 4.031 12.555 -3.275 1 98.88 110 VAL B C 1
ATOM 2716 O O . VAL B 1 110 ? 3.041 12.508 -4.012 1 98.88 110 VAL B O 1
ATOM 2719 N N . GLN B 1 111 ? 3.982 12.336 -2.014 1 98.94 111 GLN B N 1
ATOM 2720 C CA . GLN B 1 111 ? 2.758 12.242 -1.228 1 98.94 111 GLN B CA 1
ATOM 2721 C C . GLN B 1 111 ? 2.723 13.312 -0.134 1 98.94 111 GLN B C 1
ATOM 2723 O O . GLN B 1 111 ? 3.707 13.508 0.581 1 98.94 111 GLN B O 1
ATOM 2728 N N . LEU B 1 112 ? 1.646 14.016 -0.009 1 98.88 112 LEU B N 1
ATOM 2729 C CA . LEU B 1 112 ? 1.428 14.961 1.079 1 98.88 112 LEU B CA 1
ATOM 2730 C C . LEU B 1 112 ? 0.424 14.414 2.086 1 98.88 112 LEU B C 1
ATOM 2732 O O . LEU B 1 112 ? -0.624 13.883 1.702 1 98.88 112 LEU B O 1
ATOM 2736 N N . GLU B 1 113 ? 0.764 14.484 3.344 1 98.75 113 GLU B N 1
ATOM 2737 C CA . GLU B 1 113 ? -0.166 14.203 4.434 1 98.75 113 GLU B CA 1
ATOM 2738 C C . GLU B 1 113 ? -0.738 15.492 5.016 1 98.75 113 GLU B C 1
ATOM 2740 O O . GLU B 1 113 ? 0.011 16.406 5.383 1 98.75 113 GLU B O 1
ATOM 2745 N N . THR B 1 114 ? -2.016 15.625 5.141 1 98.88 114 THR B N 1
ATOM 2746 C CA . THR B 1 114 ? -2.67 16.844 5.586 1 98.88 114 THR B CA 1
ATOM 2747 C C . THR B 1 114 ? -3.885 16.531 6.453 1 98.88 114 THR B C 1
ATOM 2749 O O . THR B 1 114 ? -4.512 15.477 6.289 1 98.88 114 THR B O 1
ATOM 2752 N N . ASN B 1 115 ? -4.191 17.453 7.367 1 98.69 115 ASN B N 1
ATOM 2753 C CA . ASN B 1 115 ? -5.406 17.281 8.156 1 98.69 115 ASN B CA 1
ATOM 2754 C C . ASN B 1 115 ? -6.645 17.719 7.383 1 98.69 115 ASN B C 1
ATOM 2756 O O . ASN B 1 115 ? -7.77 17.469 7.812 1 98.69 115 ASN B O 1
ATOM 2760 N N . GLY B 1 116 ? -6.5 18.312 6.254 1 98.81 116 GLY B N 1
ATOM 2761 C CA . GLY B 1 116 ? -7.582 18.562 5.312 1 98.81 116 GLY B CA 1
ATOM 2762 C C . GLY B 1 116 ? -8.406 19.781 5.66 1 98.81 116 GLY B C 1
ATOM 2763 O O . GLY B 1 116 ? -9.453 20.031 5.055 1 98.81 116 GLY B O 1
ATOM 2764 N N . ILE B 1 117 ? -7.922 20.578 6.641 1 98.75 117 ILE B N 1
ATOM 2765 C CA . ILE B 1 117 ? -8.656 21.766 7.055 1 98.75 117 ILE B CA 1
ATOM 2766 C C . ILE B 1 117 ? -8.492 22.859 6.004 1 98.75 117 ILE B C 1
ATOM 2768 O O . ILE B 1 117 ? -9.453 23.578 5.695 1 98.75 117 ILE B O 1
ATOM 2772 N N . LEU B 1 118 ? -7.293 23.047 5.473 1 98.81 118 LEU B N 1
ATOM 2773 C CA . LEU B 1 118 ? -7.035 24.016 4.41 1 98.81 118 LEU B CA 1
ATOM 2774 C C . LEU B 1 118 ? -7.484 23.469 3.061 1 98.81 118 LEU B C 1
ATOM 2776 O O . LEU B 1 118 ? -7.57 22.25 2.871 1 98.81 118 LEU B O 1
ATOM 2780 N N . PRO B 1 119 ? -7.715 24.297 2.127 1 98.81 119 PRO B N 1
ATOM 2781 C CA . PRO B 1 119 ? -8.25 23.859 0.837 1 98.81 119 PRO B CA 1
ATOM 2782 C C . PRO B 1 119 ? -7.289 22.953 0.08 1 98.81 119 PRO B C 1
ATOM 2784 O O . PRO B 1 119 ? -6.07 23.078 0.218 1 98.81 119 PRO B O 1
ATOM 2787 N N . ALA B 1 120 ? -7.926 22.047 -0.717 1 98.88 120 ALA B N 1
ATOM 2788 C CA . ALA B 1 120 ? -7.148 21.219 -1.635 1 98.88 120 ALA B CA 1
ATOM 2789 C C . ALA B 1 120 ? -6.453 22.078 -2.689 1 98.88 120 ALA B C 1
ATOM 2791 O O . ALA B 1 120 ? -6.812 23.234 -2.891 1 98.88 120 ALA B O 1
ATOM 2792 N N . PRO B 1 121 ? -5.426 21.516 -3.291 1 98.69 121 PRO B N 1
ATOM 2793 C CA . PRO B 1 121 ? -4.707 22.281 -4.312 1 98.69 121 PRO B CA 1
ATOM 2794 C C . PRO B 1 121 ? -5.59 22.672 -5.496 1 98.69 121 PRO B C 1
ATOM 2796 O O . PRO B 1 121 ? -6.469 21.891 -5.891 1 98.69 121 PRO B O 1
ATOM 2799 N N . ALA B 1 122 ? -5.273 23.797 -6.012 1 98.12 122 ALA B N 1
ATOM 2800 C CA . ALA B 1 122 ? -5.91 24.234 -7.25 1 98.12 122 ALA B CA 1
ATOM 2801 C C . ALA B 1 122 ? -5.23 23.609 -8.469 1 98.12 122 ALA B C 1
ATOM 2803 O O . ALA B 1 122 ? -4.09 23.141 -8.383 1 98.12 122 ALA B O 1
ATOM 2804 N N . ARG B 1 123 ? -5.887 23.688 -9.602 1 97.62 123 ARG B N 1
ATOM 2805 C CA . ARG B 1 123 ? -5.438 23 -10.812 1 97.62 123 ARG B CA 1
ATOM 2806 C C . ARG B 1 123 ? -4.102 23.562 -11.289 1 97.62 123 ARG B C 1
ATOM 2808 O O . ARG B 1 123 ? -3.307 22.844 -11.906 1 97.62 123 ARG B O 1
ATOM 2815 N N . ASP B 1 124 ? -3.791 24.781 -11.023 1 97.31 124 ASP B N 1
ATOM 2816 C CA . ASP B 1 124 ? -2.578 25.422 -11.531 1 97.31 124 ASP B CA 1
ATOM 2817 C C . ASP B 1 124 ? -1.421 25.25 -10.547 1 97.31 124 ASP B C 1
ATOM 2819 O O . ASP B 1 124 ? -0.3 25.688 -10.82 1 97.31 124 ASP B O 1
ATOM 2823 N N . GLU B 1 125 ? -1.691 24.656 -9.422 1 98.19 125 GLU B N 1
ATOM 2824 C CA . GLU B 1 125 ? -0.656 24.375 -8.43 1 98.19 125 GLU B CA 1
ATOM 2825 C C . GLU B 1 125 ? 0.056 23.062 -8.734 1 98.19 125 GLU B C 1
ATOM 2827 O O . GLU B 1 125 ? -0.569 22.094 -9.188 1 98.19 125 GLU B O 1
ATOM 2832 N N . GLN B 1 126 ? 1.38 23.016 -8.414 1 98.12 126 GLN B N 1
ATOM 2833 C CA . GLN B 1 126 ? 2.129 21.781 -8.555 1 98.12 126 GLN B CA 1
ATOM 2834 C C . GLN B 1 126 ? 1.57 20.703 -7.629 1 98.12 126 GLN B C 1
ATOM 2836 O O . GLN B 1 126 ? 1.559 19.516 -7.984 1 98.12 126 GLN B O 1
ATOM 2841 N N . LEU B 1 127 ? 1.054 21.078 -6.523 1 98.69 127 LEU B N 1
ATOM 2842 C CA . LEU B 1 127 ? 0.483 20.172 -5.539 1 98.69 127 LEU B CA 1
ATOM 2843 C C 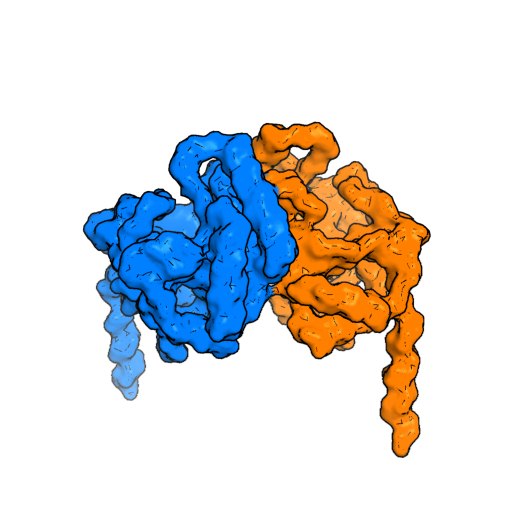. LEU B 1 127 ? -0.718 19.422 -6.113 1 98.69 127 LEU B C 1
ATOM 2845 O O . LEU B 1 127 ? -1.144 18.406 -5.57 1 98.69 127 LEU B O 1
ATOM 2849 N N . TRP B 1 128 ? -1.263 19.906 -7.152 1 98.62 128 TRP B N 1
ATOM 2850 C CA . TRP B 1 128 ? -2.41 19.281 -7.793 1 98.62 128 TRP B CA 1
ATOM 2851 C C . TRP B 1 128 ? -2.025 17.922 -8.383 1 98.62 128 TRP B C 1
ATOM 2853 O O . TRP B 1 128 ? -2.873 17.047 -8.539 1 98.62 128 TRP B O 1
ATOM 2863 N N . ARG B 1 129 ? -0.769 17.734 -8.617 1 97.75 129 ARG B N 1
ATOM 2864 C CA . ARG B 1 129 ? -0.32 16.594 -9.422 1 97.75 129 ARG B CA 1
ATOM 2865 C C . ARG B 1 129 ? 0.235 15.484 -8.539 1 97.75 129 ARG B C 1
ATOM 2867 O O . ARG B 1 129 ? 0.619 14.422 -9.039 1 97.75 129 ARG B O 1
ATOM 2874 N N . VAL B 1 130 ? 0.274 15.711 -7.273 1 98.62 130 VAL B N 1
ATOM 2875 C CA . VAL B 1 130 ? 0.884 14.711 -6.402 1 98.62 130 VAL B CA 1
ATOM 2876 C C . VAL B 1 130 ? -0.201 13.984 -5.613 1 98.62 130 VAL B C 1
ATOM 2878 O O . VAL B 1 130 ? -1.391 14.258 -5.777 1 98.62 130 VAL B O 1
ATOM 2881 N N . TYR B 1 131 ? 0.191 12.969 -4.875 1 98.88 131 TYR B N 1
ATOM 2882 C CA . TYR B 1 131 ? -0.748 12.188 -4.074 1 98.88 131 TYR B CA 1
ATOM 2883 C C . TYR B 1 131 ? -0.989 12.852 -2.723 1 98.88 131 TYR B C 1
ATOM 2885 O O . TYR B 1 131 ? -0.09 13.484 -2.168 1 98.88 131 TYR B O 1
ATOM 2893 N N . HIS B 1 132 ? -2.227 12.688 -2.23 1 98.94 132 HIS B N 1
ATOM 2894 C CA . HIS B 1 132 ? -2.578 13.258 -0.935 1 98.94 132 HIS B CA 1
ATOM 2895 C C . HIS B 1 132 ? -3.264 12.227 -0.045 1 98.94 132 HIS B C 1
ATOM 2897 O O . HIS B 1 132 ? -4.141 11.492 -0.503 1 98.94 132 HIS B O 1
ATOM 2903 N N . VAL B 1 133 ? -2.822 12.125 1.137 1 98.94 133 VAL B N 1
ATOM 2904 C CA . VAL B 1 133 ? -3.562 11.422 2.182 1 98.94 133 VAL B CA 1
ATOM 2905 C C . VAL B 1 133 ? -4.129 12.43 3.178 1 98.94 133 VAL B C 1
ATOM 2907 O O . VAL B 1 133 ? -3.375 13.102 3.891 1 98.94 133 VAL B O 1
ATOM 2910 N N . VAL B 1 134 ? -5.426 12.539 3.178 1 98.94 134 VAL B N 1
ATOM 2911 C CA . VAL B 1 134 ? -6.152 13.484 4.016 1 98.94 134 VAL B CA 1
ATOM 2912 C C . VAL B 1 134 ? -6.668 12.781 5.27 1 98.94 134 VAL B C 1
ATOM 2914 O O . VAL B 1 134 ? -7.324 11.742 5.176 1 98.94 134 VAL B O 1
ATOM 2917 N N . SER B 1 135 ? -6.328 13.344 6.402 1 98.81 135 SER B N 1
ATOM 2918 C CA . SER B 1 135 ? -6.75 12.742 7.664 1 98.81 135 SER B CA 1
ATOM 2919 C C . SER B 1 135 ? -7.684 13.672 8.43 1 98.81 135 SER B C 1
ATOM 2921 O O . SER B 1 135 ? -7.242 14.398 9.328 1 98.81 135 SER B O 1
ATOM 2923 N N . PRO B 1 136 ? -8.984 13.586 8.109 1 98.81 136 PRO B N 1
ATOM 2924 C CA . PRO B 1 136 ? -9.93 14.438 8.836 1 98.81 136 PRO B CA 1
ATOM 2925 C C . PRO B 1 136 ? -9.938 14.172 10.336 1 98.81 136 PRO B C 1
ATOM 2927 O O . PRO B 1 136 ? -9.844 13.023 10.766 1 98.81 136 PRO B O 1
ATOM 2930 N N . LYS B 1 137 ? -10.023 15.273 11.07 1 98.69 137 LYS B N 1
ATOM 2931 C CA . LYS B 1 137 ? -10.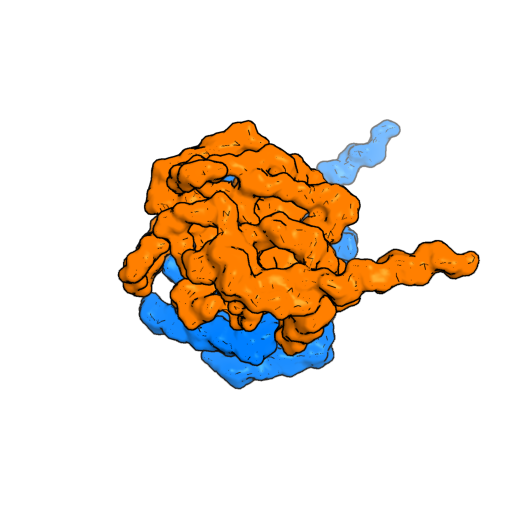008 15.148 12.523 1 98.69 137 LYS B CA 1
ATOM 2932 C C . LYS B 1 137 ? -11.344 15.57 13.133 1 98.69 137 LYS B C 1
ATOM 2934 O O . LYS B 1 137 ? -11.477 15.656 14.352 1 98.69 137 LYS B O 1
ATOM 2939 N N . ASP B 1 138 ? -12.305 15.867 12.32 1 98.62 138 ASP B N 1
ATOM 2940 C CA . ASP B 1 138 ? -13.633 16.203 12.805 1 98.62 138 ASP B CA 1
ATOM 2941 C C . ASP B 1 138 ? -14.461 14.953 13.078 1 98.62 138 ASP B C 1
ATOM 2943 O O . ASP B 1 138 ? -15.383 14.977 13.898 1 98.62 138 ASP B O 1
ATOM 2947 N N . VAL B 1 139 ? -14.164 13.852 12.375 1 98.31 139 VAL B N 1
ATOM 2948 C CA . VAL B 1 139 ? -14.789 12.547 12.602 1 98.31 139 VAL B CA 1
ATOM 2949 C C . VAL B 1 139 ? -13.727 11.453 12.555 1 98.31 139 VAL B C 1
ATOM 2951 O O . VAL B 1 139 ? -12.828 11.477 11.711 1 98.31 139 VAL B O 1
ATOM 2954 N N . PRO B 1 140 ? -13.734 10.453 13.344 1 98.44 140 PRO B N 1
ATOM 2955 C CA . PRO B 1 140 ? -14.602 10.328 14.516 1 98.44 140 PRO B CA 1
ATOM 2956 C C . PRO B 1 140 ? -13.984 10.938 15.773 1 98.44 140 PRO B C 1
ATOM 2958 O O . PRO B 1 140 ? -14.633 10.984 16.828 1 98.44 140 PRO B O 1
ATOM 2961 N N . VAL B 1 141 ? -12.773 11.484 15.688 1 98.19 141 VAL B N 1
ATOM 2962 C CA . VAL B 1 141 ? -12.016 11.828 16.875 1 98.19 141 VAL B CA 1
ATOM 2963 C C . VAL B 1 141 ? -12.422 13.219 17.359 1 98.19 141 VAL B C 1
ATOM 2965 O O . VAL B 1 141 ? -12.141 13.594 18.5 1 98.19 141 VAL B O 1
ATOM 2968 N N . ARG B 1 142 ? -13.047 14.047 16.641 1 98.12 142 ARG B N 1
ATOM 2969 C CA . ARG B 1 142 ? -13.703 15.297 17 1 98.12 142 ARG B CA 1
ATOM 2970 C C . ARG B 1 142 ? -12.719 16.25 17.672 1 98.12 142 ARG B C 1
ATOM 2972 O O . ARG B 1 142 ? -12.992 16.781 18.75 1 98.12 142 ARG B O 1
ATOM 2979 N N . VAL B 1 143 ? -11.602 16.516 17.047 1 98.12 143 VAL B N 1
ATOM 2980 C CA . VAL B 1 143 ? -10.648 17.5 17.531 1 98.12 143 VAL B CA 1
ATOM 2981 C C . VAL B 1 143 ? -11.227 18.906 17.375 1 98.12 143 VAL B C 1
ATOM 2983 O O . VAL B 1 143 ? -11.734 19.266 16.312 1 98.12 143 VAL B O 1
ATOM 2986 N N . PRO B 1 144 ? -11.156 19.719 18.438 1 97.88 144 PRO B N 1
ATOM 2987 C CA . PRO B 1 144 ? -11.695 21.078 18.344 1 97.88 144 PRO B CA 1
ATOM 2988 C C . PRO B 1 144 ? -11.07 21.875 17.203 1 97.88 144 PRO B C 1
ATOM 2990 O O . PRO B 1 144 ? -9.852 21.859 17.031 1 97.88 144 PRO B O 1
ATOM 2993 N N . GLY B 1 145 ? -11.938 22.453 16.406 1 97.19 145 GLY B N 1
ATOM 2994 C CA . GLY B 1 145 ? -11.469 23.312 15.328 1 97.19 145 GLY B CA 1
ATOM 2995 C C . GLY B 1 145 ? -11.297 22.562 14.016 1 97.19 145 GLY B C 1
ATOM 2996 O O . GLY B 1 145 ? -11.07 23.188 12.977 1 97.19 145 GLY B O 1
ATOM 2997 N N . ALA B 1 146 ? -11.438 21.297 14.086 1 98.38 146 ALA B N 1
ATOM 2998 C CA . ALA B 1 146 ? -11.242 20.5 12.875 1 98.38 146 ALA B CA 1
ATOM 2999 C C . ALA B 1 146 ? -12.523 20.422 12.047 1 98.38 146 ALA B C 1
ATOM 3001 O O . ALA B 1 146 ? -13.602 20.172 12.586 1 98.38 146 ALA B O 1
ATOM 3002 N N . LYS B 1 147 ? -12.367 20.719 10.812 1 98.5 147 LYS B N 1
ATOM 3003 C CA . LYS B 1 147 ? -13.414 20.531 9.812 1 98.5 147 LYS B CA 1
ATOM 3004 C C . LYS B 1 147 ? -12.805 20.297 8.43 1 98.5 147 LYS B C 1
ATOM 3006 O O . LYS B 1 147 ? -12.047 21.141 7.93 1 98.5 147 LYS B O 1
ATOM 3011 N N . LEU B 1 148 ? -13.148 19.219 7.852 1 98.75 148 LEU B N 1
ATOM 3012 C CA . LEU B 1 148 ? -12.641 18.906 6.52 1 98.75 148 LEU B CA 1
ATOM 3013 C C . LEU B 1 148 ? -13.117 19.953 5.508 1 98.75 148 LEU B C 1
ATOM 3015 O O . LEU B 1 148 ? -14.32 20.234 5.422 1 98.75 148 LEU B O 1
ATOM 3019 N N . HIS B 1 149 ? -12.188 20.562 4.836 1 98.81 149 HIS B N 1
ATOM 3020 C CA . HIS B 1 149 ? -12.578 21.469 3.758 1 98.81 149 HIS B CA 1
ATOM 3021 C C . HIS B 1 149 ? -13.266 20.703 2.627 1 98.81 149 HIS B C 1
ATOM 3023 O O . HIS B 1 149 ? -12.75 19.688 2.15 1 98.81 149 HIS B O 1
ATOM 3029 N N . PRO B 1 150 ? -14.359 21.141 2.082 1 97.94 150 PRO B N 1
ATOM 3030 C CA . PRO B 1 150 ? -15.148 20.391 1.103 1 97.94 150 PRO B CA 1
ATOM 3031 C C . PRO B 1 150 ? -14.406 20.188 -0.217 1 97.94 150 PRO B C 1
ATOM 3033 O O . PRO B 1 150 ? -14.695 19.234 -0.95 1 97.94 150 PRO B O 1
ATOM 3036 N N . SER B 1 151 ? -13.445 21.016 -0.479 1 98.81 151 SER B N 1
ATOM 3037 C CA . SER B 1 151 ? -12.734 20.922 -1.752 1 98.81 151 SER B CA 1
ATOM 3038 C C . SER B 1 151 ? -11.961 19.625 -1.869 1 98.81 151 SER B C 1
ATOM 3040 O O . SER B 1 151 ? -11.562 19.219 -2.967 1 98.81 151 SER B O 1
ATOM 3042 N N . TRP B 1 152 ? -11.719 18.969 -0.75 1 98.88 152 TRP B N 1
ATOM 3043 C CA . TRP B 1 152 ? -10.93 17.75 -0.796 1 98.88 152 TRP B CA 1
ATOM 3044 C C . TRP B 1 152 ? -11.727 16.609 -1.453 1 98.88 152 TRP B C 1
ATOM 3046 O O . TRP B 1 152 ? -11.148 15.773 -2.148 1 98.88 152 TRP B O 1
ATOM 3056 N N . VAL B 1 153 ? -13.016 16.594 -1.223 1 98.69 153 VAL B N 1
ATOM 3057 C CA . VAL B 1 153 ? -13.859 15.594 -1.855 1 98.69 153 VAL B CA 1
ATOM 3058 C C . VAL B 1 153 ? -13.891 15.82 -3.365 1 98.69 153 VAL B C 1
ATOM 3060 O O . VAL B 1 153 ? -13.742 14.875 -4.145 1 98.69 153 VAL B O 1
ATOM 3063 N N . ASP B 1 154 ? -14 17.047 -3.748 1 98.38 154 ASP B N 1
ATOM 3064 C CA . ASP B 1 154 ? -13.984 17.391 -5.164 1 98.38 154 ASP B CA 1
ATOM 3065 C C . ASP B 1 154 ? -12.633 17.062 -5.793 1 98.38 154 ASP B C 1
ATOM 3067 O O . ASP B 1 154 ? -12.578 16.531 -6.906 1 98.38 154 ASP B O 1
ATOM 3071 N N . TYR B 1 155 ? -11.633 17.406 -5.094 1 98.75 155 TYR B N 1
ATOM 3072 C CA . TYR B 1 155 ? -10.289 17.109 -5.562 1 98.75 155 TYR B CA 1
ATOM 3073 C C . TYR B 1 155 ? -10.094 15.617 -5.781 1 98.75 155 TYR B C 1
ATOM 3075 O O . TYR B 1 155 ? -9.578 15.195 -6.82 1 98.75 155 TYR B O 1
ATOM 3083 N N . ALA B 1 156 ? -10.531 14.828 -4.801 1 98.5 156 ALA B N 1
ATOM 3084 C CA . ALA B 1 156 ? -10.414 13.375 -4.906 1 98.5 156 ALA B CA 1
ATOM 3085 C C . ALA B 1 156 ? -11.164 12.844 -6.121 1 98.5 156 ALA B C 1
ATOM 3087 O O . ALA B 1 156 ? -10.656 12 -6.855 1 98.5 156 ALA B O 1
ATOM 3088 N N . ARG B 1 157 ? -12.289 13.344 -6.34 1 97.25 157 ARG B N 1
ATOM 3089 C CA . ARG B 1 157 ? -13.125 12.922 -7.465 1 97.25 157 ARG B CA 1
ATOM 3090 C C . ARG B 1 157 ? -12.484 13.305 -8.797 1 97.25 157 ARG B C 1
ATOM 3092 O O . ARG B 1 157 ? -12.484 12.516 -9.742 1 97.25 157 ARG B O 1
ATOM 3099 N N . ALA B 1 158 ? -11.914 14.453 -8.828 1 98 158 ALA B N 1
ATOM 3100 C CA . ALA B 1 158 ? -11.383 15 -10.078 1 98 158 ALA B CA 1
ATOM 3101 C C . ALA B 1 158 ? -10.062 14.336 -10.461 1 98 158 ALA B C 1
ATOM 3103 O O . ALA B 1 158 ? -9.766 14.172 -11.641 1 98 158 ALA B O 1
ATOM 3104 N N . THR B 1 159 ? -9.297 13.961 -9.484 1 98 159 THR B N 1
ATOM 3105 C CA . THR B 1 159 ? -7.918 13.594 -9.797 1 98 159 THR B CA 1
ATOM 3106 C C . THR B 1 159 ? -7.672 12.109 -9.516 1 98 159 THR B C 1
ATOM 3108 O O . THR B 1 159 ? -6.738 11.516 -10.055 1 98 159 THR B O 1
ATOM 3111 N N . GLY B 1 160 ? -8.414 11.547 -8.648 1 97.12 160 GLY B N 1
ATOM 3112 C CA . GLY B 1 160 ? -8.125 10.203 -8.188 1 97.12 160 GLY B CA 1
ATOM 3113 C C . GLY B 1 160 ? -6.836 10.102 -7.391 1 97.12 160 GLY B C 1
ATOM 3114 O O . GLY B 1 160 ? -6.285 9.016 -7.223 1 97.12 160 GLY B O 1
ATOM 3115 N N . ARG B 1 161 ? -6.348 11.25 -6.848 1 98.31 161 ARG B N 1
ATOM 3116 C CA . ARG B 1 161 ? -5.016 11.266 -6.25 1 98.31 161 ARG B CA 1
ATOM 3117 C C . ARG B 1 161 ? -5.094 11.531 -4.75 1 98.31 161 ARG B C 1
ATOM 3119 O O . ARG B 1 161 ? -4.074 11.797 -4.109 1 98.31 161 ARG B O 1
ATOM 3126 N N . ALA B 1 162 ? -6.34 11.422 -4.129 1 98.81 162 ALA B N 1
ATOM 3127 C CA . ALA B 1 162 ? -6.48 11.641 -2.691 1 98.81 162 ALA B CA 1
ATOM 3128 C C . ALA B 1 162 ? -7.195 10.461 -2.027 1 98.81 162 ALA B C 1
ATOM 3130 O O . ALA B 1 162 ? -8.141 9.906 -2.59 1 98.81 162 ALA B O 1
ATOM 3131 N N . TRP B 1 163 ? -6.715 10.094 -0.892 1 98.94 163 TRP B N 1
ATOM 3132 C CA . TRP B 1 163 ? -7.359 9.148 0.015 1 98.94 163 TRP B CA 1
ATOM 3133 C C . TRP B 1 163 ? -7.656 9.805 1.36 1 98.94 163 TRP B C 1
ATOM 3135 O O . TRP B 1 163 ? -7.027 10.797 1.729 1 98.94 163 TRP B O 1
ATOM 3145 N N . PHE B 1 164 ? -8.625 9.242 2.031 1 98.94 164 PHE B N 1
ATOM 3146 C CA . PHE B 1 164 ? -9.031 9.734 3.344 1 98.94 164 PHE B CA 1
ATOM 3147 C C . PHE B 1 164 ? -8.742 8.695 4.422 1 98.94 164 PHE B C 1
ATOM 3149 O O . PHE B 1 164 ? -9.188 7.547 4.32 1 98.94 164 PHE B O 1
ATOM 3156 N N . LYS B 1 165 ? -7.977 9.102 5.371 1 98.94 165 LYS B N 1
ATOM 3157 C CA . LYS B 1 165 ? -7.559 8.211 6.449 1 98.94 165 LYS B CA 1
ATOM 3158 C C . LYS B 1 165 ? -8.094 8.688 7.797 1 98.94 165 LYS B C 1
ATOM 3160 O O . LYS B 1 165 ? -7.809 9.812 8.219 1 98.94 165 LYS B O 1
ATOM 3165 N N . PHE B 1 166 ? -8.812 7.852 8.453 1 98.94 166 PHE B N 1
ATOM 3166 C CA . PHE B 1 166 ? -9.461 8.203 9.711 1 98.94 166 PHE B CA 1
ATOM 3167 C C . PHE B 1 166 ? -8.875 7.406 10.867 1 98.94 166 PHE B C 1
ATOM 3169 O O . PHE B 1 166 ? -8.609 6.211 10.727 1 98.94 166 PHE B O 1
ATOM 3176 N N . LEU B 1 167 ? -8.695 8.094 11.961 1 98.75 167 LEU B N 1
ATOM 3177 C CA . LEU B 1 167 ? -8.281 7.441 13.203 1 98.75 167 LEU B CA 1
ATOM 3178 C C . LEU B 1 167 ? -9.484 6.852 13.93 1 98.75 167 LEU B C 1
ATOM 3180 O O . LEU B 1 167 ? -10.484 7.543 14.148 1 98.75 167 LEU B O 1
ATOM 3184 N N . VAL B 1 168 ? -9.344 5.527 14.297 1 98.88 168 VAL B N 1
ATOM 3185 C CA . VAL B 1 168 ? -10.484 4.887 14.945 1 98.88 168 VAL B CA 1
ATOM 3186 C C . VAL B 1 168 ? -10.016 4.078 16.156 1 98.88 168 VAL B C 1
ATOM 3188 O O . VAL B 1 168 ? -8.938 3.479 16.125 1 98.88 168 VAL B O 1
ATOM 3191 N N . ALA B 1 169 ? -10.883 4.004 17.172 1 97.38 169 ALA B N 1
ATOM 3192 C CA . ALA B 1 169 ? -10.539 3.283 18.391 1 97.38 169 ALA B CA 1
ATOM 3193 C C . ALA B 1 169 ? -11.43 2.055 18.578 1 97.38 169 ALA B C 1
ATOM 3195 O O . ALA B 1 169 ? -11.062 1.118 19.281 1 97.38 169 ALA B O 1
ATOM 3196 N N . ASN B 1 170 ? -12.602 2.082 18 1 97.81 170 ASN B N 1
ATOM 3197 C CA . ASN B 1 170 ? -13.602 1.036 18.203 1 97.81 170 ASN B CA 1
ATOM 3198 C C . ASN B 1 170 ? -14.609 0.993 17.062 1 97.81 170 ASN B C 1
ATOM 3200 O O . ASN B 1 170 ? -14.5 1.75 16.094 1 97.81 170 ASN B O 1
ATOM 3204 N N . GLU B 1 171 ? -15.562 0.08 17.141 1 98.69 171 GLU B N 1
ATOM 3205 C CA . GLU B 1 171 ? -16.5 -0.13 16.047 1 98.69 171 GLU B CA 1
ATOM 3206 C C . GLU B 1 171 ? -17.438 1.072 15.883 1 98.69 171 GLU B C 1
ATOM 3208 O O . GLU B 1 171 ? -17.844 1.389 14.766 1 98.69 171 GLU B O 1
ATOM 3213 N N . GLN B 1 172 ? -17.734 1.697 17.016 1 98.81 172 GLN B N 1
ATOM 3214 C CA . GLN B 1 172 ? -18.547 2.904 16.906 1 98.81 172 GLN B CA 1
ATOM 3215 C C . GLN B 1 172 ? -17.859 3.957 16.047 1 98.81 172 GLN B C 1
ATOM 3217 O O . GLN B 1 172 ? -18.5 4.598 15.211 1 98.81 172 GLN B O 1
ATOM 3222 N N . HIS B 1 173 ? -16.562 4.176 16.281 1 98.88 173 HIS B N 1
ATOM 3223 C CA . HIS B 1 173 ? -15.797 5.086 15.438 1 98.88 173 HIS B CA 1
ATOM 3224 C C . HIS B 1 173 ? -15.883 4.688 13.969 1 98.88 173 HIS B C 1
ATOM 3226 O O . HIS B 1 173 ? -16.062 5.547 13.102 1 98.88 173 HIS B O 1
ATOM 3232 N N . VAL B 1 174 ? -15.773 3.402 13.68 1 98.94 174 VAL B N 1
ATOM 3233 C CA . VAL B 1 174 ? -15.797 2.904 12.305 1 98.94 174 VAL B CA 1
ATOM 3234 C C . VAL B 1 174 ? -17.172 3.184 11.688 1 98.94 174 VAL B C 1
ATOM 3236 O O . VAL B 1 174 ? -17.25 3.613 10.531 1 98.94 174 VAL B O 1
ATOM 3239 N N . ARG B 1 175 ? -18.188 2.92 12.438 1 98.81 175 ARG B N 1
ATOM 3240 C CA . ARG B 1 175 ? -19.531 3.207 11.969 1 98.81 175 ARG B CA 1
ATOM 3241 C C . ARG B 1 175 ? -19.688 4.684 11.617 1 98.81 175 ARG B C 1
ATOM 3243 O O . ARG B 1 175 ? -20.266 5.02 10.578 1 98.81 175 ARG B O 1
ATOM 3250 N N . GLU B 1 176 ? -19.203 5.566 12.453 1 98.88 176 GLU B N 1
ATOM 3251 C CA . GLU B 1 176 ? -19.266 7.004 12.203 1 98.88 176 GLU B CA 1
ATOM 3252 C C . GLU B 1 176 ? -18.531 7.379 10.93 1 98.88 176 GLU B C 1
ATOM 3254 O O . GLU B 1 176 ? -18.984 8.219 10.148 1 98.88 176 GLU B O 1
ATOM 3259 N N . VAL B 1 177 ? -17.391 6.793 10.75 1 98.94 177 VAL B N 1
ATOM 3260 C CA . VAL B 1 177 ? -16.609 7.039 9.539 1 98.94 177 VAL B CA 1
ATOM 3261 C C . VAL B 1 177 ? -17.391 6.582 8.312 1 98.94 177 VAL B C 1
ATOM 3263 O O . VAL B 1 177 ? -17.5 7.312 7.324 1 98.94 177 VAL B O 1
ATOM 3266 N N . ALA B 1 178 ? -17.953 5.348 8.398 1 98.81 178 ALA B N 1
ATOM 3267 C CA . ALA B 1 178 ? -18.719 4.789 7.281 1 98.81 178 ALA B CA 1
ATOM 3268 C C . ALA B 1 178 ? -19.891 5.703 6.906 1 98.81 178 ALA B C 1
ATOM 3270 O O . ALA B 1 178 ? -20.125 5.961 5.723 1 98.81 178 ALA B O 1
ATOM 3271 N N . GLU B 1 179 ? -20.562 6.238 7.871 1 98.75 179 GLU B N 1
ATOM 3272 C CA . GLU B 1 179 ? -21.688 7.148 7.633 1 98.75 179 GLU B CA 1
ATOM 3273 C C . GLU B 1 179 ? -21.203 8.469 7.043 1 98.75 179 GLU B C 1
ATOM 3275 O O . GLU B 1 179 ? -21.828 9.008 6.125 1 98.75 179 GLU B O 1
ATOM 3280 N N . TYR B 1 180 ? -20.172 8.992 7.613 1 98.81 180 TYR B N 1
ATOM 3281 C CA . TYR B 1 180 ? -19.578 10.266 7.195 1 98.81 180 TYR B CA 1
ATOM 3282 C C . TYR B 1 180 ? -19.188 10.227 5.727 1 98.81 180 TYR B C 1
ATOM 3284 O O . TYR B 1 180 ? -19.562 11.109 4.953 1 98.81 180 TYR B O 1
ATOM 3292 N N . VAL B 1 181 ? -18.469 9.172 5.316 1 98.56 181 VAL B N 1
ATOM 3293 C CA . VAL B 1 181 ? -17.953 9.109 3.951 1 98.56 181 VAL B CA 1
ATOM 3294 C C . VAL B 1 181 ? -19.094 8.836 2.979 1 98.56 181 VAL B C 1
ATOM 3296 O O . VAL B 1 181 ? -19.078 9.312 1.842 1 98.56 181 VAL B O 1
ATOM 3299 N N . ALA B 1 182 ? -20.109 8.062 3.393 1 98.44 182 ALA B N 1
ATOM 3300 C CA . ALA B 1 182 ? -21.297 7.848 2.566 1 98.44 182 ALA B CA 1
ATOM 3301 C C . ALA B 1 182 ? -22.016 9.164 2.295 1 98.44 182 ALA B C 1
ATOM 3303 O O . ALA B 1 182 ? -22.391 9.453 1.157 1 98.44 182 ALA B O 1
ATOM 3304 N N . LYS B 1 183 ? -22.156 9.969 3.289 1 98.44 183 LYS B N 1
ATOM 3305 C CA . LYS B 1 183 ? -22.828 11.258 3.174 1 98.44 183 LYS B CA 1
ATOM 3306 C C . LYS B 1 183 ? -22.094 12.18 2.213 1 98.44 183 LYS B C 1
ATOM 3308 O O . LYS B 1 183 ? -22.719 12.93 1.46 1 98.44 183 LYS B O 1
ATOM 3313 N N . LEU B 1 184 ? -20.797 12.148 2.238 1 98.31 184 LEU B N 1
ATOM 3314 C CA . LEU B 1 184 ? -19.984 13.047 1.426 1 98.31 184 LEU B CA 1
ATOM 3315 C C . LEU B 1 184 ? -19.781 12.477 0.027 1 98.31 184 LEU B C 1
ATOM 3317 O O . LEU B 1 184 ? -19.219 13.141 -0.844 1 98.31 184 LEU B O 1
ATOM 3321 N N . GLY B 1 185 ? -20.156 11.203 -0.175 1 97.69 185 GLY B N 1
ATOM 3322 C CA . GLY B 1 185 ? -19.984 10.562 -1.472 1 97.69 185 GLY B CA 1
ATOM 3323 C C . GLY B 1 185 ? -18.562 10.117 -1.737 1 97.69 185 GLY B C 1
ATOM 3324 O O . GLY B 1 185 ? -18.125 10.062 -2.891 1 97.69 185 GLY B O 1
ATOM 3325 N N . ILE B 1 186 ? -17.812 9.891 -0.737 1 98.12 186 ILE B N 1
ATOM 3326 C CA . ILE B 1 186 ? -16.453 9.375 -0.875 1 98.12 186 ILE B CA 1
ATOM 3327 C C . ILE B 1 186 ? -16.484 7.855 -1.047 1 98.12 186 ILE B C 1
ATOM 3329 O O . ILE B 1 186 ? -17 7.141 -0.181 1 98.12 186 ILE B O 1
ATOM 3333 N N . PRO B 1 187 ? -15.969 7.352 -2.16 1 96.81 187 PRO B N 1
ATOM 3334 C CA . PRO B 1 187 ? -15.961 5.895 -2.32 1 96.81 187 PRO B CA 1
ATOM 3335 C C . PRO B 1 187 ? -15.164 5.184 -1.227 1 96.81 187 PRO B C 1
ATOM 3337 O O . PRO B 1 187 ? -14.125 5.68 -0.796 1 96.81 187 PRO B O 1
ATOM 3340 N N . ARG B 1 188 ? -15.562 4.023 -0.847 1 97.31 188 ARG B N 1
ATOM 3341 C CA . ARG B 1 188 ? -14.914 3.25 0.208 1 97.31 188 ARG B CA 1
ATOM 3342 C C . ARG B 1 188 ? -13.5 2.857 -0.191 1 97.31 188 ARG B C 1
ATOM 3344 O O . ARG B 1 188 ? -12.617 2.732 0.665 1 97.31 188 ARG B O 1
ATOM 3351 N N . SER B 1 189 ? -13.266 2.736 -1.483 1 97.62 189 SER B N 1
ATOM 3352 C CA . SER B 1 189 ? -11.945 2.365 -1.975 1 97.62 189 SER B CA 1
ATOM 3353 C C . SER B 1 189 ? -10.922 3.455 -1.685 1 97.62 189 SER B C 1
ATOM 3355 O O . SER B 1 189 ? -9.711 3.219 -1.768 1 97.62 189 SER B O 1
ATOM 3357 N N . ARG B 1 190 ? -11.406 4.629 -1.294 1 98.38 190 ARG B N 1
ATOM 3358 C CA . ARG B 1 190 ? -10.508 5.746 -1.019 1 98.38 190 ARG B CA 1
ATOM 3359 C C . ARG B 1 190 ? -10.406 6.008 0.481 1 98.38 190 ARG B C 1
ATOM 3361 O O . ARG B 1 190 ? -9.836 7.016 0.902 1 98.38 190 ARG B O 1
ATOM 3368 N N . VAL B 1 191 ? -10.93 5.117 1.271 1 98.94 191 VAL B N 1
ATOM 3369 C CA . VAL B 1 191 ? -11.008 5.355 2.709 1 98.94 191 VAL B CA 1
ATOM 3370 C C . VAL B 1 191 ? -10.148 4.332 3.451 1 98.94 191 VAL B C 1
ATOM 3372 O O . VAL B 1 191 ? -10.281 3.125 3.229 1 98.94 191 VAL B O 1
ATOM 3375 N N . TYR B 1 192 ? -9.305 4.812 4.273 1 98.94 192 TYR B N 1
ATOM 3376 C CA . TYR B 1 192 ? -8.531 3.992 5.199 1 98.94 192 TYR B CA 1
ATOM 3377 C C . TYR B 1 192 ? -8.922 4.289 6.645 1 98.94 192 TYR B C 1
ATOM 3379 O O . TYR B 1 192 ? -9.164 5.445 7.004 1 98.94 192 TYR B O 1
ATOM 3387 N N . ILE B 1 193 ? -8.984 3.219 7.461 1 98.94 193 ILE B N 1
ATOM 3388 C CA . ILE B 1 193 ? -9.07 3.422 8.906 1 98.94 193 ILE B CA 1
ATOM 3389 C C . ILE B 1 193 ? -7.762 2.979 9.562 1 98.94 193 ILE B C 1
ATOM 3391 O O . ILE B 1 193 ? -7.141 2.004 9.125 1 98.94 193 ILE B O 1
ATOM 3395 N N . MET B 1 194 ? -7.391 3.725 10.5 1 98.88 194 MET B N 1
ATOM 3396 C CA . MET B 1 194 ? -6.129 3.523 11.211 1 98.88 194 MET B CA 1
ATOM 3397 C C . MET B 1 194 ? -6.355 3.498 12.719 1 98.88 194 MET B C 1
ATOM 3399 O O . MET B 1 194 ? -7.109 4.312 13.25 1 98.88 194 MET B O 1
ATOM 3403 N N . PRO B 1 195 ? -5.688 2.545 13.43 1 98.44 195 PRO B N 1
ATOM 3404 C CA . PRO B 1 195 ? -5.852 2.51 14.891 1 98.44 195 PRO B CA 1
ATOM 3405 C C . PRO B 1 195 ? -5.418 3.811 15.562 1 98.44 195 PRO B C 1
ATOM 3407 O O . PRO B 1 195 ? -4.312 4.297 15.312 1 98.44 195 PRO B O 1
ATOM 3410 N N . LEU B 1 196 ? -6.355 4.363 16.266 1 97.62 196 LEU B N 1
ATOM 3411 C CA . LEU B 1 196 ? -5.961 5.391 17.219 1 97.62 196 LEU B CA 1
ATOM 3412 C C . LEU B 1 196 ? -5.098 4.797 18.328 1 97.62 196 LEU B C 1
ATOM 3414 O O . LEU B 1 196 ? -5.609 4.137 19.234 1 97.62 196 LEU B O 1
ATOM 3418 N N . THR B 1 197 ? -3.828 5.051 18.266 1 92.62 197 THR B N 1
ATOM 3419 C CA . THR B 1 197 ? -2.865 4.344 19.109 1 92.62 197 THR B CA 1
ATOM 3420 C C . THR B 1 197 ? -2.482 5.188 20.328 1 92.62 197 THR B C 1
ATOM 3422 O O . THR B 1 197 ? -1.776 6.191 20.188 1 92.62 197 THR B O 1
ATOM 3425 N N . PRO B 1 198 ? -2.988 4.766 21.422 1 87.56 198 PRO B N 1
ATOM 3426 C CA . PRO B 1 198 ? -2.541 5.469 22.625 1 87.56 198 PRO B CA 1
ATOM 3427 C C . PRO B 1 198 ? -1.028 5.398 22.828 1 87.56 198 PRO B C 1
ATOM 3429 O O . PRO B 1 198 ? -0.376 4.492 22.297 1 87.56 198 PRO B O 1
ATOM 3432 N N . GLU B 1 199 ? -0.622 6.379 23.594 1 83.5 199 GLU B N 1
ATOM 3433 C CA . GLU B 1 199 ? 0.799 6.383 23.938 1 83.5 199 GLU B CA 1
ATOM 3434 C C . GLU B 1 199 ? 1.145 5.234 24.875 1 83.5 199 GLU B C 1
ATOM 3436 O O . GLU B 1 199 ? 0.302 4.793 25.672 1 83.5 199 GLU B O 1
ATOM 3441 N N . LYS B 1 200 ? 2.248 4.504 24.781 1 84.81 200 LYS B N 1
ATOM 3442 C CA . LYS B 1 200 ? 2.855 3.602 25.75 1 84.81 200 LYS B CA 1
ATOM 3443 C C . LYS B 1 200 ? 2.311 2.186 25.609 1 84.81 200 LYS B C 1
ATOM 3445 O O . LYS B 1 200 ? 2.318 1.407 26.562 1 84.81 200 LYS B O 1
ATOM 3450 N N . LEU B 1 201 ? 1.684 1.874 24.547 1 91.25 201 LEU B N 1
ATOM 3451 C CA . LEU B 1 201 ? 1.308 0.479 24.344 1 91.25 201 LEU B CA 1
ATOM 3452 C C . LEU B 1 201 ? 2.543 -0.396 24.156 1 91.25 201 LEU B C 1
ATOM 3454 O O . LEU B 1 201 ? 3.496 0.002 23.484 1 91.25 201 LEU B O 1
ATOM 3458 N N . ASP B 1 202 ? 2.457 -1.511 24.828 1 94.25 202 ASP B N 1
ATOM 3459 C CA . ASP B 1 202 ? 3.494 -2.473 24.469 1 94.25 202 ASP B CA 1
ATOM 3460 C C . ASP B 1 202 ? 3.146 -3.203 23.172 1 94.25 202 ASP B C 1
ATOM 3462 O O . ASP B 1 202 ? 2.07 -2.996 22.609 1 94.25 202 ASP B O 1
ATOM 3466 N N . MET B 1 203 ? 4.039 -4.008 22.719 1 95.38 203 MET B N 1
ATOM 3467 C CA . MET B 1 203 ? 3.895 -4.625 21.406 1 95.38 203 MET B CA 1
ATOM 3468 C C . MET B 1 203 ? 2.693 -5.562 21.375 1 95.38 203 MET B C 1
ATOM 3470 O O . MET B 1 203 ? 1.978 -5.629 20.375 1 95.38 203 MET B O 1
ATOM 3474 N N . LYS B 1 204 ? 2.518 -6.285 22.438 1 95.56 204 LYS B N 1
ATOM 3475 C CA . LYS B 1 204 ? 1.374 -7.191 22.5 1 95.56 204 LYS B CA 1
ATOM 3476 C C . LYS B 1 204 ? 0.06 -6.422 22.391 1 95.56 204 LYS B C 1
ATOM 3478 O O . LYS B 1 204 ? -0.827 -6.801 21.625 1 95.56 204 LYS B O 1
ATOM 3483 N N . GLU B 1 205 ? -0.061 -5.383 23.156 1 96.31 205 GLU B N 1
ATOM 3484 C CA . GLU B 1 205 ? -1.249 -4.535 23.141 1 96.31 205 GLU B CA 1
ATOM 3485 C C . GLU B 1 205 ? -1.433 -3.877 21.781 1 96.31 205 GLU B C 1
ATOM 3487 O O . GLU B 1 205 ? -2.557 -3.756 21.281 1 96.31 205 GLU B O 1
ATOM 3492 N N . LEU B 1 206 ? -0.351 -3.432 21.234 1 96.62 206 LEU B N 1
ATOM 3493 C CA . LEU B 1 206 ? -0.372 -2.801 19.922 1 96.62 206 LEU B CA 1
ATOM 3494 C C . LEU B 1 206 ? -0.902 -3.766 18.859 1 96.62 206 LEU B C 1
ATOM 3496 O O . LEU B 1 206 ? -1.766 -3.4 18.062 1 96.62 206 LEU B O 1
ATOM 3500 N N . LEU B 1 207 ? -0.461 -4.988 18.891 1 97.25 207 LEU B N 1
ATOM 3501 C CA . LEU B 1 207 ? -0.88 -6.004 17.938 1 97.25 207 LEU B CA 1
ATOM 3502 C C . LEU B 1 207 ? -2.357 -6.34 18.109 1 97.25 207 LEU B C 1
ATOM 3504 O O . LEU B 1 207 ? -3.072 -6.539 17.125 1 97.25 207 LEU B O 1
ATOM 3508 N N . GLU B 1 208 ? -2.785 -6.398 19.312 1 97.38 208 GLU B N 1
ATOM 3509 C CA . GLU B 1 208 ? -4.195 -6.676 19.578 1 97.38 208 GLU B CA 1
ATOM 3510 C C . GLU B 1 208 ? -5.09 -5.574 19.031 1 97.38 208 GLU B C 1
ATOM 3512 O O . GLU B 1 208 ? -6.129 -5.852 18.422 1 97.38 208 GLU B O 1
ATOM 3517 N N . LEU B 1 209 ? -4.676 -4.367 19.281 1 97.5 209 LEU B N 1
ATOM 3518 C CA . LEU B 1 209 ? -5.41 -3.23 18.75 1 97.5 209 LEU B CA 1
ATOM 3519 C C . LEU B 1 209 ? -5.445 -3.277 17.219 1 97.5 209 LEU B C 1
ATOM 3521 O O . LEU B 1 209 ? -6.504 -3.086 16.609 1 97.5 209 LEU B O 1
ATOM 3525 N N . HIS B 1 210 ? -4.34 -3.551 16.625 1 98.25 210 HIS B N 1
ATOM 3526 C CA . HIS B 1 210 ? -4.25 -3.633 15.172 1 98.25 210 HIS B CA 1
ATOM 3527 C C . HIS B 1 210 ? -5.148 -4.738 14.625 1 98.25 210 HIS B C 1
ATOM 3529 O O . HIS B 1 210 ? -5.855 -4.535 13.641 1 98.25 210 HIS B O 1
ATOM 3535 N N . SER B 1 211 ? -5.121 -5.859 15.25 1 98.5 211 SER B N 1
ATOM 3536 C CA . SER B 1 211 ? -5.949 -6.98 14.82 1 98.5 211 SER B CA 1
ATOM 3537 C C . SER B 1 211 ? -7.434 -6.629 14.891 1 98.5 211 SER B C 1
ATOM 3539 O O . SER B 1 211 ? -8.195 -6.938 13.977 1 98.5 211 SER B O 1
ATOM 3541 N N . ARG B 1 212 ? -7.797 -6.027 15.945 1 98.44 212 ARG B N 1
ATOM 3542 C CA . ARG B 1 212 ? -9.188 -5.633 16.125 1 98.44 212 ARG B CA 1
ATOM 3543 C C . ARG B 1 212 ? -9.625 -4.652 15.047 1 98.44 212 ARG B C 1
ATOM 3545 O O . ARG B 1 212 ? -10.68 -4.84 14.43 1 98.44 212 ARG B O 1
ATOM 3552 N N . ILE B 1 213 ? -8.828 -3.668 14.812 1 98.81 213 ILE B N 1
ATOM 3553 C CA . ILE B 1 213 ? -9.203 -2.639 13.852 1 98.81 213 ILE B CA 1
ATOM 3554 C C . ILE B 1 213 ? -9.156 -3.211 12.438 1 98.81 213 ILE B C 1
ATOM 3556 O O . ILE B 1 213 ? -9.984 -2.871 11.594 1 98.81 213 ILE B O 1
ATOM 3560 N N . ALA B 1 214 ? -8.188 -4.055 12.141 1 98.88 214 ALA B N 1
ATOM 3561 C CA . ALA B 1 214 ? -8.125 -4.715 10.836 1 98.88 214 ALA B CA 1
ATOM 3562 C C . ALA B 1 214 ? -9.383 -5.547 10.586 1 98.88 214 ALA B C 1
ATOM 3564 O O . ALA B 1 214 ? -9.93 -5.539 9.484 1 98.88 214 ALA B O 1
ATOM 3565 N N . SER B 1 215 ? -9.797 -6.27 11.586 1 98.81 215 SER B N 1
ATOM 3566 C CA . SER B 1 215 ? -11.016 -7.066 11.469 1 98.81 215 SER B CA 1
ATOM 3567 C C . SER B 1 215 ? -12.227 -6.18 11.203 1 98.81 215 SER B C 1
ATOM 3569 O O . SER B 1 215 ? -13.102 -6.539 10.406 1 98.81 215 SER B O 1
ATOM 3571 N N . LEU B 1 216 ? -12.266 -5.07 11.875 1 98.88 216 LEU B N 1
ATOM 3572 C CA . LEU B 1 216 ? -13.359 -4.129 11.648 1 98.88 216 LEU B CA 1
ATOM 3573 C C . LEU B 1 216 ? -13.297 -3.557 10.234 1 98.88 216 LEU B C 1
ATOM 3575 O O . LEU B 1 216 ? -14.328 -3.303 9.617 1 98.88 216 LEU B O 1
ATOM 3579 N N . ALA B 1 217 ? -12.102 -3.299 9.742 1 98.94 217 ALA B N 1
ATOM 3580 C CA . ALA B 1 217 ? -11.961 -2.836 8.359 1 98.94 217 ALA B CA 1
ATOM 3581 C C . ALA B 1 217 ? -12.602 -3.814 7.383 1 98.94 217 ALA B C 1
ATOM 3583 O O . ALA B 1 217 ? -13.344 -3.408 6.488 1 98.94 217 ALA B O 1
ATOM 3584 N N . VAL B 1 218 ? -12.359 -5.082 7.543 1 98.81 218 VAL B N 1
ATOM 3585 C CA . VAL B 1 218 ? -12.93 -6.105 6.676 1 98.81 218 VAL B CA 1
ATOM 3586 C C . VAL B 1 218 ? -14.453 -6.121 6.832 1 98.81 218 VAL B C 1
ATOM 3588 O O . VAL B 1 218 ? -15.18 -6.094 5.84 1 98.81 218 VAL B O 1
ATOM 3591 N N . LYS B 1 219 ? -14.891 -6.121 8.062 1 98.62 219 LYS B N 1
ATOM 3592 C CA . LYS B 1 219 ? -16.328 -6.176 8.359 1 98.62 219 LYS B CA 1
ATOM 3593 C C . LYS B 1 219 ? -17.062 -5.027 7.691 1 98.62 219 LYS B C 1
ATOM 3595 O O . LYS B 1 219 ? -18.172 -5.211 7.184 1 98.62 219 LYS B O 1
ATOM 3600 N N . TRP B 1 220 ? -16.453 -3.891 7.648 1 98.69 220 TRP B N 1
ATOM 3601 C CA . TRP B 1 220 ? -17.125 -2.691 7.164 1 98.69 220 TRP B CA 1
ATOM 3602 C C . TRP B 1 220 ? -16.656 -2.34 5.754 1 98.69 220 TRP B C 1
ATOM 3604 O O . TRP B 1 220 ? -17 -1.275 5.23 1 98.69 220 TRP B O 1
ATOM 3614 N N . ARG B 1 221 ? -15.844 -3.176 5.164 1 98.69 221 ARG B N 1
ATOM 3615 C CA . ARG B 1 221 ? -15.391 -3.053 3.785 1 98.69 221 ARG B CA 1
ATOM 3616 C C . ARG B 1 221 ? -14.648 -1.736 3.57 1 98.69 221 ARG B C 1
ATOM 3618 O O . ARG B 1 221 ? -14.93 -1.007 2.619 1 98.69 221 ARG B O 1
ATOM 3625 N N . LEU B 1 222 ? -13.727 -1.438 4.473 1 98.88 222 LEU B N 1
ATOM 3626 C CA . LEU B 1 222 ? -12.828 -0.295 4.398 1 98.88 222 LEU B CA 1
ATOM 3627 C C . LEU B 1 222 ? -11.375 -0.754 4.332 1 98.88 222 LEU B C 1
ATOM 3629 O O . LEU B 1 222 ? -11.055 -1.879 4.723 1 98.88 222 LEU B O 1
ATOM 3633 N N . ASN B 1 223 ? -10.531 0.086 3.746 1 98.94 223 ASN B N 1
ATOM 3634 C CA . ASN B 1 223 ? -9.109 -0.218 3.771 1 98.94 223 ASN B CA 1
ATOM 3635 C C . ASN B 1 223 ? -8.516 -0.008 5.16 1 98.94 223 ASN B C 1
ATOM 3637 O O . ASN B 1 223 ? -9.102 0.678 5.996 1 98.94 223 ASN B O 1
ATOM 3641 N N . PHE B 1 224 ? -7.387 -0.641 5.391 1 98.94 224 PHE B N 1
ATOM 3642 C CA . PHE B 1 224 ? -6.734 -0.64 6.695 1 98.94 224 PHE B CA 1
ATOM 3643 C C . PHE B 1 224 ? -5.344 -0.022 6.602 1 98.94 224 PHE B C 1
ATOM 3645 O O . PHE B 1 224 ? -4.555 -0.383 5.727 1 98.94 224 PHE B O 1
ATOM 3652 N N . SER B 1 225 ? -5.047 0.948 7.422 1 98.88 225 SER B N 1
ATOM 3653 C CA . SER B 1 225 ? -3.729 1.559 7.562 1 98.88 225 SER B CA 1
ATOM 3654 C C . SER B 1 225 ? -3.035 1.094 8.836 1 98.88 225 SER B C 1
ATOM 3656 O O . SER B 1 225 ? -3.402 1.511 9.938 1 98.88 225 SER B O 1
ATOM 3658 N N . PRO B 1 226 ? -1.938 0.357 8.836 1 97.81 226 PRO B N 1
ATOM 3659 C CA . PRO B 1 226 ? -1.433 -0.389 9.992 1 97.81 226 PRO B CA 1
ATOM 3660 C C . PRO B 1 226 ? -0.444 0.42 10.828 1 97.81 226 PRO B C 1
ATOM 3662 O O . PRO B 1 226 ? -0.075 0.002 11.93 1 97.81 226 PRO B O 1
ATOM 3665 N N . ARG B 1 227 ? 0.011 1.604 10.375 1 96.44 227 ARG B N 1
ATOM 3666 C CA . ARG B 1 227 ? 1.168 2.225 11.016 1 96.44 227 ARG B CA 1
ATOM 3667 C C . ARG B 1 227 ? 2.326 1.238 11.125 1 96.44 227 ARG B C 1
ATOM 3669 O O . ARG B 1 227 ? 2.891 1.056 12.203 1 96.44 227 ARG B O 1
ATOM 3676 N N . LEU B 1 228 ? 2.717 0.681 10.078 1 97.62 228 LEU B N 1
ATOM 3677 C CA . LEU B 1 228 ? 3.631 -0.449 9.953 1 97.62 228 LEU B CA 1
ATOM 3678 C C . LEU B 1 228 ? 4.965 -0.144 10.625 1 97.62 228 LEU B C 1
ATOM 3680 O O . LEU B 1 228 ? 5.59 -1.034 11.211 1 97.62 228 LEU B O 1
ATOM 3684 N N . HIS B 1 229 ? 5.414 1.138 10.602 1 95.94 229 HIS B N 1
ATOM 3685 C CA . HIS B 1 229 ? 6.699 1.527 11.172 1 95.94 229 HIS B CA 1
ATOM 3686 C C . HIS B 1 229 ? 6.75 1.24 12.664 1 95.94 229 HIS B C 1
ATOM 3688 O O . HIS B 1 229 ? 7.809 0.908 13.203 1 95.94 229 HIS B O 1
ATOM 3694 N N . LEU B 1 230 ? 5.629 1.271 13.359 1 94.81 230 LEU B N 1
ATOM 3695 C CA . LEU B 1 230 ? 5.586 0.936 14.781 1 94.81 230 LEU B CA 1
ATOM 3696 C C . LEU B 1 230 ? 5.781 -0.561 14.992 1 94.81 230 LEU B C 1
ATOM 3698 O O . LEU B 1 230 ? 6.5 -0.974 15.906 1 94.81 230 LEU B O 1
ATOM 3702 N N . LEU B 1 231 ? 5.156 -1.381 14.164 1 95.44 231 LEU B N 1
ATOM 3703 C CA . LEU B 1 231 ? 5.195 -2.832 14.297 1 95.44 231 LEU B CA 1
ATOM 3704 C C . LEU B 1 231 ? 6.598 -3.367 14.016 1 95.44 231 LEU B C 1
ATOM 3706 O O . LEU B 1 231 ? 7.043 -4.32 14.664 1 95.44 231 LEU B O 1
ATOM 3710 N N . VAL B 1 232 ? 7.289 -2.693 13.07 1 95.62 232 VAL B N 1
ATOM 3711 C CA . VAL B 1 232 ? 8.594 -3.209 12.68 1 95.62 232 VAL B CA 1
ATOM 3712 C C . VAL B 1 232 ? 9.695 -2.33 13.281 1 95.62 232 VAL B C 1
ATOM 3714 O O . VAL B 1 232 ? 10.867 -2.461 12.922 1 95.62 232 VAL B O 1
ATOM 3717 N N . GLN B 1 233 ? 9.359 -1.371 14.062 1 93.56 233 GLN B N 1
ATOM 3718 C CA . GLN B 1 233 ? 10.258 -0.555 14.875 1 93.56 233 GLN B CA 1
ATOM 3719 C C . GLN B 1 233 ? 11.219 0.249 14 1 93.56 233 GLN B C 1
ATOM 3721 O O . GLN B 1 233 ? 12.43 0.234 14.219 1 93.56 233 GLN B O 1
ATOM 3726 N N . LEU B 1 234 ? 10.672 0.874 13.086 1 95.19 234 LEU B N 1
ATOM 3727 C CA . LEU B 1 234 ? 11.367 1.854 12.258 1 95.19 234 LEU B CA 1
ATOM 3728 C C . LEU B 1 234 ? 10.93 3.271 12.617 1 95.19 234 LEU B C 1
ATOM 3730 O O . LEU B 1 234 ? 9.914 3.463 13.289 1 95.19 234 LEU B O 1
ATOM 3734 N N . PRO B 1 235 ? 11.805 4.188 12.156 1 90.12 235 PRO B N 1
ATOM 3735 C CA . PRO B 1 235 ? 11.352 5.562 12.375 1 90.12 235 PRO B CA 1
ATOM 3736 C C . PRO B 1 235 ? 10.094 5.906 11.586 1 90.12 235 PRO B C 1
ATOM 3738 O O . PRO B 1 235 ? 9.836 5.316 10.539 1 90.12 235 PRO B O 1
#

Organism: Hyperthermus butylicus (strain DSM 5456 / JCM 9403 / PLM1-5) (NCBI:txid415426)

Secondary structure (DSSP, 8-state):
-GGGSSTTSTTSS-EEEEEEEEEEE--SGGGTT-EEEEEEE---S---TT-S-GGGSSGGGSEEEEHHHHHHHHHHT--SEEEEEES-GGGGHHHHHHHHHHHHHTT--EEEEE-S-SPPPPTTSGGGGSEEEE--SSSSS--TT----THHHHHHHHHS-EEEEEEESSHHHHHHHHHHHHHHT--GGGEEEEE---TT--HHHHHHHHHHHHHHHHHTT-EE---HHHHTT--/--SSSSTTTTTTT-EEEEEEEEEEE--SGGGTT-EEEEEEE---S---TT-S-GGGSSGGGSEEEEHHHHHHHHHHT--SEEEEEES-GGGGHHHHHHHHHHHHHTT--EEEEE-S-SPPPPTTSGGGGSEEEE--SSSSS--TT----THHHHHHHHHS-EEEEEEESSHHHHHHHHHHHHHHT--GGGEEEEE---TT--HHHHHHHHHHHHHHHHHTT-EE---HHHHTT--

pLDDT: mean 94.44, std 13.85, range [25.22, 98.94]

Sequence (470 aa):
MSRSARRKTSALNTVLRVVEVFASIQGEGPFTGTYSVFVRLAGCNLRCPFCDTRYAWSLEAGKPLGVEELVEEIARYEPSLVVITGGEPLLQRHPLNSLVEGLESLGLRVQLETNGILPAPARDEQLWRVYHVVSPKDVPVRVPGAKLHPSWVDYARATGRAWFKFLVANEQHVREVAEYVAKLGIPRSRVYIMPLTPEKLDMKELLELHSRIASLAVKWRLNFSPRLHLLVQLPMSRSARRKTSALNTVLRVVEVFASIQGEGPFTGTYSVFVRLAGCNLRCPFCDTRYAWSLEAGKPLGVEELVEEIARYEPSLVVITGGEPLLQRHPLNSLVEGLESLGLRVQLETNGILPAPARDEQLWRVYHVVSPKDVPVRVPGAKLHPSWVDYARATGRAWFKFLVANEQHVREVAEYVAKLGIPRSRVYIMPLTPEKLDMKELLELHSRIASLAVKWRLNFSPRLHLLVQLP

InterPro domains:
  IPR007197 Radical SAM [PF04055] (42-124)
  IPR007197 Radical SAM [PS51918] (31-235)
  IPR007197 Radical SAM [SFLDS00029] (39-199)
  IPR013785 Aldolase-type TIM barrel [G3DSA:3.20.20.70] (15-235)
  IPR024924 7-carboxy-7-deazaguanine synthase-like [MF_00917] (16-235)
  IPR024924 7-carboxy-7-deazaguanine synthase-like [PIRSF000370] (16-233)
  IPR058240 Radical SAM superfamily [SSF102114] (33-217)

Nearest PDB structures (foldseek):
  8fsi-assembly1_A  TM=7.265E-01  e=4.384E-12  Escherichia coli K-12
  8ai6-assembly1_A  TM=6.274E-01  e=4.171E-04  Bacillus subtilis
  8ai4-assembly2_B  TM=6.303E-01  e=1.649E-03  Bacillus subtilis
  8ai1-assembly1_A  TM=4.801E-01  e=6.875E-04  Bacillus subtilis
  3lm7-assembly1_A  TM=5.354E-01  e=6.183E-02  Yersinia enterocolitica subsp. enterocolitica 8081